Protein 5AEB (pdb70)

InterPro domains:
  IPR001279 Metallo-beta-lactamase [PF00753] (61-190)
  IPR001279 Metallo-beta-lactamase [SM00849] (58-248)
  IPR036866 Ribonuclease Z/Hydroxyacylglutathione hydrolase-like [G3DSA:3.60.15.10] (36-293)
  IPR036866 Ribonuclease Z/Hydroxyacylglutathione hydrolase-like [SSF56281] (39-288)
  IPR051453 Metallo-Beta-Lactamase Glyoxalase II [PTHR46233] (54-193)

Nearest PDB structures (foldseek):
  5aeb-assembly1_A  TM=1.004E+00  e=1.507E-56  uncultured bacterium BLR12
  5k0w-assembly1_A  TM=9.887E-01  e=3.058E-41  Elizabethkingia meningoseptica
  6n36-assembly1_A  TM=9.841E-01  e=8.374E-40  Chitinophaga pinensis DSM 2588
  6dq2-assembly1_A  TM=9.363E-01  e=9.879E-26  Cronobacter sakazakii
  5axr-assembly1_A  TM=8.927E-01  e=5.871E-23  Serratia marcescens

Radius of gyration: 26.19 Å; Cα contacts (8 Å, |Δi|>4): 1239; chains: 2; bounding box: 60×75×48 Å

Secondary structure (DSSP, 8-state):
--PPP---GGGT-B---EEEETTEEE-SBSSB--EEEEETTEEEEE---SGGGHHHHHHHHHHTT--GGGEEEEE-S--SHHHHTTHHHHHHHH-PEEEEEGGGHHHHHTTTTT-TTTTTS--SS-----SEEE-TT-EEEETTEEEEEEE--SSSTT-EEEEEEEE-SS-EEEEEEE-------SS-GGG-TT-TTHHHHHHHHHHHHHT---SEEEESBGGGGTHHHH--TT----GGGG--HHHHHHHHHHHHHHHHHT--/--B-PPP---GGGT-----EEEETTEEE---SSB--EEEEETTEEEEE---SGGGHHHHHHHHHHTT--GGGEEEEE-S--SHHHHTTHHHHHHHH-PEEEEEGGGHHHHHTTTTT-TTT-SSSBSS-----SEEE-TT-EEEETTEEEEEEE--SSSTT-EEEEEEEE-SS-EEEEEEE-------SS-GGG-TT-TTHHHHHHHHHHHHHT---SEEEESBGGGGTHHHH--TTS-S-GGGG--HHHHHHHHHHHHHHHHHT--

Organism: NCBI:txid506514

CATH classification: 3.60.15.10

B-factor: mean 26.51, std 9.96, range [2.0, 101.06]

Sequence (530 aa):
VKEPTVSNADWSKPYRPFRIAGNLYYIGTYDLACYLITTKQGNIIVNTGLAASALQIKNNIKALGFKLTDTKILLTTQAHYDHLGAMAEIKKITGAKLMADEGDATVMADGGSSDYAFGGHGSMFEPIIADRLLHDKDTIQLGDTKLVMLHHPGHTKGSCSFLFDTKDEQRSYRILIANMPTIVIEKKFSEVSSYPGIAKDYAYTLQAMKNLSFDIWVASHASQFSMHSKHKPGDGYNPKSFMDRKGYDESLDKLQKEYEKHLNQKVKEPTVSNADWSKPYRPFRIAGNLYYIGTYDLACYLITTKQGNIIVNTGLAASALQIKNNIKALGFKLTDTKILLTTQAHYDHLGAMAEIKKITGAKLMADEGDATVMADGGSSDYAFGGHGSMFEPIIADRLLHDKDTIQLGDTKLVMLHHPGHTKGSCSFLFDTKDEQRSYRILIANMPTIVIEKKFSEVSSYPGIAKDYAYTLQAMKNLSFDIWVASHASQFSMHSKHKPGDGYNPKSFMDRKGYDESLDKLQKEYEKHLN

Foldseek 3Di:
DAADDDPDPQLQAADAKADQAFQWIWQATSWQTWIWGQAPQAIEIEFYAAQPRPVSNCVNCVVVVHHLLSYAEYEYQDLDRRGCQNVVVSCVVNVHAYEFAQQCQVCQQQQNQVFLAPHVPGHNHDHDHGPHHDYAQDWDDDHPKIWGWHQQDQCGRGGTKIWTWHHDPPDIWIEIADEQNAADDADAPVPSPSCVCNLVSNVVNLVVQLPDDTQFYHYRTCVLQVVVVLDDPPPHHDNNSRRCVVSSVVSSVVRVVQSVVRRD/DDAAADDDPDPQLQAADAKADQAFQWIWQHGSWFTWIWGADPQFIEIEFAAALPGPVSSQVNCVNVVHGLLSHAEYEYQDLDRRGCQNVVVSCVSRVHAYEFAQQCQVCLQQQNLLFLAPHDPGHNHDHDHGPHHDYAQDWDDGHNWIWGWHQQDQCGRGRIKIWTWHHHPPGIWIEIADAQNAFDAADALCVRPSCVCRLVRNVVRLVVQLPDDTQFYHYRTCVLQVVVVLDDPVPPHDNNSRRCVPSVVVSSVVRVVQSVVRRD

Structure (mmCIF, N/CA/C/O backbone):
data_5AEB
#
_entry.id   5AEB
#
_cell.length_a   47.148
_cell.length_b   80.616
_cell.length_c   78.288
_cell.angle_alpha   90.00
_cell.angle_beta   98.83
_cell.angle_gamma   90.00
#
_symmetry.space_group_name_H-M   'P 1 21 1'
#
loop_
_entity.id
_entity.type
_entity.pdbx_description
1 polymer LRA-12
2 non-polymer 'ZINC ION'
3 non-polymer 'SULFATE ION'
4 non-polymer 'COBALT (II) ION'
5 water water
#
loop_
_atom_site.group_PDB
_atom_site.id
_atom_site.type_symbol
_atom_site.label_atom_id
_atom_site.label_alt_id
_atom_site.label_comp_id
_atom_site.label_asym_id
_atom_site.label_entity_id
_atom_site.label_seq_id
_atom_site.pdbx_PDB_ins_code
_atom_site.Cartn_x
_atom_site.Cartn_y
_atom_site.Cartn_z
_atom_site.occupancy
_atom_site.B_iso_or_equiv
_atom_site.auth_seq_id
_atom_site.auth_comp_id
_atom_site.auth_asym_id
_atom_site.auth_atom_id
_atom_site.pdbx_PDB_model_num
ATOM 1 N N . VAL A 1 7 ? 26.395 -2.162 8.199 1.00 41.89 28 VAL A N 1
ATOM 2 C CA . VAL A 1 7 ? 25.871 -2.674 9.511 1.00 40.88 28 VAL A CA 1
ATOM 3 C C . VAL A 1 7 ? 26.709 -3.841 10.035 1.00 40.53 28 VAL A C 1
ATOM 4 O O . VAL A 1 7 ? 26.843 -4.864 9.377 1.00 40.79 28 VAL A O 1
ATOM 8 N N . LYS A 1 8 ? 27.256 -3.682 11.231 1.00 40.29 29 LYS A N 1
ATOM 9 C CA . LYS A 1 8 ? 28.012 -4.751 11.854 1.00 40.79 29 LYS A CA 1
ATOM 10 C C . LYS A 1 8 ? 27.481 -5.081 13.234 1.00 38.89 29 LYS A C 1
ATOM 11 O O . LYS A 1 8 ? 27.661 -4.331 14.183 1.00 38.43 29 LYS A O 1
ATOM 17 N N . GLU A 1 9 ? 26.803 -6.214 13.325 1.00 37.65 30 GLU A N 1
ATOM 18 C CA . GLU A 1 9 ? 26.298 -6.700 14.594 1.00 36.33 30 GLU A CA 1
ATOM 19 C C . GLU A 1 9 ? 27.473 -7.057 15.498 1.00 36.80 30 GLU A C 1
ATOM 20 O O . GLU A 1 9 ? 28.365 -7.809 15.080 1.00 37.05 30 GLU A O 1
ATOM 26 N N . PRO A 1 10 ? 27.475 -6.529 16.741 1.00 36.09 31 PRO A N 1
ATOM 27 C CA . PRO A 1 10 ? 28.556 -6.837 17.683 1.00 36.72 31 PRO A CA 1
ATOM 28 C C . PRO A 1 10 ? 28.669 -8.342 17.949 1.00 36.74 31 PRO A C 1
ATOM 29 O O . PRO A 1 10 ? 27.689 -9.073 17.768 1.00 36.45 31 PRO A O 1
ATOM 33 N N . THR A 1 11 ? 29.862 -8.782 18.357 1.00 37.57 32 THR A N 1
ATOM 34 C CA . THR A 1 11 ? 30.130 -10.170 18.727 1.00 37.95 32 THR A CA 1
ATOM 35 C C . THR A 1 11 ? 29.138 -10.643 19.776 1.00 36.63 32 THR A C 1
ATOM 36 O O . THR A 1 11 ? 28.928 -9.968 20.790 1.00 36.25 32 THR A O 1
ATOM 40 N N . VAL A 1 12 ? 28.519 -11.790 19.523 1.00 35.93 33 VAL A N 1
ATOM 41 C CA . VAL A 1 12 ? 27.611 -12.387 20.499 1.00 35.08 33 VAL A CA 1
ATOM 42 C C . VAL A 1 12 ? 28.304 -13.596 21.103 1.00 36.07 33 VAL A C 1
ATOM 43 O O . VAL A 1 12 ? 28.592 -14.552 20.394 1.00 36.89 33 VAL A O 1
ATOM 47 N N . SER A 1 13 ? 28.553 -13.536 22.410 1.00 36.62 34 SER A N 1
ATOM 48 C CA . SER A 1 13 ? 29.228 -14.602 23.147 1.00 38.19 34 SER A CA 1
ATOM 49 C C . SER A 1 13 ? 28.254 -15.643 23.728 1.00 37.26 34 SER A C 1
ATOM 50 O O . SER A 1 13 ? 28.656 -16.750 24.045 1.00 38.21 34 SER A O 1
ATOM 53 N N . ASN A 1 14 ? 26.980 -15.279 23.851 1.00 35.24 35 ASN A N 1
ATOM 54 C CA . ASN A 1 14 ? 25.956 -16.114 24.483 1.00 33.71 35 ASN A CA 1
ATOM 55 C C . ASN A 1 14 ? 25.150 -16.906 23.449 1.00 32.81 35 ASN A C 1
ATOM 56 O O . ASN A 1 14 ? 24.248 -16.358 22.804 1.00 32.07 35 ASN A O 1
ATOM 61 N N . ALA A 1 15 ? 25.464 -18.187 23.303 1.00 32.73 36 ALA A N 1
ATOM 62 C CA . ALA A 1 15 ? 24.802 -19.060 22.326 1.00 32.60 36 ALA A CA 1
ATOM 63 C C . ALA A 1 15 ? 23.272 -19.101 22.430 1.00 31.57 36 ALA A C 1
ATOM 64 O O . ALA A 1 15 ? 22.597 -19.307 21.431 1.00 31.33 36 ALA A O 1
ATOM 66 N N . ASP A 1 16 ? 22.736 -18.931 23.637 1.00 31.43 37 ASP A N 1
ATOM 67 C CA . ASP A 1 16 ? 21.282 -18.920 23.866 1.00 30.80 37 ASP A CA 1
ATOM 68 C C . ASP A 1 16 ? 20.535 -17.787 23.134 1.00 29.27 37 ASP A C 1
ATOM 69 O O . ASP A 1 16 ? 19.316 -17.877 22.946 1.00 28.61 37 ASP A O 1
ATOM 74 N N . TRP A 1 17 ? 21.251 -16.729 22.731 1.00 28.38 38 TRP A N 1
ATOM 75 C CA . TRP A 1 17 ? 20.627 -15.649 21.970 1.00 27.41 38 TRP A CA 1
ATOM 76 C C . TRP A 1 17 ? 20.136 -16.120 20.628 1.00 27.88 38 TRP A C 1
ATOM 77 O O . TRP A 1 17 ? 19.101 -15.699 20.175 1.00 28.04 38 TRP A O 1
ATOM 88 N N . SER A 1 18 ? 20.856 -17.022 19.984 1.00 29.14 39 SER A N 1
ATOM 89 C CA . SER A 1 18 ? 20.428 -17.546 18.692 1.00 30.05 39 SER A CA 1
ATOM 90 C C . SER A 1 18 ? 19.829 -18.947 18.761 1.00 30.77 39 SER A C 1
ATOM 91 O O . SER A 1 18 ? 19.256 -19.413 17.787 1.00 30.49 39 SER A O 1
ATOM 94 N N . LYS A 1 19 ? 19.942 -19.609 19.911 1.00 31.92 40 LYS A N 1
ATOM 95 C CA . LYS A 1 19 ? 19.385 -20.947 20.095 1.00 33.51 40 LYS A CA 1
ATOM 96 C C . LYS A 1 19 ? 17.847 -21.003 19.889 1.00 33.12 40 LYS A C 1
ATOM 97 O O . LYS A 1 19 ? 17.116 -20.309 20.571 1.00 33.07 40 LYS A O 1
ATOM 103 N N . PRO A 1 20 ? 17.354 -21.814 18.934 1.00 34.00 41 PRO A N 1
ATOM 104 C CA . PRO A 1 20 ? 15.884 -21.888 18.748 1.00 33.11 41 PRO A CA 1
ATOM 105 C C . PRO A 1 20 ? 15.143 -22.463 19.950 1.00 32.69 41 PRO A C 1
ATOM 106 O O . PRO A 1 20 ? 15.681 -23.296 20.682 1.00 33.36 41 PRO A O 1
ATOM 110 N N . TYR A 1 21 ? 13.908 -22.023 20.137 1.00 31.12 42 TYR A N 1
ATOM 111 C CA . TYR A 1 21 ? 13.094 -22.473 21.242 1.00 30.74 42 TYR A CA 1
ATOM 112 C C . TYR A 1 21 ? 11.676 -22.665 20.732 1.00 30.60 42 TYR A C 1
ATOM 113 O O . TYR A 1 21 ? 11.186 -21.876 19.930 1.00 30.15 42 TYR A O 1
ATOM 122 N N . ARG A 1 22 ? 11.010 -23.702 21.214 1.00 31.25 43 ARG A N 1
ATOM 123 C CA . ARG A 1 22 ? 9.689 -24.026 20.748 1.00 31.63 43 ARG A CA 1
ATOM 124 C C . ARG A 1 22 ? 8.683 -22.957 21.204 1.00 29.45 43 ARG A C 1
ATOM 125 O O . ARG A 1 22 ? 8.564 -22.702 22.409 1.00 29.03 43 ARG A O 1
ATOM 133 N N . PRO A 1 23 ? 7.967 -22.328 20.241 1.00 28.05 44 PRO A N 1
ATOM 134 C CA . PRO A 1 23 ? 7.018 -21.247 20.563 1.00 26.68 44 PRO A CA 1
ATOM 135 C C . PRO A 1 23 ? 5.824 -21.787 21.360 1.00 26.51 44 PRO A C 1
ATOM 136 O O . PRO A 1 23 ? 5.464 -22.956 21.210 1.00 26.86 44 PRO A O 1
ATOM 140 N N . PHE A 1 24 ? 5.266 -20.962 22.241 1.00 25.63 45 PHE A N 1
ATOM 141 C CA . PHE A 1 24 ? 4.148 -21.361 23.103 1.00 25.16 45 PHE A CA 1
ATOM 142 C C . PHE A 1 24 ? 3.230 -20.215 23.468 1.00 24.54 45 PHE A C 1
ATOM 143 O O . PHE A 1 24 ? 3.617 -19.032 23.421 1.00 23.47 45 PHE A O 1
ATOM 151 N N . ARG A 1 25 ? 2.020 -20.589 23.853 1.00 24.51 47 ARG A N 1
ATOM 152 C CA . ARG A 1 25 ? 1.037 -19.681 24.394 1.00 24.41 47 ARG A CA 1
ATOM 153 C C . ARG A 1 25 ? 1.322 -19.465 25.900 1.00 24.37 47 ARG A C 1
ATOM 154 O O . ARG A 1 25 ? 1.390 -20.406 26.681 1.00 24.36 47 ARG A O 1
ATOM 162 N N . ILE A 1 26 ? 1.507 -18.202 26.274 1.00 23.82 48 ILE A N 1
ATOM 163 C CA . ILE A 1 26 ? 1.679 -17.815 27.642 1.00 24.01 48 ILE A CA 1
ATOM 164 C C . ILE A 1 26 ? 0.293 -17.652 28.295 1.00 24.27 48 ILE A C 1
ATOM 165 O O . ILE A 1 26 ? 0.013 -18.277 29.318 1.00 24.89 48 ILE A O 1
ATOM 170 N N . ALA A 1 27 ? -0.559 -16.815 27.699 1.00 23.75 49 ALA A N 1
ATOM 171 C CA . ALA A 1 27 ? -1.838 -16.439 28.322 1.00 24.23 49 ALA A CA 1
ATOM 172 C C . ALA A 1 27 ? -2.748 -15.744 27.307 1.00 23.88 49 ALA A C 1
ATOM 173 O O . ALA A 1 27 ? -2.313 -14.842 26.622 1.00 23.30 49 ALA A O 1
ATOM 175 N N . GLY A 1 28 ? -4.001 -16.178 27.195 1.00 24.34 50 GLY A N 1
ATOM 176 C CA . GLY A 1 28 ? -4.936 -15.538 26.275 1.00 24.50 50 GLY A CA 1
ATOM 177 C C . GLY A 1 28 ? -4.383 -15.527 24.852 1.00 23.89 50 GLY A C 1
ATOM 178 O O . GLY A 1 28 ? -3.945 -16.555 24.346 1.00 23.81 50 GLY A O 1
ATOM 179 N N . ASN A 1 29 ? -4.359 -14.353 24.237 1.00 23.75 51 ASN A N 1
ATOM 180 C CA . ASN A 1 29 ? -3.814 -14.203 22.910 1.00 23.28 51 ASN A CA 1
ATOM 181 C C . ASN A 1 29 ? -2.303 -13.824 22.869 1.00 22.44 51 ASN A C 1
ATOM 182 O O . ASN A 1 29 ? -1.792 -13.457 21.825 1.00 22.12 51 ASN A O 1
ATOM 187 N N . LEU A 1 30 ? -1.596 -13.951 23.990 1.00 21.52 52 LEU A N 1
ATOM 188 C CA . LEU A 1 30 ? -0.147 -13.715 24.034 1.00 20.88 52 LEU A CA 1
ATOM 189 C C . LEU A 1 30 ? 0.675 -15.002 23.854 1.00 20.64 52 LEU A C 1
ATOM 190 O O . LEU A 1 30 ? 0.485 -15.972 24.591 1.00 21.05 52 LEU A O 1
ATOM 195 N N . TYR A 1 31 ? 1.596 -14.986 22.897 1.00 19.94 53 TYR A N 1
ATOM 196 C CA . TYR A 1 31 ? 2.440 -16.138 22.603 1.00 20.09 53 TYR A CA 1
ATOM 197 C C . TYR A 1 31 ? 3.892 -15.701 22.632 1.00 19.63 53 TYR A C 1
ATOM 198 O O . TYR A 1 31 ? 4.231 -14.531 22.325 1.00 18.97 53 TYR A O 1
ATOM 207 N N . TYR A 1 32 ? 4.742 -16.634 23.015 1.00 19.74 54 TYR A N 1
ATOM 208 C CA . TYR A 1 32 ? 6.196 -16.484 22.959 1.00 19.56 54 TYR A CA 1
ATOM 209 C C . TYR A 1 32 ? 6.710 -17.062 21.652 1.00 19.87 54 TYR A C 1
ATOM 210 O O . TYR A 1 32 ? 6.512 -18.272 21.378 1.00 20.17 54 TYR A O 1
ATOM 219 N N . ILE A 1 33 ? 7.458 -16.249 20.904 1.00 19.28 55 ILE A N 1
ATOM 220 C CA . ILE A 1 33 ? 7.962 -16.678 19.587 1.00 19.96 55 ILE A CA 1
ATOM 221 C C . ILE A 1 33 ? 9.444 -16.361 19.404 1.00 19.90 55 ILE A C 1
ATOM 222 O O . ILE A 1 33 ? 9.947 -16.215 18.279 1.00 19.93 55 ILE A O 1
ATOM 227 N N . GLY A 1 34 ? 10.147 -16.283 20.520 1.00 20.03 56 GLY A N 1
ATOM 228 C CA . GLY A 1 34 ? 11.522 -15.790 20.479 1.00 20.38 56 GLY A CA 1
ATOM 229 C C . GLY A 1 34 ? 12.522 -16.918 20.509 1.00 21.20 56 GLY A C 1
ATOM 230 O O . GLY A 1 34 ? 12.175 -18.095 20.274 1.00 21.96 56 GLY A O 1
ATOM 231 N N . THR A 1 35 ? 13.765 -16.572 20.818 1.00 21.51 57 THR A N 1
ATOM 232 C CA . THR A 1 35 ? 14.798 -17.573 20.938 1.00 22.39 57 THR A CA 1
ATOM 233 C C . THR A 1 35 ? 14.841 -18.070 22.369 1.00 22.75 57 THR A C 1
ATOM 234 O O . THR A 1 35 ? 13.979 -17.749 23.178 1.00 22.41 57 THR A O 1
ATOM 238 N N . TYR A 1 36 ? 15.839 -18.877 22.674 1.00 23.70 66 TYR A N 1
ATOM 239 C CA . TYR A 1 36 ? 15.941 -19.443 23.989 1.00 24.43 66 TYR A CA 1
ATOM 240 C C . TYR A 1 36 ? 16.076 -18.322 25.044 1.00 23.80 66 TYR A C 1
ATOM 241 O O . TYR A 1 36 ? 15.495 -18.455 26.121 1.00 23.93 66 TYR A O 1
ATOM 250 N N . ASP A 1 37 ? 16.795 -17.240 24.724 1.00 23.19 67 ASP A N 1
ATOM 251 C CA . ASP A 1 37 ? 16.906 -16.043 25.603 1.00 22.96 67 ASP A CA 1
ATOM 252 C C . ASP A 1 37 ? 16.373 -14.692 25.060 1.00 22.05 67 ASP A C 1
ATOM 253 O O . ASP A 1 37 ? 16.026 -13.824 25.845 1.00 21.70 67 ASP A O 1
ATOM 258 N N . LEU A 1 38 ? 16.313 -14.493 23.742 1.00 21.77 68 LEU A N 1
ATOM 259 C CA . LEU A 1 38 ? 15.765 -13.224 23.219 1.00 21.03 68 LEU A CA 1
ATOM 260 C C . LEU A 1 38 ? 14.258 -13.323 23.046 1.00 20.40 68 LEU A C 1
ATOM 261 O O . LEU A 1 38 ? 13.756 -14.036 22.190 1.00 20.02 68 LEU A O 1
ATOM 266 N N . ALA A 1 39 ? 13.538 -12.609 23.897 1.00 20.29 69 ALA A N 1
ATOM 267 C CA . ALA A 1 39 ? 12.091 -12.789 24.024 1.00 20.19 69 ALA A CA 1
ATOM 268 C C . ALA A 1 39 ? 11.378 -11.965 22.985 1.00 20.33 69 ALA A C 1
ATOM 269 O O . ALA A 1 39 ? 11.590 -10.746 22.869 1.00 20.77 69 ALA A O 1
ATOM 271 N N . CYS A 1 40 ? 10.560 -12.650 22.197 1.00 20.30 70 CYS A N 1
ATOM 272 C CA . CYS A 1 40 ? 9.706 -12.023 21.197 1.00 19.90 70 CYS A CA 1
ATOM 273 C C . CYS A 1 40 ? 8.308 -12.546 21.436 1.00 19.30 70 CYS A C 1
ATOM 274 O O . CYS A 1 40 ? 8.119 -13.726 21.807 1.00 19.02 70 CYS A O 1
ATOM 277 N N . TYR A 1 41 ? 7.333 -11.682 21.206 1.00 18.64 71 TYR A N 1
ATOM 278 C CA . TYR A 1 41 ? 5.965 -12.015 21.531 1.00 18.67 71 TYR A CA 1
ATOM 279 C C . TYR A 1 41 ? 5.066 -11.748 20.354 1.00 18.78 71 TYR A C 1
ATOM 280 O O . TYR A 1 41 ? 5.315 -10.821 19.558 1.00 18.85 71 TYR A O 1
ATOM 289 N N . LEU A 1 42 ? 4.053 -12.585 20.238 1.00 18.89 72 LEU A N 1
ATOM 290 C CA . LEU A 1 42 ? 2.990 -12.443 19.272 1.00 19.11 72 LEU A CA 1
ATOM 291 C C . LEU A 1 42 ? 1.678 -12.272 20.036 1.00 19.23 72 LEU A C 1
ATOM 292 O O . LEU A 1 42 ? 1.359 -13.041 20.950 1.00 19.24 72 LEU A O 1
ATOM 297 N N . ILE A 1 43 ? 0.940 -11.237 19.665 1.00 19.44 73 ILE A N 1
ATOM 298 C CA . ILE A 1 43 ? -0.375 -10.949 20.214 1.00 19.91 73 ILE A CA 1
ATOM 299 C C . ILE A 1 43 ? -1.308 -11.023 19.013 1.00 20.79 73 ILE A C 1
ATOM 300 O O . ILE A 1 43 ? -1.153 -10.266 18.041 1.00 20.82 73 ILE A O 1
ATOM 305 N N . THR A 1 44 ? -2.250 -11.961 19.080 1.00 21.57 74 THR A N 1
ATOM 306 C CA . THR A 1 44 ? -3.123 -12.291 17.965 1.00 22.84 74 THR A CA 1
ATOM 307 C C . THR A 1 44 ? -4.512 -11.717 18.232 1.00 23.86 74 THR A C 1
ATOM 308 O O . THR A 1 44 ? -5.061 -11.921 19.319 1.00 24.34 74 THR A O 1
ATOM 312 N N . THR A 1 45 ? -5.071 -10.988 17.264 1.00 24.53 75 THR A N 1
ATOM 313 C CA . THR A 1 45 ? -6.403 -10.385 17.412 1.00 25.57 75 THR A CA 1
ATOM 314 C C . THR A 1 45 ? -7.221 -10.722 16.194 1.00 26.79 75 THR A C 1
ATOM 315 O O . THR A 1 45 ? -6.684 -11.241 15.204 1.00 26.59 75 THR A O 1
ATOM 319 N N . LYS A 1 46 ? -8.508 -10.367 16.247 1.00 28.48 76 LYS A N 1
ATOM 320 C CA . LYS A 1 46 ? -9.406 -10.470 15.090 1.00 30.16 76 LYS A CA 1
ATOM 321 C C . LYS A 1 46 ? -8.989 -9.613 13.879 1.00 30.57 76 LYS A C 1
ATOM 322 O O . LYS A 1 46 ? -9.396 -9.900 12.769 1.00 31.18 76 LYS A O 1
ATOM 328 N N . GLN A 1 47 ? -8.179 -8.577 14.087 1.00 30.52 78 GLN A N 1
ATOM 329 C CA . GLN A 1 47 ? -7.726 -7.716 12.975 1.00 31.06 78 GLN A CA 1
ATOM 330 C C . GLN A 1 47 ? -6.267 -7.898 12.570 1.00 29.37 78 GLN A C 1
ATOM 331 O O . GLN A 1 47 ? -5.706 -7.038 11.879 1.00 29.27 78 GLN A O 1
ATOM 337 N N . GLY A 1 48 ? -5.681 -9.027 12.979 1.00 27.30 79 GLY A N 1
ATOM 338 C CA . GLY A 1 48 ? -4.307 -9.354 12.661 1.00 25.60 79 GLY A CA 1
ATOM 339 C C . GLY A 1 48 ? -3.460 -9.324 13.918 1.00 24.38 79 GLY A C 1
ATOM 340 O O . GLY A 1 48 ? -3.992 -9.251 15.030 1.00 24.40 79 GLY A O 1
ATOM 341 N N . ASN A 1 49 ? -2.140 -9.376 13.750 1.00 23.02 80 ASN A N 1
ATOM 342 C CA . ASN A 1 49 ? -1.242 -9.619 14.881 1.00 22.08 80 ASN A CA 1
ATOM 343 C C . ASN A 1 49 ? -0.210 -8.525 15.150 1.00 20.88 80 ASN A C 1
ATOM 344 O O . ASN A 1 49 ? 0.121 -7.752 14.282 1.00 20.68 80 ASN A O 1
ATOM 349 N N . ILE A 1 50 ? 0.283 -8.517 16.381 1.00 20.43 81 ILE A N 1
ATOM 350 C CA . ILE A 1 50 ? 1.329 -7.655 16.831 1.00 19.94 81 ILE A CA 1
ATOM 351 C C . ILE A 1 50 ? 2.521 -8.527 17.178 1.00 19.79 81 ILE A C 1
ATOM 352 O O . ILE A 1 50 ? 2.359 -9.566 17.860 1.00 19.94 81 ILE A O 1
ATOM 357 N N . ILE A 1 51 ? 3.706 -8.117 16.716 1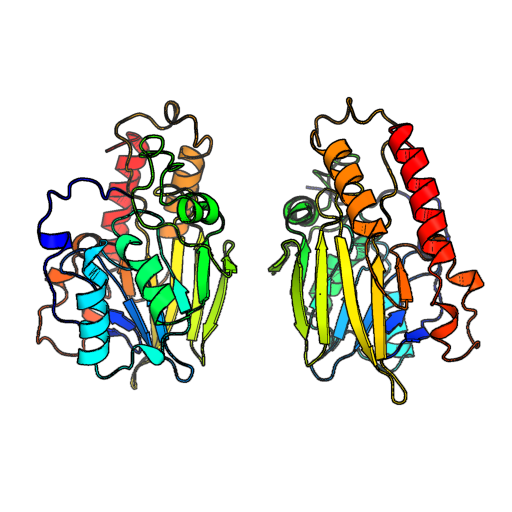.00 19.56 82 ILE A N 1
ATOM 358 C CA . ILE A 1 51 ? 4.970 -8.742 17.108 1.00 19.44 82 ILE A CA 1
ATOM 359 C C . ILE A 1 51 ? 5.708 -7.742 17.970 1.00 19.08 82 ILE A C 1
ATOM 360 O O . ILE A 1 51 ? 5.808 -6.568 17.582 1.00 18.93 82 ILE A O 1
ATOM 365 N N . VAL A 1 52 ? 6.188 -8.185 19.144 1.00 18.99 83 VAL A N 1
ATOM 366 C CA . VAL A 1 52 ? 6.987 -7.331 20.047 1.00 18.72 83 VAL A CA 1
ATOM 367 C C . VAL A 1 52 ? 8.395 -7.905 20.069 1.00 18.76 83 VAL A C 1
ATOM 368 O O . VAL A 1 52 ? 8.574 -9.085 20.432 1.00 18.92 83 VAL A O 1
ATOM 372 N N . ASN A 1 53 ? 9.373 -7.111 19.619 1.00 18.68 84 ASN A N 1
ATOM 373 C CA . ASN A 1 53 ? 10.779 -7.519 19.498 1.00 18.81 84 ASN A CA 1
ATOM 374 C C . ASN A 1 53 ? 11.113 -8.509 18.413 1.00 19.22 84 ASN A C 1
ATOM 375 O O . ASN A 1 53 ? 10.274 -9.284 17.996 1.00 19.69 84 ASN A O 1
ATOM 380 N N . THR A 1 54 ? 12.364 -8.486 17.973 1.00 19.81 85 THR A N 1
ATOM 381 C CA . THR A 1 54 ? 12.971 -9.627 17.260 1.00 20.59 85 THR A CA 1
ATOM 382 C C . THR A 1 54 ? 14.196 -10.100 18.078 1.00 20.97 85 THR A C 1
ATOM 383 O O . THR A 1 54 ? 14.399 -9.668 19.211 1.00 20.86 85 THR A O 1
ATOM 387 N N . GLY A 1 55 ? 14.967 -11.035 17.536 1.00 21.66 86 GLY A N 1
ATOM 388 C CA . GLY A 1 55 ? 16.246 -11.395 18.151 1.00 22.21 86 GLY A CA 1
ATOM 389 C C . GLY A 1 55 ? 17.339 -10.687 17.371 1.00 22.76 86 GLY A C 1
ATOM 390 O O . GLY A 1 55 ? 17.144 -9.535 16.952 1.00 22.23 86 GLY A O 1
ATOM 391 N N . LEU A 1 56 ? 18.471 -11.376 17.168 1.00 23.32 87 LEU A N 1
ATOM 392 C CA . LEU A 1 56 ? 19.576 -10.839 16.359 1.00 23.99 87 LEU A CA 1
ATOM 393 C C . LEU A 1 56 ? 19.224 -10.808 14.867 1.00 24.27 87 LEU A C 1
ATOM 394 O O . LEU A 1 56 ? 18.169 -11.284 14.474 1.00 23.49 87 LEU A O 1
ATOM 399 N N . ALA A 1 57 ? 20.138 -10.294 14.037 1.00 25.15 89 ALA A N 1
ATOM 400 C CA . ALA A 1 57 ? 19.911 -10.250 12.585 1.00 26.10 89 ALA A CA 1
ATOM 401 C C . ALA A 1 57 ? 19.375 -11.568 11.972 1.00 26.76 89 ALA A C 1
ATOM 402 O O . ALA A 1 57 ? 18.389 -11.525 11.221 1.00 27.59 89 ALA A O 1
ATOM 404 N N . ALA A 1 58 ? 19.954 -12.716 12.344 1.00 27.09 90 ALA A N 1
ATOM 405 C CA . ALA A 1 58 ? 19.575 -14.044 11.769 1.00 27.59 90 ALA A CA 1
ATOM 406 C C . ALA A 1 58 ? 18.262 -14.641 12.307 1.00 27.53 90 ALA A C 1
ATOM 407 O O . ALA A 1 58 ? 17.776 -15.662 11.794 1.00 28.63 90 ALA A O 1
ATOM 409 N N . SER A 1 59 ? 17.677 -14.003 13.326 1.00 26.36 91 SER A N 1
ATOM 410 C CA . SER A 1 59 ? 16.457 -14.500 13.981 1.00 25.69 91 SER A CA 1
ATOM 411 C C . SER A 1 59 ? 15.167 -14.428 13.122 1.00 25.36 91 SER A C 1
ATOM 412 O O . SER A 1 59 ? 14.146 -15.042 13.471 1.00 25.20 91 SER A O 1
ATOM 415 N N . ALA A 1 60 ? 15.190 -13.678 12.023 1.00 25.08 92 ALA A N 1
ATOM 416 C CA . ALA A 1 60 ? 13.990 -13.560 11.209 1.00 25.29 92 ALA A CA 1
ATOM 417 C C . ALA A 1 60 ? 13.397 -14.908 10.757 1.00 25.84 92 ALA A C 1
ATOM 418 O O . ALA A 1 60 ? 12.167 -15.089 10.799 1.00 25.48 92 ALA A O 1
ATOM 420 N N . LEU A 1 61 ? 14.253 -15.856 10.366 1.00 26.50 93 LEU A N 1
ATOM 421 C CA . LEU A 1 61 ? 13.788 -17.221 10.016 1.00 27.17 93 LEU A CA 1
ATOM 422 C C . LEU A 1 61 ? 12.994 -17.911 11.145 1.00 27.23 93 LEU A C 1
ATOM 423 O O . LEU A 1 61 ? 11.882 -18.395 10.919 1.00 26.97 93 LEU A O 1
ATOM 428 N N . GLN A 1 62 ? 13.567 -17.943 12.354 1.00 27.37 94 GLN A N 1
ATOM 429 C CA . GLN A 1 62 ? 12.928 -18.588 13.497 1.00 27.38 94 GLN A CA 1
ATOM 430 C C . GLN A 1 62 ? 11.589 -17.952 13.814 1.00 26.40 94 GLN A C 1
ATOM 431 O O . GLN A 1 62 ? 10.648 -18.649 14.123 1.00 26.38 94 GLN A O 1
ATOM 437 N N . ILE A 1 63 ? 11.548 -16.624 13.814 1.00 25.59 95 ILE A N 1
ATOM 438 C CA . ILE A 1 63 ? 10.321 -15.870 14.092 1.00 25.24 95 ILE A CA 1
ATOM 439 C C . ILE A 1 63 ? 9.179 -16.228 13.119 1.00 25.55 95 ILE A C 1
ATOM 440 O O . ILE A 1 63 ? 8.077 -16.592 13.558 1.00 24.86 95 ILE A O 1
ATOM 445 N N . LYS A 1 64 ? 9.473 -16.173 11.813 1.00 26.16 96 LYS A N 1
ATOM 446 C CA . LYS A 1 64 ? 8.504 -16.561 10.786 1.00 27.12 96 LYS A CA 1
ATOM 447 C C . LYS A 1 64 ? 8.044 -18.001 11.021 1.00 27.34 96 LYS A C 1
ATOM 448 O O . LYS A 1 64 ? 6.846 -18.278 10.937 1.00 27.87 96 LYS A O 1
ATOM 454 N N . ASN A 1 65 ? 8.989 -18.892 11.334 1.00 27.05 97 ASN A N 1
ATOM 455 C CA . ASN A 1 65 ? 8.686 -20.314 11.555 1.00 27.46 97 ASN A CA 1
ATOM 456 C C . ASN A 1 65 ? 7.819 -20.508 12.788 1.00 27.34 97 ASN A C 1
ATOM 457 O O . ASN A 1 65 ? 6.858 -21.288 12.754 1.00 27.71 97 ASN A O 1
ATOM 462 N N . ASN A 1 66 ? 8.189 -19.821 13.879 1.00 26.43 98 ASN A N 1
ATOM 463 C CA . ASN A 1 66 ? 7.445 -19.888 15.136 1.00 26.24 98 ASN A CA 1
ATOM 464 C C . ASN A 1 66 ? 6.000 -19.456 14.973 1.00 26.40 98 ASN A C 1
ATOM 465 O O . ASN A 1 66 ? 5.096 -20.107 15.475 1.00 26.95 98 ASN A O 1
ATOM 470 N N . ILE A 1 67 ? 5.780 -18.367 14.248 1.00 26.73 99 ILE A N 1
ATOM 471 C CA . ILE A 1 67 ? 4.431 -17.866 14.002 1.00 26.91 99 ILE A CA 1
ATOM 472 C C . ILE A 1 67 ? 3.606 -18.898 13.219 1.00 28.47 99 ILE A C 1
ATOM 473 O O . ILE A 1 67 ? 2.429 -19.149 13.551 1.00 28.27 99 ILE A O 1
ATOM 478 N N . LYS A 1 68 ? 4.244 -19.474 12.190 1.00 29.46 100 LYS A N 1
ATOM 479 C CA . LYS A 1 68 ? 3.671 -20.523 11.348 1.00 31.79 100 LYS A CA 1
ATOM 480 C C . LYS A 1 68 ? 3.298 -21.743 12.186 1.00 31.65 100 LYS A C 1
ATOM 481 O O . LYS A 1 68 ? 2.169 -22.236 12.096 1.00 31.36 100 LYS A O 1
ATOM 487 N N . ALA A 1 69 ? 4.263 -22.191 13.002 1.00 31.29 101 ALA A N 1
ATOM 488 C CA . ALA A 1 69 ? 4.135 -23.349 13.894 1.00 31.00 101 ALA A CA 1
ATOM 489 C C . ALA A 1 69 ? 2.982 -23.254 14.878 1.00 30.88 101 ALA A C 1
ATOM 490 O O . ALA A 1 69 ? 2.419 -24.263 15.272 1.00 32.10 101 ALA A O 1
ATOM 492 N N . LEU A 1 70 ? 2.622 -22.045 15.281 1.00 30.41 102 LEU A N 1
ATOM 493 C CA . LEU A 1 70 ? 1.440 -21.854 16.100 1.00 29.81 102 LEU A CA 1
ATOM 494 C C . LEU A 1 70 ? 0.169 -21.765 15.252 1.00 30.46 102 LEU A C 1
ATOM 495 O O . LEU A 1 70 ? -0.918 -21.546 15.780 1.00 30.71 102 LEU A O 1
ATOM 500 N N . GLY A 1 71 ? 0.294 -21.926 13.940 1.00 30.86 103 GLY A N 1
ATOM 501 C CA . GLY A 1 71 ? -0.871 -21.859 13.062 1.00 31.64 103 GLY A CA 1
ATOM 502 C C . GLY A 1 71 ? -1.404 -20.458 12.815 1.00 31.85 103 GLY A C 1
ATOM 503 O O . GLY A 1 71 ? -2.574 -20.303 12.468 1.00 32.89 103 GLY A O 1
ATOM 504 N N . PHE A 1 72 ? -0.558 -19.442 13.008 1.00 30.58 104 PHE A N 1
ATOM 505 C CA . PHE A 1 72 ? -0.862 -18.076 12.567 1.00 30.55 104 PHE A CA 1
ATOM 506 C C . PHE A 1 72 ? -0.124 -17.730 11.279 1.00 30.53 104 PHE A C 1
ATOM 507 O O . PHE A 1 72 ? 0.780 -18.448 10.861 1.00 30.77 104 PHE A O 1
ATOM 515 N N . LYS A 1 73 ? -0.536 -16.638 10.650 1.00 30.62 105 LYS A N 1
ATOM 516 C CA . LYS A 1 73 ? -0.030 -16.267 9.340 1.00 30.96 105 LYS A CA 1
ATOM 517 C C . LYS A 1 73 ? 0.796 -15.000 9.444 1.00 29.87 105 LYS A C 1
ATOM 518 O O . LYS A 1 73 ? 0.321 -13.976 9.963 1.00 28.97 105 LYS A O 1
ATOM 524 N N . LEU A 1 74 ? 2.022 -15.072 8.936 1.00 29.04 106 LEU A N 1
ATOM 525 C CA . LEU A 1 74 ? 2.920 -13.920 8.937 1.00 28.20 106 LEU A CA 1
ATOM 526 C C . LEU A 1 74 ? 2.318 -12.673 8.243 1.00 28.08 106 LEU A C 1
ATOM 527 O O . LEU A 1 74 ? 2.565 -11.540 8.717 1.00 26.95 106 LEU A O 1
ATOM 532 N N . THR A 1 75 ? 1.486 -12.891 7.197 1.00 28.43 107 THR A N 1
ATOM 533 C CA . THR A 1 75 ? 0.785 -11.808 6.479 1.00 28.27 107 THR A CA 1
ATOM 534 C C . THR A 1 75 ? -0.328 -11.187 7.277 1.00 27.98 107 THR A C 1
ATOM 535 O O . THR A 1 75 ? -0.909 -10.199 6.832 1.00 28.15 107 THR A O 1
ATOM 539 N N . ASP A 1 76 ? -0.678 -11.771 8.420 1.00 27.36 108 ASP A N 1
ATOM 540 C CA . ASP A 1 76 ? -1.626 -11.103 9.321 1.00 26.68 108 ASP A CA 1
ATOM 541 C C . ASP A 1 76 ? -0.955 -10.064 10.248 1.00 25.06 108 ASP A C 1
ATOM 542 O O . ASP A 1 76 ? -1.651 -9.445 11.033 1.00 24.90 108 ASP A O 1
ATOM 547 N N . THR A 1 77 ? 0.371 -9.905 10.171 1.00 23.72 109 THR A N 1
ATOM 548 C CA . THR A 1 77 ? 1.115 -8.978 11.026 1.00 22.59 109 THR A CA 1
ATOM 549 C C . THR A 1 77 ? 0.764 -7.547 10.687 1.00 22.24 109 THR A C 1
ATOM 550 O O . THR A 1 77 ? 0.924 -7.133 9.547 1.00 22.55 109 THR A O 1
ATOM 554 N N . LYS A 1 78 ? 0.237 -6.802 11.655 1.00 21.69 110 LYS A N 1
ATOM 555 C CA . LYS A 1 78 ? -0.195 -5.425 11.386 1.00 21.53 110 LYS A CA 1
ATOM 556 C C . LYS A 1 78 ? 0.669 -4.391 12.079 1.00 20.42 110 LYS A C 1
ATOM 557 O O . LYS A 1 78 ? 0.841 -3.285 11.575 1.00 20.34 110 LYS A O 1
ATOM 563 N N . ILE A 1 79 ? 1.202 -4.770 13.239 1.00 20.11 111 ILE A N 1
ATOM 564 C CA . ILE A 1 79 ? 1.925 -3.865 14.130 1.00 19.65 111 ILE A CA 1
ATOM 565 C C . ILE A 1 79 ? 3.199 -4.544 14.658 1.00 19.41 111 ILE A C 1
ATOM 566 O O . ILE A 1 79 ? 3.198 -5.738 14.979 1.00 19.52 111 ILE A O 1
ATOM 571 N N . LEU A 1 80 ? 4.282 -3.772 14.645 1.00 19.15 112 LEU A N 1
ATOM 572 C CA . LEU A 1 80 ? 5.575 -4.131 15.211 1.00 18.95 112 LEU A CA 1
ATOM 573 C C . LEU A 1 80 ? 5.895 -3.167 16.350 1.00 18.64 112 LEU A C 1
ATOM 574 O O . LEU A 1 80 ? 5.826 -1.934 16.181 1.00 18.55 112 LEU A O 1
ATOM 579 N N . LEU A 1 81 ? 6.254 -3.733 17.495 1.00 18.53 113 LEU A N 1
ATOM 580 C CA . LEU A 1 81 ? 6.693 -2.973 18.656 1.00 18.31 113 LEU A CA 1
ATOM 581 C C . LEU A 1 81 ? 8.065 -3.450 19.156 1.00 18.27 113 LEU A C 1
ATOM 582 O O . LEU A 1 81 ? 8.489 -4.566 18.840 1.00 18.41 113 LEU A O 1
ATOM 587 N N . THR A 1 82 ? 8.735 -2.611 19.946 1.00 18.13 114 THR A N 1
ATOM 588 C CA . THR A 1 82 ? 9.915 -3.047 20.671 1.00 18.17 114 THR A CA 1
ATOM 589 C C . THR A 1 82 ? 9.947 -2.435 22.058 1.00 18.07 114 THR A C 1
ATOM 590 O O . THR A 1 82 ? 9.450 -1.335 22.257 1.00 17.97 114 THR A O 1
ATOM 594 N N . THR A 1 83 ? 10.552 -3.139 23.009 1.00 18.15 115 THR A N 1
ATOM 595 C CA . THR A 1 83 ? 10.744 -2.587 24.349 1.00 18.13 115 THR A CA 1
ATOM 596 C C . THR A 1 83 ? 12.028 -1.744 24.505 1.00 18.21 115 THR A C 1
ATOM 597 O O . THR A 1 83 ? 12.257 -1.138 25.576 1.00 18.25 115 THR A O 1
ATOM 601 N N . GLN A 1 84 ? 12.848 -1.672 23.452 1.00 18.29 116 GLN A N 1
ATOM 602 C CA . GLN A 1 84 ? 14.249 -1.392 23.668 1.00 18.52 116 GLN A CA 1
ATOM 603 C C . GLN A 1 84 ? 14.986 -1.310 22.338 1.00 18.67 116 GLN A C 1
ATOM 604 O O . GLN A 1 84 ? 15.068 -2.328 21.644 1.00 18.75 116 GLN A O 1
ATOM 610 N N . ALA A 1 85 ? 15.653 -0.194 22.040 1.00 18.78 117 ALA A N 1
ATOM 611 C CA . ALA A 1 85 ? 16.386 -0.138 20.767 1.00 19.01 117 ALA A CA 1
ATOM 612 C C . ALA A 1 85 ? 17.842 -0.624 20.858 1.00 19.61 117 ALA A C 1
ATOM 613 O O . ALA A 1 85 ? 18.790 0.165 20.765 1.00 20.25 117 ALA A O 1
ATOM 615 N N . HIS A 1 86 ? 18.012 -1.924 21.082 1.00 20.00 118 HIS A N 1
ATOM 616 C CA . HIS A 1 86 ? 19.317 -2.554 21.064 1.00 20.34 118 HIS A CA 1
ATOM 617 C C . HIS A 1 86 ? 19.265 -3.658 20.070 1.00 20.16 118 HIS A C 1
ATOM 618 O O . HIS A 1 86 ? 18.213 -4.236 19.857 1.00 19.82 118 HIS A O 1
ATOM 625 N N . TYR A 1 87 ? 20.431 -3.996 19.521 1.00 20.77 119 TYR A N 1
ATOM 626 C CA . TYR A 1 87 ? 20.536 -4.972 18.432 1.00 21.22 119 TYR A CA 1
ATOM 627 C C . TYR A 1 87 ? 20.020 -6.357 18.787 1.00 20.90 119 TYR A C 1
ATOM 628 O O . TYR A 1 87 ? 19.605 -7.087 17.891 1.00 20.82 119 TYR A O 1
ATOM 637 N N . ASP A 1 88 ? 20.064 -6.716 20.070 1.00 20.67 120 ASP A N 1
ATOM 638 C CA . ASP A 1 88 ? 19.534 -8.010 20.530 1.00 20.66 120 ASP A CA 1
ATOM 639 C C . ASP A 1 88 ? 17.977 -8.073 20.532 1.00 20.10 120 ASP A C 1
ATOM 640 O O . ASP A 1 88 ? 17.408 -9.149 20.659 1.00 20.08 120 ASP A O 1
ATOM 645 N N . HIS A 1 89 ? 17.316 -6.928 20.338 1.00 19.78 121 HIS A N 1
ATOM 646 C CA . HIS A 1 89 ? 15.851 -6.880 20.237 1.00 19.41 121 HIS A CA 1
ATOM 647 C C . HIS A 1 89 ? 15.318 -6.249 18.988 1.00 19.54 121 HIS A C 1
ATOM 648 O O . HIS A 1 89 ? 14.091 -6.229 18.790 1.00 19.30 121 HIS A O 1
ATOM 655 N N . LEU A 1 90 ? 16.227 -5.743 18.134 1.00 20.12 122 LEU A N 1
ATOM 656 C CA . LEU A 1 90 ? 15.846 -5.106 16.852 1.00 20.26 122 LEU A CA 1
ATOM 657 C C . LEU A 1 90 ? 16.632 -5.635 15.660 1.00 20.64 122 LEU A C 1
ATOM 658 O O . LEU A 1 90 ? 16.460 -5.156 14.534 1.00 20.41 122 LEU A O 1
ATOM 663 N N . GLY A 1 91 ? 17.499 -6.615 15.915 1.00 21.09 123 GLY A N 1
ATOM 664 C CA . GLY A 1 91 ? 18.328 -7.210 14.873 1.00 21.72 123 GLY A CA 1
ATOM 665 C C . GLY A 1 91 ? 17.590 -7.548 13.581 1.00 22.22 123 GLY A C 1
ATOM 666 O O . GLY A 1 91 ? 18.084 -7.227 12.479 1.00 23.04 123 GLY A O 1
ATOM 667 N N . ALA A 1 92 ? 16.404 -8.154 13.691 1.00 21.83 124 ALA A N 1
ATOM 668 C CA . ALA A 1 92 ? 15.650 -8.585 12.492 1.00 22.03 124 ALA A CA 1
ATOM 669 C C . ALA A 1 92 ? 14.411 -7.741 12.201 1.00 21.63 124 ALA A C 1
ATOM 670 O O . ALA A 1 92 ? 13.562 -8.128 11.380 1.00 21.73 124 ALA A O 1
ATOM 672 N N . MET A 1 93 ? 14.294 -6.604 12.880 1.00 21.25 125 MET A N 1
ATOM 673 C CA . MET A 1 93 ? 13.108 -5.753 12.744 1.00 20.87 125 MET A CA 1
ATOM 67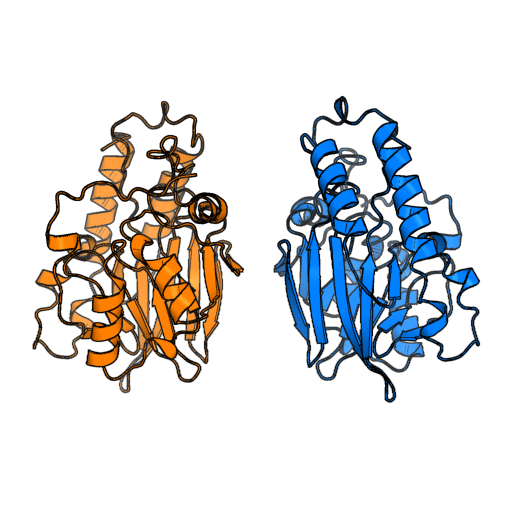4 C C . MET A 1 93 ? 12.938 -5.112 11.355 1.00 20.80 125 MET A C 1
ATOM 675 O O . MET A 1 93 ? 11.835 -5.114 10.802 1.00 20.37 125 MET A O 1
ATOM 680 N N . ALA A 1 94 ? 14.016 -4.557 10.803 1.00 21.10 126 ALA A N 1
ATOM 681 C CA . ALA A 1 94 ? 13.961 -4.028 9.433 1.00 21.46 126 ALA A CA 1
ATOM 682 C C . ALA A 1 94 ? 13.465 -5.086 8.441 1.00 21.75 126 ALA A C 1
ATOM 683 O O . ALA A 1 94 ? 12.599 -4.808 7.617 1.00 21.61 126 ALA A O 1
ATOM 685 N N . GLU A 1 95 ? 13.986 -6.303 8.565 1.00 22.22 127 GLU A N 1
ATOM 686 C CA . GLU A 1 95 ? 13.612 -7.391 7.682 1.00 22.80 127 GLU A CA 1
ATOM 687 C C . GLU A 1 95 ? 12.148 -7.817 7.860 1.00 22.40 127 GLU A C 1
ATOM 688 O O . GLU A 1 95 ? 11.428 -8.054 6.873 1.00 22.36 127 GLU A O 1
ATOM 694 N N . ILE A 1 96 ? 11.703 -7.909 9.113 1.00 18.70 128 ILE A N 1
ATOM 695 C CA . ILE A 1 96 ? 10.334 -8.313 9.368 1.00 18.50 128 ILE A CA 1
ATOM 696 C C . ILE A 1 96 ? 9.381 -7.219 8.910 1.00 18.31 128 ILE A C 1
ATOM 697 O O . ILE A 1 96 ? 8.301 -7.504 8.390 1.00 18.63 128 ILE A O 1
ATOM 702 N N . LYS A 1 97 ? 9.798 -5.974 9.041 1.00 18.22 129 LYS A N 1
ATOM 703 C CA . LYS A 1 97 ? 8.948 -4.900 8.615 1.00 18.37 129 LYS A CA 1
ATOM 704 C C . LYS A 1 97 ? 8.858 -4.900 7.102 1.00 18.82 129 LYS A C 1
ATOM 705 O O . LYS A 1 97 ? 7.780 -4.607 6.532 1.00 19.16 129 LYS A O 1
ATOM 711 N N . LYS A 1 98 ? 9.985 -5.197 6.442 1.00 18.97 130 LYS A N 1
ATOM 712 C CA . LYS A 1 98 ? 9.993 -5.215 4.983 1.00 19.71 130 LYS A CA 1
ATOM 713 C C . LYS A 1 98 ? 9.019 -6.227 4.447 1.00 19.88 130 LYS A C 1
ATOM 714 O O . LYS A 1 98 ? 8.214 -5.920 3.568 1.00 20.36 130 LYS A O 1
ATOM 720 N N . ILE A 1 99 ? 9.091 -7.427 5.009 1.00 19.54 131 ILE A N 1
ATOM 721 C CA . ILE A 1 99 ? 8.329 -8.578 4.541 1.00 19.87 131 ILE A CA 1
ATOM 722 C C . ILE A 1 99 ? 6.836 -8.469 4.877 1.00 19.96 131 ILE A C 1
ATOM 723 O O . ILE A 1 99 ? 5.994 -8.776 4.053 1.00 20.56 131 ILE A O 1
ATOM 728 N N . THR A 1 100 ? 6.518 -7.996 6.066 1.00 19.55 132 THR A N 1
ATOM 729 C CA . THR A 1 100 ? 5.125 -7.918 6.512 1.00 19.72 132 THR A CA 1
ATOM 730 C C . THR A 1 100 ? 4.431 -6.659 6.048 1.00 20.23 132 THR A C 1
ATOM 731 O O . THR A 1 100 ? 3.224 -6.652 5.906 1.00 21.22 132 THR A O 1
ATOM 735 N N . GLY A 1 101 ? 5.177 -5.576 5.845 1.00 20.27 133 GLY A N 1
ATOM 736 C CA . GLY A 1 101 ? 4.557 -4.248 5.622 1.00 20.63 133 GLY A CA 1
ATOM 737 C C . GLY A 1 101 ? 3.768 -3.707 6.819 1.00 20.80 133 GLY A C 1
ATOM 738 O O . GLY A 1 101 ? 2.905 -2.849 6.671 1.00 21.01 133 GLY A O 1
ATOM 739 N N . ALA A 1 102 ? 4.072 -4.210 8.011 1.00 20.35 134 ALA A N 1
ATOM 740 C CA . ALA A 1 102 ? 3.393 -3.777 9.252 1.00 20.41 134 ALA A CA 1
ATOM 741 C C . ALA A 1 102 ? 3.915 -2.393 9.640 1.00 20.38 134 ALA A C 1
ATOM 742 O O . ALA A 1 102 ? 5.002 -2.000 9.199 1.00 20.12 134 ALA A O 1
ATOM 744 N N . LYS A 1 103 ? 3.112 -1.654 10.406 1.00 20.83 135 LYS A N 1
ATOM 745 C CA . LYS A 1 103 ? 3.494 -0.342 10.964 1.00 20.92 135 LYS A CA 1
ATOM 746 C C . LYS A 1 103 ? 4.369 -0.562 12.206 1.00 20.14 135 LYS A C 1
ATOM 747 O O . LYS A 1 103 ? 4.010 -1.349 13.127 1.00 19.85 135 LYS A O 1
ATOM 753 N N . LEU A 1 104 ? 5.517 0.099 12.241 1.00 19.26 136 LEU A N 1
ATOM 754 C CA . LEU A 1 104 ? 6.378 0.011 13.401 1.00 18.58 136 LEU A CA 1
ATOM 755 C C . LEU A 1 104 ? 6.070 1.187 14.315 1.00 18.78 136 LEU A C 1
ATOM 756 O O . LEU A 1 104 ? 6.044 2.352 13.879 1.00 18.93 136 LEU A O 1
ATOM 761 N N . MET A 1 105 ? 5.774 0.892 15.577 1.00 18.78 137 MET A N 1
ATOM 762 C CA . MET A 1 105 ? 5.499 1.958 16.520 1.00 19.38 137 MET A CA 1
ATOM 763 C C . MET A 1 105 ? 6.562 1.942 17.595 1.00 18.96 137 MET A C 1
ATOM 764 O O . MET A 1 105 ? 6.879 0.897 18.161 1.00 18.50 137 MET A O 1
ATOM 769 N N . ALA A 1 106 ? 7.130 3.105 17.875 1.00 18.95 138 ALA A N 1
ATOM 770 C CA . ALA A 1 106 ? 8.261 3.152 18.792 1.00 18.74 138 ALA A CA 1
ATOM 771 C C . ALA A 1 106 ? 8.207 4.318 19.769 1.00 18.89 138 ALA A C 1
ATOM 772 O O . ALA A 1 106 ? 7.744 5.419 19.431 1.00 19.08 138 ALA A O 1
ATOM 774 N N . ASP A 1 107 ? 8.671 4.056 20.994 1.00 18.63 139 ASP A N 1
ATOM 775 C CA . ASP A 1 107 ? 8.863 5.105 21.983 1.00 18.98 139 ASP A CA 1
ATOM 776 C C . ASP A 1 107 ? 9.725 6.183 21.310 1.00 19.49 139 ASP A C 1
ATOM 777 O O . ASP A 1 107 ? 10.825 5.905 20.811 1.00 19.02 139 ASP A O 1
ATOM 782 N N . GLU A 1 108 ? 9.197 7.401 21.265 1.00 20.32 140 GLU A N 1
ATOM 783 C CA . GLU A 1 108 ? 9.929 8.536 20.719 1.00 21.24 140 GLU A CA 1
ATOM 784 C C . GLU A 1 108 ? 11.397 8.608 21.177 1.00 21.36 140 GLU A C 1
ATOM 785 O O . GLU A 1 108 ? 12.256 8.950 20.387 1.00 21.58 140 GLU A O 1
ATOM 791 N N . GLY A 1 109 ? 11.682 8.306 22.450 1.00 21.42 141 GLY A N 1
ATOM 792 C CA . GLY A 1 109 ? 13.069 8.367 22.955 1.00 21.63 141 GLY A CA 1
ATOM 793 C C . GLY A 1 109 ? 14.076 7.531 22.159 1.00 21.59 141 GLY A C 1
ATOM 794 O O . GLY A 1 109 ? 15.255 7.776 22.220 1.00 22.27 141 GLY A O 1
ATOM 795 N N . ASP A 1 110 ? 13.619 6.515 21.425 1.00 21.05 142 ASP A N 1
ATOM 796 C CA . ASP A 1 110 ? 14.530 5.636 20.714 1.00 20.79 142 ASP A CA 1
ATOM 797 C C . ASP A 1 110 ? 14.455 5.825 19.196 1.00 20.86 142 ASP A C 1
ATOM 798 O O . ASP A 1 110 ? 15.158 5.130 18.451 1.00 20.71 142 ASP A O 1
ATOM 803 N N . ALA A 1 111 ? 13.624 6.771 18.736 1.00 21.09 143 ALA A N 1
ATOM 804 C CA . ALA A 1 111 ? 13.326 6.881 17.294 1.00 21.22 143 ALA A CA 1
ATOM 805 C C . ALA A 1 111 ? 14.598 7.133 16.517 1.00 21.73 143 ALA A C 1
ATOM 806 O O . ALA A 1 111 ? 14.827 6.490 15.491 1.00 21.33 143 ALA A O 1
ATOM 808 N N . THR A 1 112 ? 15.421 8.039 17.049 1.00 22.50 144 THR A N 1
ATOM 809 C CA . THR A 1 112 ? 16.705 8.422 16.462 1.00 23.86 144 THR A CA 1
ATOM 810 C C . THR A 1 112 ? 17.707 7.267 16.415 1.00 23.83 144 THR A C 1
ATOM 811 O O . THR A 1 112 ? 18.267 6.974 15.343 1.00 24.28 144 THR A O 1
ATOM 815 N N . VAL A 1 113 ? 17.947 6.625 17.555 1.00 23.46 145 VAL A N 1
ATOM 816 C CA . VAL A 1 113 ? 18.829 5.472 17.582 1.00 23.82 145 VAL A CA 1
ATOM 817 C C . VAL A 1 113 ? 18.340 4.430 16.564 1.00 23.26 145 VAL A C 1
ATOM 818 O O . VAL A 1 113 ? 19.140 3.832 15.865 1.00 23.31 145 VAL A O 1
ATOM 822 N N . MET A 1 114 ? 17.019 4.258 16.457 1.00 22.71 146 MET A N 1
ATOM 823 C CA . MET A 1 114 ? 16.460 3.259 15.546 1.00 22.81 146 MET A CA 1
ATOM 824 C C . MET A 1 114 ? 16.717 3.613 14.088 1.00 22.68 146 MET A C 1
ATOM 825 O O . MET A 1 114 ? 17.094 2.750 13.301 1.00 22.25 146 MET A O 1
ATOM 830 N N . ALA A 1 115 ? 16.509 4.884 13.761 1.00 23.15 147 ALA A N 1
ATOM 831 C CA . ALA A 1 115 ? 16.732 5.408 12.426 1.00 23.84 147 ALA A CA 1
ATOM 832 C C . ALA A 1 115 ? 18.214 5.329 12.008 1.00 24.83 147 ALA A C 1
ATOM 833 O O . ALA A 1 115 ? 18.511 5.239 10.808 1.00 25.64 147 ALA A O 1
ATOM 835 N N . ASP A 1 116 ? 19.145 5.341 12.965 1.00 25.41 148 ASP A N 1
ATOM 836 C CA . ASP A 1 116 ? 20.578 5.171 12.591 1.00 26.93 148 ASP A CA 1
ATOM 837 C C . ASP A 1 116 ? 21.187 3.815 12.941 1.00 26.66 148 ASP A C 1
ATOM 838 O O . ASP A 1 116 ? 22.405 3.658 12.901 1.00 27.49 148 ASP A O 1
ATOM 843 N N . GLY A 1 117 ? 20.348 2.846 13.286 1.00 25.86 149 GLY A N 1
ATOM 844 C CA . GLY A 1 117 ? 20.849 1.507 13.584 1.00 26.11 149 GLY A CA 1
ATOM 845 C C . GLY A 1 117 ? 21.773 1.395 14.794 1.00 26.85 149 GLY A C 1
ATOM 846 O O . GLY A 1 117 ? 22.577 0.450 14.881 1.00 27.33 149 GLY A O 1
ATOM 847 N N . GLY A 1 118 ? 21.664 2.337 15.732 1.00 27.22 150 GLY A N 1
ATOM 848 C CA . GLY A 1 118 ? 22.403 2.249 17.004 1.00 28.40 150 GLY A CA 1
ATOM 849 C C . GLY A 1 118 ? 23.727 3.002 17.024 1.00 30.54 150 GLY A C 1
ATOM 850 O O . GLY A 1 118 ? 24.434 2.994 18.028 1.00 31.34 150 GLY A O 1
ATOM 851 N N . SER A 1 119 ? 24.068 3.657 15.917 1.00 31.76 151 SER A N 1
ATOM 852 C CA . SER A 1 119 ? 25.313 4.423 15.843 1.00 33.73 151 SER A CA 1
ATOM 853 C C . SER A 1 119 ? 25.323 5.697 16.713 1.00 34.51 151 SER A C 1
ATOM 854 O O . SER A 1 119 ? 26.387 6.207 17.035 1.00 36.62 151 SER A O 1
ATOM 857 N N . SER A 1 120 ? 24.158 6.227 17.062 1.00 33.74 152 SER A N 1
ATOM 858 C CA . SER A 1 120 ? 24.103 7.286 18.070 1.00 33.83 152 SER A CA 1
ATOM 859 C C . SER A 1 120 ? 23.752 6.740 19.485 1.00 33.36 152 SER A C 1
ATOM 860 O O . SER A 1 120 ? 23.447 7.523 20.400 1.00 32.74 152 SER A O 1
ATOM 863 N N . ASP A 1 121 ? 23.792 5.416 19.657 1.00 32.19 153 ASP A N 1
ATOM 864 C CA . ASP A 1 121 ? 23.543 4.818 20.973 1.00 32.99 153 ASP A CA 1
ATOM 865 C C . ASP A 1 121 ? 24.448 5.457 22.054 1.00 33.76 153 ASP A C 1
ATOM 866 O O . ASP A 1 121 ? 25.662 5.495 21.889 1.00 34.50 153 ASP A O 1
ATOM 871 N N . TYR A 1 122 ? 23.864 5.933 23.152 1.00 33.57 154 TYR A N 1
ATOM 872 C CA . TYR A 1 122 ? 24.668 6.584 24.211 1.00 35.31 154 TYR A CA 1
ATOM 873 C C . TYR A 1 122 ? 25.810 5.694 24.738 1.00 36.31 154 TYR A C 1
ATOM 874 O O . TYR A 1 122 ? 26.843 6.199 25.139 1.00 37.81 154 TYR A O 1
ATOM 883 N N . ALA A 1 123 ? 25.619 4.381 24.707 1.00 36.22 155 ALA A N 1
ATOM 884 C CA . ALA A 1 123 ? 26.564 3.441 25.309 1.00 38.52 155 ALA A CA 1
ATOM 885 C C . ALA A 1 123 ? 27.440 2.747 24.284 1.00 40.19 155 ALA A C 1
ATOM 886 O O . ALA A 1 123 ? 28.612 2.461 24.553 1.00 41.81 155 ALA A O 1
ATOM 888 N N . PHE A 1 124 ? 26.885 2.486 23.108 1.00 40.44 156 PHE A N 1
ATOM 889 C CA . PHE A 1 124 ? 27.612 1.734 22.098 1.00 42.47 156 PHE A CA 1
ATOM 890 C C . PHE A 1 124 ? 27.702 2.453 20.772 1.00 42.30 156 PHE A C 1
ATOM 891 O O . PHE A 1 124 ? 28.054 1.846 19.775 1.00 42.42 156 PHE A O 1
ATOM 899 N N . GLY A 1 125 ? 27.392 3.742 20.771 1.00 41.90 157 GLY A N 1
ATOM 900 C CA . GLY A 1 125 ? 27.431 4.528 19.558 1.00 43.32 157 GLY A CA 1
ATOM 901 C C . GLY A 1 125 ? 28.835 4.750 19.048 1.00 46.08 157 GLY A C 1
ATOM 902 O O . GLY A 1 125 ? 29.803 4.125 19.523 1.00 46.12 157 GLY A O 1
ATOM 903 N N . GLY A 1 126 ? 28.935 5.631 18.058 1.00 47.30 158 GLY A N 1
ATOM 904 C CA . GLY A 1 126 ? 30.227 6.062 17.520 1.00 50.70 158 GLY A CA 1
ATOM 905 C C . GLY A 1 126 ? 31.018 5.070 16.682 1.00 51.49 158 GLY A C 1
ATOM 906 O O . GLY A 1 126 ? 31.974 5.469 16.038 1.00 54.14 158 GLY A O 1
ATOM 907 N N . HIS A 1 127 ? 30.637 3.791 16.690 1.00 50.71 159 HIS A N 1
ATOM 908 C CA . HIS A 1 127 ? 31.329 2.763 15.899 1.00 50.47 159 HIS A CA 1
ATOM 909 C C . HIS A 1 127 ? 30.491 2.231 14.754 1.00 47.52 159 HIS A C 1
ATOM 910 O O . HIS A 1 127 ? 30.667 1.080 14.334 1.00 46.33 159 HIS A O 1
ATOM 917 N N . GLY A 1 128 ? 29.578 3.059 14.235 1.00 44.70 160 GLY A N 1
ATOM 918 C CA . GLY A 1 128 ? 28.696 2.667 13.131 1.00 41.16 160 GLY A CA 1
ATOM 919 C C . GLY A 1 128 ? 27.448 1.897 13.556 1.00 38.79 160 GLY A C 1
ATOM 920 O O . GLY A 1 128 ? 27.263 1.612 14.754 1.00 37.39 160 GLY A O 1
ATOM 921 N N . SER A 1 129 ? 26.595 1.568 12.579 1.00 35.72 161 SER A N 1
ATOM 922 C CA . SER A 1 129 ? 25.339 0.835 12.832 1.00 33.50 161 SER A CA 1
ATOM 923 C C . SER A 1 129 ? 25.548 -0.574 13.362 1.00 32.58 161 SER A C 1
ATOM 924 O O . SER A 1 129 ? 26.314 -1.345 12.794 1.00 32.58 161 SER A O 1
ATOM 927 N N . MET A 1 130 ? 24.849 -0.902 14.451 1.00 31.63 164 MET A N 1
ATOM 928 C CA . MET A 1 130 ? 24.894 -2.251 15.034 1.00 30.89 164 MET A CA 1
ATOM 929 C C . MET A 1 130 ? 23.743 -3.169 14.606 1.00 28.14 164 MET A C 1
ATOM 930 O O . MET A 1 130 ? 23.811 -4.379 14.768 1.00 28.06 164 MET A O 1
ATOM 935 N N . PHE A 1 131 ? 22.690 -2.582 14.058 1.00 26.12 165 PHE A N 1
ATOM 936 C CA . PHE A 1 131 ? 21.573 -3.339 13.460 1.00 24.71 165 PHE A CA 1
ATOM 937 C C . PHE A 1 131 ? 21.027 -2.520 12.285 1.00 24.03 165 PHE A C 1
ATOM 938 O O . PHE A 1 131 ? 21.303 -1.307 12.200 1.00 23.68 165 PHE A O 1
ATOM 946 N N . GLU A 1 132 ? 20.261 -3.167 11.398 1.00 23.48 166 GLU A N 1
ATOM 947 C CA . GLU A 1 132 ? 19.677 -2.447 10.234 1.00 23.79 166 GLU A CA 1
ATOM 948 C C . GLU A 1 132 ? 18.726 -1.343 10.709 1.00 22.77 166 GLU A C 1
ATOM 949 O O . GLU A 1 132 ? 17.780 -1.625 11.452 1.00 22.06 166 GLU A O 1
ATOM 955 N N . PRO A 1 133 ? 19.001 -0.080 10.324 1.00 22.82 167 PRO A N 1
ATOM 956 C CA . PRO A 1 133 ? 18.104 1.033 10.657 1.00 22.43 167 PRO A CA 1
ATOM 957 C C . PRO A 1 133 ? 16.634 0.730 10.324 1.00 21.48 167 PRO A C 1
ATOM 958 O O . PRO A 1 133 ? 16.345 0.066 9.349 1.00 21.24 167 PRO A O 1
ATOM 962 N N . ILE A 1 134 ? 15.728 1.216 11.157 1.00 21.01 168 ILE A N 1
ATOM 963 C CA . ILE A 1 134 ? 14.305 1.170 10.873 1.00 20.82 168 ILE A CA 1
ATOM 964 C C . ILE A 1 134 ? 13.713 2.538 11.214 1.00 20.99 168 ILE A C 1
ATOM 965 O O . ILE A 1 134 ? 14.126 3.193 12.184 1.00 20.86 168 ILE A O 1
ATOM 970 N N . ILE A 1 135 ? 12.726 2.945 10.443 1.00 21.45 169 ILE A N 1
ATOM 971 C CA . ILE A 1 135 ? 12.019 4.207 10.730 1.00 22.39 169 ILE A CA 1
ATOM 972 C C . ILE A 1 135 ? 10.619 3.886 11.254 1.00 22.14 169 ILE A C 1
ATOM 973 O O . ILE A 1 135 ? 9.851 3.174 10.596 1.00 22.14 169 ILE A O 1
ATOM 978 N N . ALA A 1 136 ? 10.282 4.401 12.431 1.00 21.96 170 ALA A N 1
ATOM 979 C CA . ALA A 1 136 ? 8.956 4.159 12.972 1.00 21.96 170 ALA A CA 1
ATOM 980 C C . ALA A 1 136 ? 7.854 4.941 12.202 1.00 22.71 170 ALA A C 1
ATOM 981 O O . ALA A 1 136 ? 8.032 6.090 11.823 1.00 22.60 170 ALA A O 1
ATOM 983 N N . ASP A 1 137 ? 6.738 4.269 11.960 1.00 22.79 171 ASP A N 1
ATOM 984 C CA . ASP A 1 137 ? 5.578 4.886 11.409 1.00 23.89 171 ASP A CA 1
ATOM 985 C C . ASP A 1 137 ? 4.823 5.652 12.497 1.00 24.06 171 ASP A C 1
ATOM 986 O O . ASP A 1 137 ? 4.150 6.610 12.192 1.00 24.33 171 ASP A O 1
ATOM 991 N N . ARG A 1 138 ? 4.906 5.233 13.758 1.00 23.56 172 ARG A N 1
ATOM 992 C CA . ARG A 1 138 ? 4.299 6.053 14.828 1.00 24.10 172 ARG A CA 1
ATOM 993 C C . ARG A 1 138 ? 5.285 6.279 15.968 1.00 22.99 172 ARG A C 1
ATOM 994 O O . ARG A 1 138 ? 5.938 5.346 16.432 1.00 21.64 172 ARG A O 1
ATOM 1002 N N . LEU A 1 139 ? 5.403 7.531 16.399 1.00 23.01 173 LEU A N 1
ATOM 1003 C CA . LEU A 1 139 ? 6.182 7.855 17.584 1.00 22.26 173 LEU A CA 1
ATOM 1004 C C . LEU A 1 139 ? 5.211 7.874 18.738 1.00 22.17 173 LEU A C 1
ATOM 1005 O O . LEU A 1 139 ? 4.265 8.650 18.745 1.00 22.51 173 LEU A O 1
ATOM 1010 N N . LEU A 1 140 ? 5.445 6.981 19.691 1.00 21.24 174 LEU A N 1
ATOM 1011 C CA . LEU A 1 140 ? 4.650 6.834 20.890 1.00 21.11 174 LEU A CA 1
ATOM 1012 C C . LEU A 1 140 ? 5.240 7.604 22.058 1.00 21.47 174 LEU A C 1
ATOM 1013 O O . LEU A 1 140 ? 6.478 7.635 22.220 1.00 20.81 174 LEU A O 1
ATOM 1018 N N . HIS A 1 141 ? 4.346 8.166 22.884 1.00 21.73 175 HIS A N 1
ATOM 1019 C CA . HIS A 1 141 ? 4.707 8.843 24.128 1.00 22.30 175 HIS A CA 1
ATOM 1020 C C . HIS A 1 141 ? 4.146 8.053 25.263 1.00 22.30 175 HIS A C 1
ATOM 1021 O O . HIS A 1 141 ? 3.230 7.234 25.067 1.00 21.80 175 HIS A O 1
ATOM 1028 N N . ASP A 1 142 ? 4.684 8.311 26.453 1.00 22.58 176 ASP A N 1
ATOM 1029 C CA . ASP A 1 142 ? 4.186 7.749 27.705 1.00 22.94 176 ASP A CA 1
ATOM 1030 C C . ASP A 1 142 ? 2.669 7.672 27.766 1.00 23.75 176 ASP A C 1
ATOM 1031 O O . ASP A 1 142 ? 1.994 8.685 27.637 1.00 24.53 176 ASP A O 1
ATOM 1036 N N . LYS A 1 143 ? 2.159 6.454 27.965 1.00 24.00 177 LYS A N 1
ATOM 1037 C CA . LYS A 1 143 ? 0.731 6.196 28.133 1.00 25.25 177 LYS A CA 1
ATOM 1038 C C . LYS A 1 143 ? -0.136 6.228 26.849 1.00 25.42 177 LYS A C 1
ATOM 1039 O O . LYS A 1 143 ? -1.351 6.058 26.945 1.00 26.06 177 LYS A O 1
ATOM 1045 N N . ASP A 1 144 ? 0.481 6.389 25.672 1.00 24.73 178 ASP A N 1
ATOM 1046 C CA . ASP A 1 144 ? -0.229 6.209 24.403 1.00 24.99 178 ASP A CA 1
ATOM 1047 C C . ASP A 1 144 ? -0.744 4.762 24.320 1.00 25.23 178 ASP A C 1
ATOM 1048 O O . ASP A 1 144 ? -0.151 3.813 24.901 1.00 24.33 178 ASP A O 1
ATOM 1053 N N . THR A 1 145 ? -1.858 4.592 23.622 1.00 25.92 179 THR A N 1
ATOM 1054 C CA . THR A 1 145 ? -2.465 3.274 23.512 1.00 26.09 179 THR A CA 1
ATOM 1055 C C . THR A 1 145 ? -2.360 2.784 22.071 1.00 25.93 179 THR A C 1
ATOM 1056 O O . THR A 1 145 ? -2.330 3.575 21.117 1.00 26.25 179 THR A O 1
ATOM 1060 N N . ILE A 1 146 ? -2.251 1.476 21.919 1.00 25.61 180 ILE A N 1
ATOM 1061 C CA . ILE A 1 146 ? -2.179 0.865 20.617 1.00 25.63 180 ILE A CA 1
ATOM 1062 C C . ILE A 1 146 ? -3.316 -0.140 20.606 1.00 26.55 180 ILE A C 1
ATOM 1063 O O . ILE A 1 146 ? -3.329 -1.087 21.405 1.00 25.58 180 ILE A O 1
ATOM 1068 N N . GLN A 1 147 ? -4.267 0.092 19.702 1.00 28.64 181 GLN A N 1
ATOM 1069 C CA . GLN A 1 147 ? -5.429 -0.775 19.502 1.00 30.69 181 GLN A CA 1
ATOM 1070 C C . GLN A 1 147 ? -5.369 -1.579 18.212 1.00 30.06 181 GLN A C 1
ATOM 1071 O O . GLN A 1 147 ? -5.138 -1.022 17.140 1.00 30.11 181 GLN A O 1
ATOM 1077 N N . LEU A 1 148 ? -5.603 -2.887 18.326 1.00 29.31 182 LEU A N 1
ATOM 1078 C CA . LEU A 1 148 ? -5.786 -3.743 17.179 1.00 28.65 182 LEU A CA 1
ATOM 1079 C C . LEU A 1 148 ? -6.876 -4.755 17.531 1.00 29.07 182 LEU A C 1
ATOM 1080 O O . LEU A 1 148 ? -6.746 -5.515 18.512 1.00 28.24 182 LEU A O 1
ATOM 1085 N N . GLY A 1 149 ? -7.947 -4.751 16.735 1.00 29.90 183 GLY A N 1
ATOM 1086 C CA . GLY A 1 149 ? -9.179 -5.454 17.067 1.00 30.32 183 GLY A CA 1
ATOM 1087 C C . GLY A 1 149 ? -9.674 -5.069 18.449 1.00 30.23 183 GLY A C 1
ATOM 1088 O O . GLY A 1 149 ? -9.894 -3.897 18.744 1.00 29.77 183 GLY A O 1
ATOM 1089 N N . ASP A 1 150 ? -9.837 -6.063 19.306 1.00 30.41 184 ASP A N 1
ATOM 1090 C CA . ASP A 1 150 ? -10.335 -5.797 20.640 1.00 31.22 184 ASP A CA 1
ATOM 1091 C C . ASP A 1 150 ? -9.191 -5.699 21.673 1.00 29.79 184 ASP A C 1
ATOM 1092 O O . ASP A 1 150 ? -9.441 -5.590 22.865 1.00 29.93 184 ASP A O 1
ATOM 1097 N N . THR A 1 151 ? -7.944 -5.764 21.209 1.00 28.48 185 THR A N 1
ATOM 1098 C CA . THR A 1 151 ? -6.781 -5.639 22.086 1.00 27.05 185 THR A CA 1
ATOM 1099 C C . THR A 1 151 ? -6.363 -4.168 22.143 1.00 26.46 185 THR A C 1
ATOM 1100 O O . THR A 1 151 ? -6.390 -3.460 21.131 1.00 26.85 185 THR A O 1
ATOM 1104 N N . LYS A 1 152 ? -6.029 -3.706 23.340 1.00 25.78 186 LYS A N 1
ATOM 1105 C CA . LYS A 1 152 ? -5.513 -2.367 23.557 1.00 25.27 186 LYS A CA 1
ATOM 1106 C C . LYS A 1 152 ? -4.256 -2.448 24.426 1.00 24.17 186 LYS A C 1
ATOM 1107 O O . LYS A 1 152 ? -4.313 -2.951 25.549 1.00 23.93 186 LYS A O 1
ATOM 1113 N N . LEU A 1 153 ? -3.118 -1.995 23.893 1.00 23.18 187 LEU A N 1
ATOM 1114 C CA . LEU A 1 153 ? -1.867 -1.915 24.650 1.00 22.16 187 LEU A CA 1
ATOM 1115 C C . LEU A 1 153 ? -1.629 -0.495 25.151 1.00 22.17 187 LEU A C 1
ATOM 1116 O O . LEU A 1 153 ? -1.909 0.471 24.448 1.00 22.68 187 LEU A O 1
ATOM 1121 N N . VAL A 1 154 ? -1.147 -0.370 26.373 1.00 21.24 188 VAL A N 1
ATOM 1122 C CA . VAL A 1 154 ? -0.688 0.884 26.876 1.00 21.61 188 VAL A CA 1
ATOM 1123 C C . VAL A 1 154 ? 0.855 0.837 26.909 1.00 21.21 188 VAL A C 1
ATOM 1124 O O . VAL A 1 154 ? 1.453 -0.020 27.599 1.00 20.01 188 VAL A O 1
ATOM 1128 N N . MET A 1 155 ? 1.487 1.750 26.167 1.00 21.52 189 MET A N 1
ATOM 1129 C CA . MET A 1 155 ? 2.940 1.916 26.280 1.00 21.66 189 MET A CA 1
ATOM 1130 C C . MET A 1 155 ? 3.341 2.691 27.521 1.00 20.97 189 MET A C 1
ATOM 1131 O O . MET A 1 155 ? 2.821 3.753 27.763 1.00 21.59 189 MET A O 1
ATOM 1136 N N . LEU A 1 156 ? 4.256 2.140 28.309 1.00 19.81 190 LEU A N 1
ATOM 1137 C CA . LEU A 1 156 ? 4.811 2.856 29.469 1.00 19.62 190 LEU A CA 1
ATOM 1138 C C . LEU A 1 156 ? 6.259 3.259 29.218 1.00 19.36 190 LEU A C 1
ATOM 1139 O O . LEU A 1 156 ? 7.111 2.407 28.988 1.00 18.93 190 LEU A O 1
ATOM 1144 N N . HIS A 1 157 ? 6.533 4.557 29.247 1.00 19.91 191 HIS A N 1
ATOM 1145 C CA . HIS A 1 157 ? 7.886 5.051 29.039 1.00 19.96 191 HIS A CA 1
ATOM 1146 C C . HIS A 1 157 ? 8.692 4.667 30.241 1.00 19.72 191 HIS A C 1
ATOM 1147 O O . HIS A 1 157 ? 8.373 5.057 31.371 1.00 20.03 191 HIS A O 1
ATOM 1154 N N . HIS A 1 158 ? 9.694 3.815 30.024 1.00 19.29 192 HIS A N 1
ATOM 1155 C CA . HIS A 1 158 ? 10.568 3.391 31.112 1.00 19.17 192 HIS A CA 1
ATOM 1156 C C . HIS A 1 158 ? 12.005 3.580 30.739 1.00 19.26 192 HIS A C 1
ATOM 1157 O O . HIS A 1 158 ? 12.726 2.585 30.586 1.00 19.01 192 HIS A O 1
ATOM 1164 N N . PRO A 1 159 ? 12.453 4.831 30.615 1.00 19.75 194 PRO A N 1
ATOM 1165 C CA . PRO A 1 159 ? 13.798 5.077 30.108 1.00 19.97 194 PRO A CA 1
ATOM 1166 C C . PRO A 1 159 ? 14.921 4.655 31.030 1.00 19.96 194 PRO A C 1
ATOM 1167 O O . PRO A 1 159 ? 14.718 4.437 32.235 1.00 19.93 194 PRO A O 1
ATOM 1171 N N . GLY A 1 160 ? 16.103 4.537 30.449 1.00 20.14 195 GLY A N 1
ATOM 1172 C CA . GLY A 1 160 ? 17.327 4.362 31.228 1.00 20.37 195 GLY A CA 1
ATOM 1173 C C . GLY A 1 160 ? 18.174 3.337 30.538 1.00 20.34 195 GLY A C 1
ATOM 1174 O O . GLY A 1 160 ? 19.270 3.656 30.097 1.00 20.80 195 GLY A O 1
ATOM 1175 N N . HIS A 1 161 ? 17.661 2.103 30.450 1.00 19.94 196 HIS A N 1
ATOM 1176 C CA . HIS A 1 161 ? 18.308 1.054 29.640 1.00 20.07 196 HIS A CA 1
ATOM 1177 C C . HIS A 1 161 ? 18.598 1.614 28.264 1.00 20.38 196 HIS A C 1
ATOM 1178 O O . HIS A 1 161 ? 19.730 1.473 27.759 1.00 20.91 196 HIS A O 1
ATOM 1185 N N . THR A 1 162 ? 17.579 2.230 27.649 1.00 20.21 197 THR A N 1
ATOM 1186 C CA . THR A 1 162 ? 17.768 3.064 26.480 1.00 20.68 197 THR A CA 1
ATOM 1187 C C . THR A 1 162 ? 17.022 4.365 26.760 1.00 20.74 197 THR A C 1
ATOM 1188 O O . THR A 1 162 ? 16.245 4.459 27.728 1.00 20.38 197 THR A O 1
ATOM 1192 N N . LYS A 1 163 ? 17.273 5.384 25.948 1.00 21.38 198 LYS A N 1
ATOM 1193 C CA . LYS A 1 163 ? 16.566 6.654 26.138 1.00 21.70 198 LYS A CA 1
ATOM 1194 C C . LYS A 1 163 ? 15.040 6.476 25.922 1.00 21.34 198 LYS A C 1
ATOM 1195 O O . LYS A 1 163 ? 14.261 7.259 26.443 1.00 21.68 198 LYS A O 1
ATOM 1201 N N . GLY A 1 164 ? 14.639 5.477 25.128 1.00 21.01 199 GLY A N 1
ATOM 1202 C CA . GLY A 1 164 ? 13.227 5.221 24.874 1.00 20.73 199 GLY A CA 1
ATOM 1203 C C . GLY A 1 164 ? 12.765 3.826 25.275 1.00 19.99 199 GLY A C 1
ATOM 1204 O O . GLY A 1 164 ? 11.767 3.335 24.758 1.00 19.82 199 GLY A O 1
ATOM 1205 N N . SER A 1 165 ? 13.475 3.151 26.165 1.00 19.67 200 SER A N 1
ATOM 1206 C CA . SER A 1 165 ? 13.006 1.818 26.528 1.00 19.16 200 SER A CA 1
ATOM 1207 C C . SER A 1 165 ? 11.635 1.925 27.224 1.00 18.89 200 SER A C 1
ATOM 1208 O O . SER A 1 165 ? 11.298 2.956 27.854 1.00 19.08 200 SER A O 1
ATOM 1211 N N . CYS A 1 166 ? 10.841 0.866 27.087 1.00 18.60 201 CYS A N 1
ATOM 1212 C CA . CYS A 1 166 ? 9.424 0.953 27.436 1.00 18.50 201 CYS A CA 1
ATOM 1213 C C . CYS A 1 166 ? 8.836 -0.418 27.709 1.00 18.21 201 CYS A C 1
ATOM 1214 O O . CYS A 1 166 ? 9.393 -1.443 27.322 1.00 18.16 201 CYS A O 1
ATOM 1217 N N . SER A 1 167 ? 7.698 -0.422 28.383 1.00 18.19 202 SER A N 1
ATOM 1218 C CA . SER A 1 167 ? 6.973 -1.643 28.654 1.00 18.06 202 SER A CA 1
ATOM 1219 C C . SER A 1 167 ? 5.562 -1.475 28.041 1.00 18.19 202 SER A C 1
ATOM 1220 O O . SER A 1 167 ? 5.155 -0.348 27.706 1.00 18.43 202 SER A O 1
ATOM 1223 N N . PHE A 1 168 ? 4.844 -2.580 27.925 1.00 18.17 203 PHE A N 1
ATOM 1224 C CA . PHE A 1 168 ? 3.481 -2.592 27.453 1.00 18.36 203 PHE A CA 1
ATOM 1225 C C . PHE A 1 168 ? 2.603 -3.319 28.458 1.00 18.48 203 PHE A C 1
ATOM 1226 O O . PHE A 1 168 ? 2.918 -4.409 28.921 1.00 18.44 203 PHE A O 1
ATOM 1234 N N . LEU A 1 169 ? 1.507 -2.666 28.791 1.00 18.80 204 LEU A N 1
ATOM 1235 C CA . LEU A 1 169 ? 0.506 -3.168 29.705 1.00 19.11 204 LEU A CA 1
ATOM 1236 C C . LEU A 1 169 ? -0.798 -3.367 28.914 1.00 19.42 204 LEU A C 1
ATOM 1237 O O . LEU A 1 169 ? -1.273 -2.440 28.216 1.00 19.65 204 LEU A O 1
ATOM 1242 N N . PHE A 1 170 ? -1.346 -4.584 28.985 1.00 19.77 205 PHE A N 1
ATOM 1243 C CA . PHE A 1 170 ? -2.593 -4.915 28.280 1.00 20.79 205 PHE A CA 1
ATOM 1244 C C . PHE A 1 170 ? -3.311 -6.107 28.892 1.00 21.92 205 PHE A C 1
ATOM 1245 O O . PHE A 1 170 ? -2.678 -6.982 29.507 1.00 21.62 205 PHE A O 1
ATOM 1253 N N . ASP A 1 171 ? -4.633 -6.115 28.706 1.00 23.40 206 ASP A N 1
ATOM 1254 C CA . ASP A 1 171 ? -5.479 -7.236 29.076 1.00 25.04 206 ASP A CA 1
ATOM 1255 C C . ASP A 1 171 ? -5.683 -8.229 27.928 1.00 25.89 206 ASP A C 1
ATOM 1256 O O . ASP A 1 171 ? -5.890 -7.819 26.794 1.00 25.39 206 ASP A O 1
ATOM 1261 N N . THR A 1 172 ? -5.571 -9.523 28.234 1.00 27.29 207 THR A N 1
ATOM 1262 C CA . THR A 1 172 ? -6.083 -10.586 27.373 1.00 29.27 207 THR A CA 1
ATOM 1263 C C . THR A 1 172 ? -7.046 -11.465 28.124 1.00 31.17 207 THR A C 1
ATOM 1264 O O . THR A 1 172 ? -7.088 -11.444 29.351 1.00 31.68 207 THR A O 1
ATOM 1268 N N . LYS A 1 173 ? -7.736 -12.322 27.383 1.00 32.82 208 LYS A N 1
ATOM 1269 C CA . LYS A 1 173 ? -8.589 -13.319 27.992 1.00 34.89 208 LYS A CA 1
ATOM 1270 C C . LYS A 1 173 ? -8.468 -14.680 27.297 1.00 35.69 208 LYS A C 1
ATOM 1271 O O . LYS A 1 173 ? -8.204 -14.766 26.088 1.00 35.03 208 LYS A O 1
ATOM 1277 N N . ASP A 1 174 ? -8.613 -15.742 28.081 1.00 36.37 209 ASP A N 1
ATOM 1278 C CA . ASP A 1 174 ? -8.950 -17.040 27.540 1.00 37.58 209 ASP A CA 1
ATOM 1279 C C . ASP A 1 174 ? -10.455 -17.261 27.777 1.00 39.54 209 ASP A C 1
ATOM 1280 O O . ASP A 1 174 ? -11.169 -16.294 28.039 1.00 38.88 209 ASP A O 1
ATOM 1285 N N . GLU A 1 175 ? -10.945 -18.500 27.677 1.00 42.35 210 GLU A N 1
ATOM 1286 C CA . GLU A 1 175 ? -12.382 -18.766 27.866 1.00 45.72 210 GLU A CA 1
ATOM 1287 C C . GLU A 1 175 ? -12.862 -18.732 29.319 1.00 46.31 210 GLU A C 1
ATOM 1288 O O . GLU A 1 175 ? -14.068 -18.646 29.564 1.00 46.93 210 GLU A O 1
ATOM 1294 N N . GLN A 1 176 ? -11.925 -18.789 30.265 1.00 45.91 211 GLN A N 1
ATOM 1295 C CA . GLN A 1 176 ? -12.248 -18.801 31.697 1.00 47.19 211 GLN A CA 1
ATOM 1296 C C . GLN A 1 176 ? -11.974 -17.482 32.423 1.00 44.25 211 GLN A C 1
ATOM 1297 O O . GLN A 1 176 ? -12.646 -17.145 33.400 1.00 44.55 211 GLN A O 1
ATOM 1303 N N . ARG A 1 177 ? -10.993 -16.730 31.933 1.00 40.02 212 ARG A N 1
ATOM 1304 C CA . ARG A 1 177 ? -10.434 -15.631 32.692 1.00 37.55 212 ARG A CA 1
ATOM 1305 C C . ARG A 1 177 ? -9.682 -14.584 31.857 1.00 34.54 212 ARG A C 1
ATOM 1306 O O . ARG A 1 177 ? -9.098 -14.893 30.805 1.00 32.69 212 ARG A O 1
ATOM 1314 N N . SER A 1 178 ? -9.725 -13.353 32.367 1.00 32.86 213 SER A N 1
ATOM 1315 C CA . SER A 1 178 ? -9.007 -12.212 31.853 1.00 31.19 213 SER A CA 1
ATOM 1316 C C . SER A 1 178 ? -7.690 -11.997 32.669 1.00 30.33 213 SER A C 1
ATOM 1317 O O . SER A 1 178 ? -7.645 -12.255 33.885 1.00 30.94 213 SER A O 1
ATOM 1320 N N . TYR A 1 179 ? -6.616 -11.593 31.983 1.00 28.45 214 TYR A N 1
ATOM 1321 C CA . TYR A 1 179 ? -5.299 -11.364 32.606 1.00 27.53 214 TYR A CA 1
ATOM 1322 C C . TYR A 1 179 ? -4.726 -10.006 32.219 1.00 26.07 214 TYR A C 1
ATOM 1323 O O . TYR A 1 179 ? -4.784 -9.591 31.052 1.00 25.20 214 TYR A O 1
ATOM 1332 N N . ARG A 1 180 ? -4.164 -9.324 33.206 1.00 25.32 215 ARG A N 1
ATOM 1333 C CA . ARG A 1 180 ? -3.475 -8.076 32.961 1.00 24.44 215 ARG A CA 1
ATOM 1334 C C . ARG A 1 180 ? -1.986 -8.435 32.775 1.00 22.81 215 ARG A C 1
ATOM 1335 O O . ARG A 1 180 ? -1.335 -8.929 33.689 1.00 22.93 215 ARG A O 1
ATOM 1343 N N . ILE A 1 181 ? -1.460 -8.214 31.581 1.00 21.18 216 ILE A N 1
ATOM 1344 C CA . ILE A 1 181 ? -0.098 -8.614 31.254 1.00 20.05 216 ILE A CA 1
ATOM 1345 C C . ILE A 1 181 ? 0.819 -7.382 31.173 1.00 19.52 216 ILE A C 1
ATOM 1346 O O . ILE A 1 181 ? 0.463 -6.413 30.522 1.00 19.33 216 ILE A O 1
ATOM 1351 N N . LEU A 1 182 ? 1.972 -7.434 31.849 1.00 19.44 217 LEU A N 1
ATOM 1352 C CA . LEU A 1 182 ? 3.081 -6.484 31.652 1.00 19.01 217 LEU A CA 1
ATOM 1353 C C . LEU A 1 182 ? 4.197 -7.118 30.837 1.00 18.84 217 LEU A C 1
ATOM 1354 O O . LEU A 1 182 ? 4.802 -8.134 31.250 1.00 19.14 217 LEU A O 1
ATOM 1359 N N . ILE A 1 183 ? 4.456 -6.554 29.668 1.00 18.55 218 ILE A N 1
ATOM 1360 C CA . ILE A 1 183 ? 5.658 -6.929 28.933 1.00 18.52 218 ILE A CA 1
ATOM 1361 C C . ILE A 1 183 ? 6.661 -5.890 29.373 1.00 18.30 218 ILE A C 1
ATOM 1362 O O . ILE A 1 183 ? 6.591 -4.751 28.929 1.00 18.12 218 ILE A O 1
ATOM 1367 N N . ALA A 1 184 ? 7.554 -6.262 30.297 1.00 18.46 219 ALA A N 1
ATOM 1368 C CA . ALA A 1 184 ? 8.384 -5.250 30.958 1.00 18.36 219 ALA A CA 1
ATOM 1369 C C . ALA A 1 184 ? 9.748 -5.173 30.341 1.00 18.39 219 ALA A C 1
ATOM 1370 O O . ALA A 1 184 ? 10.379 -6.213 30.010 1.00 18.68 219 ALA A O 1
ATOM 1372 N N . ASN A 1 185 ? 10.232 -3.943 30.189 1.00 18.24 220 ASN A N 1
ATOM 1373 C CA . ASN A 1 185 ? 11.648 -3.806 29.965 1.00 18.40 220 ASN A CA 1
ATOM 1374 C C . ASN A 1 185 ? 12.353 -3.534 31.298 1.00 18.57 220 ASN A C 1
ATOM 1375 O O . ASN A 1 185 ? 12.257 -2.435 31.831 1.00 18.51 220 ASN A O 1
ATOM 1380 N N . MET A 1 186 ? 13.052 -4.527 31.837 1.00 18.92 221 MET A N 1
ATOM 1381 C CA . MET A 1 186 ? 13.714 -4.377 33.167 1.00 19.50 221 MET A CA 1
ATOM 1382 C C . MET A 1 186 ? 14.827 -3.298 33.081 1.00 19.78 221 MET A C 1
ATOM 1383 O O . MET A 1 186 ? 15.585 -3.277 32.108 1.00 19.84 221 MET A O 1
ATOM 1388 N N . PRO A 1 187 ? 14.922 -2.405 34.088 1.00 20.01 222 PRO A N 1
ATOM 1389 C CA . PRO A 1 187 ? 15.918 -1.319 34.059 1.00 20.37 222 PRO A CA 1
ATOM 1390 C C . PRO A 1 187 ? 17.315 -1.796 34.441 1.00 21.16 222 PRO A C 1
ATOM 1391 O O . PRO A 1 187 ? 17.840 -1.432 35.481 1.00 21.84 222 PRO A O 1
ATOM 1395 N N . THR A 1 188 ? 17.901 -2.628 33.603 1.00 21.46 223 THR A N 1
ATOM 1396 C CA . THR A 1 188 ? 19.249 -3.043 33.805 1.00 22.46 223 THR A CA 1
ATOM 1397 C C . THR A 1 188 ? 20.145 -1.896 33.328 1.00 23.02 223 THR A C 1
ATOM 1398 O O . THR A 1 188 ? 19.716 -1.055 32.527 1.00 22.42 223 THR A O 1
ATOM 1402 N N . ILE A 1 189 ? 21.358 -1.855 33.858 1.00 24.24 224 ILE A N 1
ATOM 1403 C CA . ILE A 1 189 ? 22.341 -0.849 33.498 1.00 25.28 224 ILE A CA 1
ATOM 1404 C C . ILE A 1 189 ? 23.390 -1.460 32.583 1.00 26.51 224 ILE A C 1
ATOM 1405 O O . ILE A 1 189 ? 23.978 -2.527 32.868 1.00 27.23 224 ILE A O 1
ATOM 1410 N N . VAL A 1 190 ? 23.638 -0.755 31.498 1.00 27.49 225 VAL A N 1
ATOM 1411 C CA . VAL A 1 190 ? 24.438 -1.274 30.415 1.00 29.86 225 VAL A CA 1
ATOM 1412 C C . VAL A 1 190 ? 25.885 -0.759 30.522 1.00 31.45 225 VAL A C 1
ATOM 1413 O O . VAL A 1 190 ? 26.809 -1.404 30.044 1.00 32.18 225 VAL A O 1
ATOM 1417 N N . ILE A 1 191 ? 26.060 0.401 31.142 1.00 32.68 226 ILE A N 1
ATOM 1418 C CA . ILE A 1 191 ? 27.373 1.042 31.247 1.00 36.07 226 ILE A CA 1
ATOM 1419 C C . ILE A 1 191 ? 28.207 0.492 32.404 1.00 38.65 226 ILE A C 1
ATOM 1420 O O . ILE A 1 191 ? 27.678 0.000 33.403 1.00 38.78 226 ILE A O 1
ATOM 1425 N N . GLU A 1 192 ? 29.520 0.584 32.274 1.00 42.69 227 GLU A N 1
ATOM 1426 C CA . GLU A 1 192 ? 30.410 0.154 33.354 1.00 45.87 227 GLU A CA 1
ATOM 1427 C C . GLU A 1 192 ? 30.809 1.299 34.277 1.00 45.26 227 GLU A C 1
ATOM 1428 O O . GLU A 1 192 ? 31.288 1.065 35.371 1.00 46.87 227 GLU A O 1
ATOM 1434 N N . LYS A 1 193 ? 30.581 2.534 33.839 1.00 45.19 228 LYS A N 1
ATOM 1435 C CA . LYS A 1 193 ? 30.971 3.720 34.605 1.00 44.44 228 LYS A CA 1
ATOM 1436 C C . LYS A 1 193 ? 29.818 4.341 35.406 1.00 42.49 228 LYS A C 1
ATOM 1437 O O . LYS A 1 193 ? 28.682 3.868 35.342 1.00 40.63 228 LYS A O 1
ATOM 1443 N N . LYS A 1 194 ? 30.138 5.381 36.177 1.00 41.40 229 LYS A N 1
ATOM 1444 C CA . LYS A 1 194 ? 29.170 6.138 36.967 1.00 40.54 229 LYS A CA 1
ATOM 1445 C C . LYS A 1 194 ? 28.249 6.941 36.054 1.00 39.49 229 LYS A C 1
ATOM 1446 O O . LYS A 1 194 ? 28.682 7.407 34.991 1.00 39.61 229 LYS A O 1
ATOM 1452 N N . PHE A 1 195 ? 27.005 7.135 36.487 1.00 37.37 230 PHE A N 1
ATOM 1453 C CA . PHE A 1 195 ? 26.025 7.928 35.743 1.00 36.64 230 PHE A CA 1
ATOM 1454 C C . PHE A 1 195 ? 26.541 9.306 35.359 1.00 38.37 230 PHE A C 1
ATOM 1455 O O . PHE A 1 195 ? 26.344 9.754 34.212 1.00 38.76 230 PHE A O 1
ATOM 1463 N N . SER A 1 196 ? 27.211 9.956 36.312 1.00 39.58 231 SER A N 1
ATOM 1464 C CA . SER A 1 196 ? 27.763 11.304 36.130 1.00 42.11 231 SER A CA 1
ATOM 1465 C C . SER A 1 196 ? 28.761 11.418 34.981 1.00 42.63 231 SER A C 1
ATOM 1466 O O . SER A 1 196 ? 28.996 12.508 34.493 1.00 45.14 231 SER A O 1
ATOM 1469 N N . GLU A 1 197 ? 29.338 10.299 34.560 1.00 42.53 232 GLU A N 1
ATOM 1470 C CA . GLU A 1 197 ? 30.311 10.284 33.478 1.00 43.96 232 GLU A CA 1
ATOM 1471 C C . GLU A 1 197 ? 29.713 9.894 32.130 1.00 43.41 232 GLU A C 1
ATOM 1472 O O . GLU A 1 197 ? 30.428 9.808 31.152 1.00 44.07 232 GLU A O 1
ATOM 1478 N N . VAL A 1 198 ? 28.408 9.638 32.083 1.00 43.06 233 VAL A N 1
ATOM 1479 C CA . VAL A 1 198 ? 27.732 9.284 30.828 1.00 42.96 233 VAL A CA 1
ATOM 1480 C C . VAL A 1 198 ? 27.158 10.570 30.284 1.00 43.89 233 VAL A C 1
ATOM 1481 O O . VAL A 1 198 ? 25.988 10.883 30.513 1.00 43.96 233 VAL A O 1
ATOM 1485 N N . SER A 1 199 ? 27.983 11.329 29.580 1.00 45.10 234 SER A N 1
ATOM 1486 C CA . SER A 1 199 ? 27.627 12.719 29.297 1.00 46.56 234 SER A CA 1
ATOM 1487 C C . SER A 1 199 ? 26.586 12.941 28.159 1.00 46.15 234 SER A C 1
ATOM 1488 O O . SER A 1 199 ? 25.801 13.909 28.237 1.00 46.88 234 SER A O 1
ATOM 1491 N N . SER A 1 200 ? 26.570 12.074 27.132 1.00 44.48 235 SER A N 1
ATOM 1492 C CA . SER A 1 200 ? 25.587 12.196 26.021 1.00 43.44 235 SER A CA 1
ATOM 1493 C C . SER A 1 200 ? 24.191 11.644 26.380 1.00 41.17 235 SER A C 1
ATOM 1494 O O . SER A 1 200 ? 23.359 11.369 25.499 1.00 41.06 235 SER A O 1
ATOM 1497 N N . TYR A 1 201 ? 23.967 11.446 27.673 1.00 38.35 236 TYR A N 1
ATOM 1498 C CA . TYR A 1 201 ? 22.681 11.070 28.214 1.00 35.11 236 TYR A CA 1
ATOM 1499 C C . TYR A 1 201 ? 22.594 11.761 29.575 1.00 35.17 236 TYR A C 1
ATOM 1500 O O . TYR A 1 201 ? 22.722 11.110 30.613 1.00 34.23 236 TYR A O 1
ATOM 1509 N N . PRO A 1 202 ? 22.376 13.100 29.567 1.00 36.41 237 PRO A N 1
ATOM 1510 C CA . PRO A 1 202 ? 22.409 13.903 30.789 1.00 36.67 237 PRO A CA 1
ATOM 1511 C C . PRO A 1 202 ? 21.347 13.494 31.824 1.00 35.43 237 PRO A C 1
ATOM 1512 O O . PRO A 1 202 ? 21.613 13.531 33.012 1.00 36.08 237 PRO A O 1
ATOM 1516 N N . GLY A 1 203 ? 20.171 13.068 31.380 1.00 33.99 238 GLY A N 1
ATOM 1517 C CA . GLY A 1 203 ? 19.134 12.693 32.317 1.00 32.44 238 GLY A CA 1
ATOM 1518 C C . GLY A 1 203 ? 19.146 11.232 32.716 1.00 30.68 238 GLY A C 1
ATOM 1519 O O . GLY A 1 203 ? 18.150 10.762 33.272 1.00 29.87 238 GLY A O 1
ATOM 1520 N N . ILE A 1 204 ? 20.254 10.516 32.461 1.00 29.49 239 ILE A N 1
ATOM 1521 C CA . ILE A 1 204 ? 20.266 9.064 32.673 1.00 27.89 239 ILE A CA 1
ATOM 1522 C C . ILE A 1 204 ? 19.904 8.647 34.100 1.00 27.75 239 ILE A C 1
ATOM 1523 O O . ILE A 1 204 ? 19.107 7.712 34.275 1.00 26.80 239 ILE A O 1
ATOM 1528 N N . ALA A 1 205 ? 20.473 9.322 35.109 1.00 27.82 240 ALA A N 1
ATOM 1529 C CA . ALA A 1 205 ? 20.208 8.952 36.498 1.00 27.76 240 ALA A CA 1
ATOM 1530 C C . ALA A 1 205 ? 18.757 9.239 36.886 1.00 27.46 240 ALA A C 1
ATOM 1531 O O . ALA A 1 205 ? 18.100 8.427 37.543 1.00 26.62 240 ALA A O 1
ATOM 1533 N N . LYS A 1 206 ? 18.257 10.392 36.466 1.00 28.07 241 LYS A N 1
ATOM 1534 C CA . LYS A 1 206 ? 16.871 10.750 36.726 1.00 28.37 241 LYS A CA 1
ATOM 1535 C C . LYS A 1 206 ? 15.897 9.774 36.021 1.00 26.74 241 LYS A C 1
ATOM 1536 O O . LYS A 1 206 ? 14.877 9.403 36.592 1.00 26.41 241 LYS A O 1
ATOM 1542 N N . ASP A 1 207 ? 16.241 9.348 34.806 1.00 25.41 242 ASP A N 1
ATOM 1543 C CA . ASP A 1 207 ? 15.445 8.394 34.041 1.00 24.00 242 ASP A CA 1
ATOM 1544 C C . ASP A 1 207 ? 15.351 7.031 34.764 1.00 23.18 242 ASP A C 1
ATOM 1545 O O . ASP A 1 207 ? 14.253 6.481 34.914 1.00 22.59 242 ASP A O 1
ATOM 1550 N N . TYR A 1 208 ? 16.488 6.507 35.216 1.00 22.71 243 TYR A N 1
ATOM 1551 C CA . TYR A 1 208 ? 16.489 5.300 36.056 1.00 22.45 243 TYR A CA 1
ATOM 1552 C C . TYR A 1 208 ? 15.657 5.489 37.326 1.00 22.94 243 TYR A C 1
ATOM 1553 O O . TYR A 1 208 ? 14.847 4.626 37.646 1.00 22.53 243 TYR A O 1
ATOM 1562 N N . ALA A 1 209 ? 15.817 6.629 38.017 1.00 23.69 244 ALA A N 1
ATOM 1563 C CA . ALA A 1 209 ? 15.071 6.872 39.251 1.00 24.51 244 ALA A CA 1
ATOM 1564 C C . ALA A 1 209 ? 13.567 6.823 38.976 1.00 24.32 244 ALA A C 1
ATOM 1565 O O . ALA A 1 209 ? 12.824 6.194 39.731 1.00 24.49 244 ALA A O 1
ATOM 1567 N N . TYR A 1 210 ? 13.153 7.469 37.881 1.00 24.26 245 TYR A N 1
ATOM 1568 C CA . TYR A 1 210 ? 11.762 7.529 37.456 1.00 24.18 245 TYR A CA 1
ATOM 1569 C C . TYR A 1 210 ? 11.263 6.115 37.119 1.00 23.15 245 TYR A C 1
ATOM 1570 O O . TYR A 1 210 ? 10.209 5.697 37.592 1.00 23.22 245 TYR A O 1
ATOM 1579 N N . THR A 1 211 ? 12.039 5.383 36.332 1.00 22.09 246 THR A N 1
ATOM 1580 C CA . THR A 1 211 ? 11.618 4.047 35.916 1.00 21.33 246 THR A CA 1
ATOM 1581 C C . THR A 1 211 ? 11.449 3.093 37.103 1.00 21.63 246 THR A C 1
ATOM 1582 O O . THR A 1 211 ? 10.404 2.460 37.239 1.00 21.29 246 THR A O 1
ATOM 1586 N N . LEU A 1 212 ? 12.481 2.981 37.940 1.00 22.25 247 LEU A N 1
ATOM 1587 C CA . LEU A 1 212 ? 12.429 2.120 39.129 1.00 23.27 247 LEU A CA 1
ATOM 1588 C C . LEU A 1 212 ? 11.169 2.366 39.991 1.00 24.39 247 LEU A C 1
ATOM 1589 O O . LEU A 1 212 ? 10.423 1.425 40.310 1.00 24.27 247 LEU A O 1
ATOM 1594 N N . GLN A 1 213 ? 10.923 3.630 40.321 1.00 25.62 248 GLN A N 1
ATOM 1595 C CA . GLN A 1 213 ? 9.719 4.037 41.036 1.00 27.21 248 GLN A CA 1
ATOM 1596 C C . GLN A 1 213 ? 8.401 3.681 40.278 1.00 26.10 248 GLN A C 1
ATOM 1597 O O . GLN A 1 213 ? 7.500 3.055 40.846 1.00 26.10 248 GLN A O 1
ATOM 1603 N N . ALA A 1 214 ? 8.308 4.064 39.001 1.00 24.75 249 ALA A N 1
ATOM 1604 C CA . ALA A 1 214 ? 7.140 3.759 38.186 1.00 23.95 249 ALA A CA 1
ATOM 1605 C C . ALA A 1 214 ? 6.880 2.239 38.088 1.00 22.98 249 ALA A C 1
ATOM 1606 O O . ALA A 1 214 ? 5.742 1.791 38.203 1.00 23.17 249 ALA A O 1
ATOM 1608 N N . MET A 1 215 ? 7.927 1.462 37.867 1.00 22.09 250 MET A N 1
ATOM 1609 C CA . MET A 1 215 ? 7.762 -0.020 37.732 1.00 21.51 250 MET A CA 1
ATOM 1610 C C . MET A 1 215 ? 7.345 -0.745 39.004 1.00 21.70 250 MET A C 1
ATOM 1611 O O . MET A 1 215 ? 6.577 -1.722 38.937 1.00 21.44 250 MET A O 1
ATOM 1616 N N . LYS A 1 216 ? 7.878 -0.319 40.145 1.00 22.55 251 LYS A N 1
ATOM 1617 C CA . LYS A 1 216 ? 7.488 -0.884 41.445 1.00 23.19 251 LYS A CA 1
ATOM 1618 C C . LYS A 1 216 ? 5.981 -0.740 41.674 1.00 23.17 251 LYS A C 1
ATOM 1619 O O . LYS A 1 216 ? 5.346 -1.637 42.252 1.00 23.13 251 LYS A O 1
ATOM 1625 N N . ASN A 1 217 ? 5.405 0.366 41.214 1.00 22.92 252 ASN A N 1
ATOM 1626 C CA . ASN A 1 217 ? 3.987 0.641 41.478 1.00 23.26 252 ASN A CA 1
ATOM 1627 C C . ASN A 1 217 ? 2.983 0.064 40.472 1.00 22.36 252 ASN A C 1
ATOM 1628 O O . ASN A 1 217 ? 1.795 0.232 40.641 1.00 22.52 252 ASN A O 1
ATOM 1633 N N . LEU A 1 218 ? 3.469 -0.554 39.404 1.00 21.25 254 LEU A N 1
ATOM 1634 C CA . LEU A 1 218 ? 2.605 -1.167 38.407 1.00 20.75 254 LEU A CA 1
ATOM 1635 C C . LEU A 1 218 ? 1.871 -2.384 39.018 1.00 20.85 254 LEU A C 1
ATOM 1636 O O . LEU A 1 218 ? 2.425 -3.059 39.893 1.00 20.79 254 LEU A O 1
ATOM 1641 N N . SER A 1 219 ? 0.636 -2.636 38.587 1.00 20.70 255 SER A N 1
ATOM 1642 C CA . SER A 1 219 ? -0.023 -3.912 38.896 1.00 21.04 255 SER A CA 1
ATOM 1643 C C . SER A 1 219 ? -0.498 -4.681 37.652 1.00 20.72 255 SER A C 1
ATOM 1644 O O . SER A 1 219 ? -0.923 -4.088 36.642 1.00 20.78 255 SER A O 1
ATOM 1647 N N . PHE A 1 220 ? -0.414 -6.013 37.771 1.00 20.34 256 PHE A N 1
ATOM 1648 C CA . PHE A 1 220 ? -0.632 -6.951 36.676 1.00 20.15 256 PHE A CA 1
ATOM 1649 C C . PHE A 1 220 ? -0.701 -8.371 37.296 1.00 20.29 256 PHE A C 1
ATOM 1650 O O . PHE A 1 220 ? -0.284 -8.595 38.472 1.00 20.34 256 PHE A O 1
ATOM 1658 N N . ASP A 1 221 ? -1.184 -9.311 36.497 1.00 20.26 257 ASP A N 1
ATOM 1659 C CA . ASP A 1 221 ? -1.279 -10.703 36.882 1.00 20.68 257 ASP A CA 1
ATOM 1660 C C . ASP A 1 221 ? -0.013 -11.435 36.443 1.00 20.21 257 ASP A C 1
ATOM 1661 O O . ASP A 1 221 ? 0.519 -12.250 37.184 1.00 20.33 257 ASP A O 1
ATOM 1666 N N . ILE A 1 222 ? 0.468 -11.100 35.242 1.00 19.94 258 ILE A N 1
ATOM 1667 C CA . ILE A 1 222 ? 1.604 -11.752 34.592 1.00 19.76 258 ILE A CA 1
ATOM 1668 C C . ILE A 1 222 ? 2.599 -10.709 34.064 1.00 19.32 258 ILE A C 1
ATOM 1669 O O . ILE A 1 222 ? 2.202 -9.679 33.488 1.00 19.21 258 ILE A O 1
ATOM 1674 N N . TRP A 1 223 ? 3.881 -10.943 34.326 1.00 19.16 259 TRP A N 1
ATOM 1675 C CA . TRP A 1 223 ? 4.920 -10.122 33.756 1.00 18.85 259 TRP A CA 1
ATOM 1676 C C . TRP A 1 223 ? 5.834 -10.991 32.946 1.00 18.88 259 TRP A C 1
ATOM 1677 O O . TRP A 1 223 ? 6.129 -12.163 33.312 1.00 19.12 259 TRP A O 1
ATOM 1688 N N . VAL A 1 224 ? 6.264 -10.446 31.832 1.00 18.71 260 VAL A N 1
ATOM 1689 C CA . VAL A 1 224 ? 7.318 -11.075 31.061 1.00 18.77 260 VAL A CA 1
ATOM 1690 C C . VAL A 1 224 ? 8.360 -10.001 30.780 1.00 18.54 260 VAL A C 1
ATOM 1691 O O . VAL A 1 224 ? 8.128 -8.814 31.069 1.00 18.36 260 VAL A O 1
ATOM 1695 N N . ALA A 1 225 ? 9.497 -10.387 30.204 1.00 18.62 261 ALA A N 1
ATOM 1696 C CA . ALA A 1 225 ? 10.578 -9.418 30.026 1.00 18.51 261 ALA A CA 1
ATOM 1697 C C . ALA A 1 225 ? 11.251 -9.559 28.663 1.00 18.59 261 ALA A C 1
ATOM 1698 O O . ALA A 1 225 ? 10.865 -10.415 27.867 1.00 18.76 261 ALA A O 1
ATOM 1700 N N . SER A 1 226 ? 12.224 -8.698 28.382 1.00 18.56 262 SER A N 1
ATOM 1701 C CA . SER A 1 226 ? 12.916 -8.709 27.108 1.00 18.69 262 SER A CA 1
ATOM 1702 C C . SER A 1 226 ? 13.861 -9.921 26.939 1.00 19.07 262 SER A C 1
ATOM 1703 O O . SER A 1 226 ? 14.117 -10.352 25.827 1.00 19.28 262 SER A O 1
ATOM 1706 N N . HIS A 1 227 ? 14.359 -10.456 28.046 1.00 19.23 263 HIS A N 1
ATOM 1707 C CA . HIS A 1 227 ? 15.175 -11.686 28.024 1.00 19.70 263 HIS A CA 1
ATOM 1708 C C . HIS A 1 227 ? 14.479 -12.757 28.823 1.00 19.83 263 HIS A C 1
ATOM 1709 O O . HIS A 1 227 ? 13.977 -12.474 29.912 1.00 19.62 263 HIS A O 1
ATOM 1716 N N . ALA A 1 228 ? 14.479 -14.003 28.327 1.00 20.26 264 ALA A N 1
ATOM 1717 C CA . ALA A 1 228 ? 13.807 -15.087 29.031 1.00 20.50 264 ALA A CA 1
ATOM 1718 C C . ALA A 1 228 ? 14.358 -15.213 30.454 1.00 20.59 264 ALA A C 1
ATOM 1719 O O . ALA A 1 228 ? 13.596 -15.376 31.409 1.00 20.48 264 ALA A O 1
ATOM 1721 N N . SER A 1 229 ? 15.672 -15.082 30.596 1.00 20.83 265 SER A N 1
ATOM 1722 C CA . SER A 1 229 ? 16.294 -15.276 31.881 1.00 21.06 265 SER A CA 1
ATOM 1723 C C . SER A 1 229 ? 15.778 -14.251 32.890 1.00 20.60 265 SER A C 1
ATOM 1724 O O . SER A 1 229 ? 15.683 -14.574 34.063 1.00 20.74 265 SER A O 1
ATOM 1727 N N . GLN A 1 230 ? 15.416 -13.037 32.433 1.00 20.14 266 GLN A N 1
ATOM 1728 C CA . GLN A 1 230 ? 15.011 -11.993 33.386 1.00 19.84 266 GLN A CA 1
ATOM 1729 C C . GLN A 1 230 ? 13.698 -12.252 34.110 1.00 19.66 266 GLN A C 1
ATOM 1730 O O . GLN A 1 230 ? 13.493 -11.718 35.172 1.00 19.62 266 GLN A O 1
ATOM 1736 N N . PHE A 1 231 ? 12.821 -13.070 33.545 1.00 19.73 267 PHE A N 1
ATOM 1737 C CA . PHE A 1 231 ? 11.662 -13.563 34.296 1.00 20.32 267 PHE A CA 1
ATOM 1738 C C . PHE A 1 231 ? 11.697 -15.055 34.554 1.00 21.20 267 PHE A C 1
ATOM 1739 O O . PHE A 1 231 ? 10.648 -15.653 34.776 1.00 21.57 267 PHE A O 1
ATOM 1747 N N . SER A 1 232 ? 12.884 -15.641 34.512 1.00 22.06 268 SER A N 1
ATOM 1748 C CA . SER A 1 232 ? 13.068 -17.095 34.745 1.00 23.34 268 SER A CA 1
ATOM 1749 C C . SER A 1 232 ? 12.113 -17.935 33.900 1.00 24.21 268 SER A C 1
ATOM 1750 O O . SER A 1 232 ? 11.478 -18.849 34.422 1.00 24.43 268 SER A O 1
ATOM 1753 N N . MET A 1 233 ? 11.971 -17.622 32.612 1.00 24.72 269 MET A N 1
ATOM 1754 C CA . MET A 1 233 ? 10.953 -18.299 31.805 1.00 25.89 269 MET A CA 1
ATOM 1755 C C . MET A 1 233 ? 11.118 -19.835 31.783 1.00 27.04 269 MET A C 1
ATOM 1756 O O . MET A 1 233 ? 10.140 -20.574 31.832 1.00 27.02 269 MET A O 1
ATOM 1761 N N . HIS A 1 234 ? 12.364 -20.283 31.745 1.00 27.71 270 HIS A N 1
ATOM 1762 C CA . HIS A 1 234 ? 12.666 -21.696 31.703 1.00 29.86 270 HIS A CA 1
ATOM 1763 C C . HIS A 1 234 ? 12.448 -22.462 32.975 1.00 30.42 270 HIS A C 1
ATOM 1764 O O . HIS A 1 234 ? 12.451 -23.685 32.937 1.00 31.90 270 HIS A O 1
ATOM 1771 N N . SER A 1 235 ? 12.234 -21.759 34.087 1.00 30.07 271 SER A N 1
ATOM 1772 C CA . SER A 1 235 ? 11.716 -22.365 35.330 1.00 30.88 271 SER A CA 1
ATOM 1773 C C . SER A 1 235 ? 10.198 -22.442 35.349 1.00 30.97 271 SER A C 1
ATOM 1774 O O . SER A 1 235 ? 9.623 -23.231 36.065 1.00 32.56 271 SER A O 1
ATOM 1777 N N . LYS A 1 236 ? 9.538 -21.601 34.582 1.00 30.51 272 LYS A N 1
ATOM 1778 C CA . LYS A 1 236 ? 8.093 -21.505 34.654 1.00 30.00 272 LYS A CA 1
ATOM 1779 C C . LYS A 1 236 ? 7.437 -22.349 33.569 1.00 31.35 272 LYS A C 1
ATOM 1780 O O . LYS A 1 236 ? 6.282 -22.709 33.683 1.00 30.99 272 LYS A O 1
ATOM 1786 N N . HIS A 1 237 ? 8.190 -22.669 32.520 1.00 32.89 273 HIS A N 1
ATOM 1787 C CA . HIS A 1 237 ? 7.648 -23.387 31.378 1.00 35.31 273 HIS A CA 1
ATOM 1788 C C . HIS A 1 237 ? 8.680 -24.226 30.689 1.00 37.84 273 HIS A C 1
ATOM 1789 O O . HIS A 1 237 ? 9.769 -23.744 30.385 1.00 38.38 273 HIS A O 1
ATOM 1796 N N . LYS A 1 238 ? 8.326 -25.483 30.418 1.00 40.40 274 LYS A N 1
ATOM 1797 C CA . LYS A 1 238 ? 9.122 -26.389 29.581 1.00 43.21 274 LYS A CA 1
ATOM 1798 C C . LYS A 1 238 ? 8.351 -26.665 28.278 1.00 44.22 274 LYS A C 1
ATOM 1799 O O . LYS A 1 238 ? 7.118 -26.649 28.276 1.00 44.89 274 LYS A O 1
ATOM 1805 N N . PRO A 1 239 ? 9.061 -26.948 27.171 1.00 44.68 275 PRO A N 1
ATOM 1806 C CA . PRO A 1 239 ? 8.315 -27.348 25.975 1.00 45.47 275 PRO A CA 1
ATOM 1807 C C . PRO A 1 239 ? 7.406 -28.550 26.278 1.00 47.32 275 PRO A C 1
ATOM 1808 O O . PRO A 1 239 ? 7.840 -29.525 26.895 1.00 47.73 275 PRO A O 1
ATOM 1812 N N . GLY A 1 240 ? 6.144 -28.458 25.888 1.00 48.10 276 GLY A N 1
ATOM 1813 C CA . GLY A 1 240 ? 5.204 -29.539 26.140 1.00 50.19 276 GLY A CA 1
ATOM 1814 C C . GLY A 1 240 ? 4.331 -29.410 27.374 1.00 50.81 276 GLY A C 1
ATOM 1815 O O . GLY A 1 240 ? 3.485 -30.274 27.603 1.00 51.60 276 GLY A O 1
ATOM 1816 N N . ASP A 1 241 ? 4.510 -28.341 28.159 1.00 49.17 277 ASP A N 1
ATOM 1817 C CA . ASP A 1 241 ? 3.704 -28.117 29.365 1.00 49.15 277 ASP A CA 1
ATOM 1818 C C . ASP A 1 241 ? 2.226 -27.994 29.036 1.00 49.67 277 ASP A C 1
ATOM 1819 O O . ASP A 1 241 ? 1.365 -28.367 29.838 1.00 51.76 277 ASP A O 1
ATOM 1824 N N . GLY A 1 242 ? 1.929 -27.452 27.863 1.00 48.33 278 GLY A N 1
ATOM 1825 C CA . GLY A 1 242 ? 0.563 -27.064 27.560 1.00 48.42 278 GLY A CA 1
ATOM 1826 C C . GLY A 1 242 ? 0.246 -25.730 28.205 1.00 45.61 278 GLY A C 1
ATOM 1827 O O . GLY A 1 242 ? 1.098 -25.124 28.867 1.00 46.33 278 GLY A O 1
ATOM 1828 N N . TYR A 1 243 ? -0.987 -25.276 28.007 1.00 43.53 279 TYR A N 1
ATOM 1829 C CA . TYR A 1 243 ? -1.463 -23.984 28.488 1.00 40.01 279 TYR A CA 1
ATOM 1830 C C . TYR A 1 243 ? -1.502 -23.865 30.025 1.00 38.97 279 TYR A C 1
ATOM 1831 O O . TYR A 1 243 ? -2.185 -24.627 30.694 1.00 38.78 279 TYR A O 1
ATOM 1840 N N . ASN A 1 244 ? -0.761 -22.904 30.574 1.00 37.17 280 ASN A N 1
ATOM 1841 C CA . ASN A 1 244 ? -0.784 -22.647 32.009 1.00 36.13 280 ASN A CA 1
ATOM 1842 C C . ASN A 1 244 ? -0.385 -21.223 32.383 1.00 34.35 280 ASN A C 1
ATOM 1843 O O . ASN A 1 244 ? 0.747 -21.010 32.823 1.00 33.23 280 ASN A O 1
ATOM 1848 N N . PRO A 1 245 ? -1.320 -20.258 32.242 1.00 33.50 281 PRO A N 1
ATOM 1849 C CA . PRO A 1 245 ? -1.072 -18.841 32.586 1.00 32.20 281 PRO A CA 1
ATOM 1850 C C . PRO A 1 245 ? -0.559 -18.643 34.018 1.00 31.91 281 PRO A C 1
ATOM 1851 O O . PRO A 1 245 ? 0.215 -17.696 34.301 1.00 30.87 281 PRO A O 1
ATOM 1855 N N . LYS A 1 246 ? -0.977 -19.521 34.926 1.00 32.07 282 LYS A N 1
ATOM 1856 C CA . LYS A 1 246 ? -0.655 -19.311 36.345 1.00 31.76 282 LYS A CA 1
ATOM 1857 C C . LYS A 1 246 ? 0.840 -19.437 36.686 1.00 30.63 282 LYS A C 1
ATOM 1858 O O . LYS A 1 246 ? 1.318 -18.781 37.624 1.00 29.42 282 LYS A O 1
ATOM 1864 N N . SER A 1 247 ? 1.588 -20.200 35.886 1.00 30.14 283 SER A N 1
ATOM 1865 C CA . SER A 1 247 ? 3.018 -20.337 36.125 1.00 29.49 283 SER A CA 1
ATOM 1866 C C . SER A 1 247 ? 3.796 -19.042 35.865 1.00 28.01 283 SER A C 1
ATOM 1867 O O . SER A 1 247 ? 4.963 -18.908 36.276 1.00 27.59 283 SER A O 1
ATOM 1870 N N . PHE A 1 248 ? 3.118 -18.067 35.258 1.00 26.44 284 PHE A N 1
ATOM 1871 C CA . PHE A 1 248 ? 3.701 -16.764 34.983 1.00 25.09 284 PHE A CA 1
ATOM 1872 C C . PHE A 1 248 ? 3.260 -15.672 35.964 1.00 24.46 284 PHE A C 1
ATOM 1873 O O . PHE A 1 248 ? 3.666 -14.514 35.850 1.00 23.87 284 PHE A O 1
ATOM 1881 N N . MET A 1 249 ? 2.437 -16.062 36.938 1.00 24.67 285 MET A N 1
ATOM 1882 C CA . MET A 1 249 ? 2.066 -15.184 38.026 1.00 24.34 285 MET A CA 1
ATOM 1883 C C . MET A 1 249 ? 3.193 -15.238 39.063 1.00 23.88 285 MET A C 1
ATOM 1884 O O . MET A 1 249 ? 3.447 -16.290 39.661 1.00 24.36 285 MET A O 1
ATOM 1889 N N . ASP A 1 250 ? 3.890 -14.118 39.259 1.00 22.95 286 ASP A N 1
ATOM 1890 C CA . ASP A 1 250 ? 5.166 -14.140 40.004 1.00 22.54 286 ASP A CA 1
ATOM 1891 C C . ASP A 1 250 ? 5.541 -12.739 40.460 1.00 21.88 286 ASP A C 1
ATOM 1892 O O . ASP A 1 250 ? 6.572 -12.189 40.060 1.00 21.49 286 ASP A O 1
ATOM 1897 N N . ARG A 1 251 ? 4.695 -12.151 41.298 1.00 21.59 287 ARG A N 1
ATOM 1898 C CA . ARG A 1 251 ? 4.982 -10.853 41.816 1.00 21.58 287 ARG A CA 1
ATOM 1899 C C . ARG A 1 251 ? 6.298 -10.809 42.597 1.00 21.63 287 ARG A C 1
ATOM 1900 O O . ARG A 1 251 ? 7.077 -9.860 42.425 1.00 21.70 287 ARG A O 1
ATOM 1908 N N . LYS A 1 252 ? 6.567 -11.839 43.407 1.00 21.82 288 LYS A N 1
ATOM 1909 C CA . LYS A 1 252 ? 7.827 -11.918 44.174 1.00 21.98 288 LYS A CA 1
ATOM 1910 C C . LYS A 1 252 ? 9.030 -11.840 43.230 1.00 21.57 288 LYS A C 1
ATOM 1911 O O . LYS A 1 252 ? 9.980 -11.110 43.514 1.00 21.32 288 LYS A O 1
ATOM 1917 N N . GLY A 1 253 ? 8.969 -12.578 42.107 1.00 21.10 289 GLY A N 1
ATOM 1918 C CA . GLY A 1 253 ? 10.075 -12.579 41.143 1.00 21.01 289 GLY A CA 1
ATOM 1919 C C . GLY A 1 253 ? 10.352 -11.182 40.605 1.00 20.50 289 GLY A C 1
ATOM 1920 O O . GLY A 1 253 ? 11.494 -10.747 40.516 1.00 20.69 289 GLY A O 1
ATOM 1921 N N . TYR A 1 254 ? 9.278 -10.484 40.254 1.00 20.17 290 TYR A N 1
ATOM 1922 C CA . TYR A 1 254 ? 9.326 -9.123 39.761 1.00 20.01 290 TYR A CA 1
ATOM 1923 C C . TYR A 1 254 ? 9.939 -8.134 40.784 1.00 20.79 290 TYR A C 1
ATOM 1924 O O . TYR A 1 254 ? 10.870 -7.378 40.458 1.00 20.41 290 TYR A O 1
ATOM 1933 N N . ASP A 1 255 ? 9.395 -8.155 42.001 1.00 23.12 291 ASP A N 1
ATOM 1934 C CA . ASP A 1 255 ? 9.927 -7.389 43.113 1.00 24.59 291 ASP A CA 1
ATOM 1935 C C . ASP A 1 255 ? 11.393 -7.725 43.428 1.00 24.64 291 ASP A C 1
ATOM 1936 O O . ASP A 1 255 ? 12.165 -6.809 43.668 1.00 25.04 291 ASP A O 1
ATOM 1941 N N . GLU A 1 256 ? 11.775 -9.007 43.436 1.00 25.12 292 GLU A N 1
ATOM 1942 C CA . GLU A 1 256 ? 13.176 -9.387 43.713 1.00 26.49 292 GLU A CA 1
ATOM 1943 C C . GLU A 1 256 ? 14.083 -8.772 42.639 1.00 25.62 292 GLU A C 1
ATOM 1944 O O . GLU A 1 256 ? 15.157 -8.240 42.936 1.00 26.10 292 GLU A O 1
ATOM 1950 N N . SER A 1 257 ? 13.624 -8.836 41.394 1.00 24.62 293 SER A N 1
ATOM 1951 C CA . SER A 1 257 ? 14.380 -8.339 40.285 1.00 24.66 293 SER A CA 1
ATOM 1952 C C . SER A 1 257 ? 14.543 -6.802 40.378 1.00 24.29 293 SER A C 1
ATOM 1953 O O . SER A 1 257 ? 15.645 -6.273 40.166 1.00 24.16 293 SER A O 1
ATOM 1956 N N . LEU A 1 258 ? 13.477 -6.087 40.731 1.00 23.93 294 LEU A N 1
ATOM 1957 C CA . LEU A 1 258 ? 13.590 -4.636 40.818 1.00 24.41 294 LEU A CA 1
ATOM 1958 C C . LEU A 1 258 ? 14.459 -4.181 42.011 1.00 25.75 294 LEU A C 1
ATOM 1959 O O . LEU A 1 258 ? 15.124 -3.140 41.943 1.00 25.96 294 LEU A O 1
ATOM 1964 N N . ASP A 1 259 ? 14.405 -4.944 43.108 1.00 27.15 295 ASP A N 1
ATOM 1965 C CA . ASP A 1 259 ? 15.266 -4.742 44.260 1.00 29.10 295 ASP A CA 1
ATOM 1966 C C . ASP A 1 259 ? 16.730 -4.780 43.815 1.00 28.86 295 ASP A C 1
ATOM 1967 O O . ASP A 1 259 ? 17.462 -3.824 44.038 1.00 29.07 295 ASP A O 1
ATOM 1972 N N . LYS A 1 260 ? 17.131 -5.885 43.177 1.00 28.69 296 LYS A N 1
ATOM 1973 C CA . LYS A 1 260 ? 18.474 -6.045 42.607 1.00 29.54 296 LYS A CA 1
ATOM 1974 C C . LYS A 1 260 ? 18.847 -4.894 41.667 1.00 28.56 296 LYS A C 1
ATOM 1975 O O . LYS A 1 260 ? 19.933 -4.334 41.756 1.00 29.40 296 LYS A O 1
ATOM 1981 N N . LEU A 1 261 ? 17.923 -4.501 40.802 1.00 26.60 297 LEU A N 1
ATOM 1982 C CA . LEU A 1 261 ? 18.230 -3.453 39.865 1.00 26.35 297 LEU A CA 1
ATOM 1983 C C . LEU A 1 261 ? 18.317 -2.080 40.564 1.00 26.84 297 LEU A C 1
ATOM 1984 O O . LEU A 1 261 ? 19.054 -1.201 40.122 1.00 27.05 297 LEU A O 1
ATOM 1989 N N . GLN A 1 262 ? 17.568 -1.921 41.646 1.00 27.72 298 GLN A N 1
ATOM 1990 C CA . GLN A 1 262 ? 17.635 -0.733 42.501 1.00 30.27 298 GLN A CA 1
ATOM 1991 C C . GLN A 1 262 ? 19.033 -0.584 43.142 1.00 32.05 298 GLN A C 1
ATOM 1992 O O . GLN A 1 262 ? 19.632 0.490 43.060 1.00 32.47 298 GLN A O 1
ATOM 1998 N N . LYS A 1 263 ? 19.543 -1.666 43.750 1.00 33.72 299 LYS A N 1
ATOM 1999 C CA . LYS A 1 263 ? 20.904 -1.703 44.318 1.00 35.74 299 LYS A CA 1
ATOM 2000 C C . LYS A 1 263 ? 21.967 -1.386 43.257 1.00 36.00 299 LYS A C 1
ATOM 2001 O O . LYS A 1 263 ? 22.976 -0.724 43.542 1.00 36.60 299 LYS A O 1
ATOM 2007 N N . GLU A 1 264 ? 21.735 -1.892 42.042 1.00 34.90 300 GLU A N 1
ATOM 2008 C CA . GLU A 1 264 ? 22.599 -1.656 40.915 1.00 34.77 300 GLU A CA 1
ATOM 2009 C C . GLU A 1 264 ? 22.619 -0.161 40.567 1.00 34.08 300 GLU A C 1
ATOM 2010 O O . GLU A 1 264 ? 23.688 0.424 40.375 1.00 34.58 300 GLU A O 1
ATOM 2016 N N . TYR A 1 265 ? 21.434 0.445 40.485 1.00 32.67 301 TYR A N 1
ATOM 2017 C CA . TYR A 1 265 ? 21.275 1.872 40.265 1.00 32.38 301 TYR A CA 1
ATOM 2018 C C . TYR A 1 265 ? 22.059 2.707 41.295 1.00 34.58 301 TYR A C 1
ATOM 2019 O O . TYR A 1 265 ? 22.705 3.686 40.925 1.00 34.92 301 TYR A O 1
ATOM 2028 N N . GLU A 1 266 ? 22.003 2.303 42.562 1.00 35.88 302 GLU A N 1
ATOM 2029 C CA . GLU A 1 266 ? 22.725 2.963 43.660 1.00 39.46 302 GLU A CA 1
ATOM 2030 C C . GLU A 1 266 ? 24.248 2.935 43.518 1.00 39.77 302 GLU A C 1
ATOM 2031 O O . GLU A 1 266 ? 24.916 3.930 43.793 1.00 42.03 302 GLU A O 1
ATOM 2037 N N . LYS A 1 267 ? 24.794 1.801 43.110 1.00 38.91 303 LYS A N 1
ATOM 2038 C CA . LYS A 1 267 ? 26.210 1.695 42.797 1.00 40.92 303 LYS A CA 1
ATOM 2039 C C . LYS A 1 267 ? 26.598 2.579 41.596 1.00 40.87 303 LYS A C 1
ATOM 2040 O O . LYS A 1 267 ? 27.727 3.079 41.525 1.00 41.40 303 LYS A O 1
ATOM 2046 N N . HIS A 1 268 ? 25.627 2.733 40.683 1.00 40.13 304 HIS A N 1
ATOM 2047 C CA . HIS A 1 268 ? 25.692 3.360 39.344 1.00 40.44 304 HIS A CA 1
ATOM 2048 C C . HIS A 1 268 ? 26.069 2.468 38.117 1.00 40.25 304 HIS A C 1
ATOM 2049 O O . HIS A 1 268 ? 26.265 3.018 37.043 1.00 41.42 304 HIS A O 1
ATOM 2056 N N . LEU A 1 269 ? 26.130 1.118 38.201 1.00 39.45 305 LEU A N 1
ATOM 2057 C CA . LEU A 1 269 ? 26.741 0.360 37.072 1.00 40.39 305 LEU A CA 1
ATOM 2058 C C . LEU A 1 269 ? 26.801 -1.223 36.970 1.00 39.91 305 LEU A C 1
ATOM 2059 O O . LEU A 1 269 ? 26.531 -1.943 37.837 1.00 33.82 305 LEU A O 1
ATOM 2064 N N . ASN A 1 270 ? 27.199 -1.675 35.786 1.00 45.74 306 ASN A N 1
ATOM 2065 C CA . ASN A 1 270 ? 27.382 -3.071 35.428 1.00 49.88 306 ASN A CA 1
ATOM 2066 C C . ASN A 1 270 ? 27.054 -3.275 33.957 1.00 52.35 306 ASN A C 1
ATOM 2067 O O . ASN A 1 270 ? 27.948 -3.372 33.114 1.00 57.00 306 ASN A O 1
ATOM 2072 N N . GLN B 1 5 ? 1.574 26.603 40.830 1.00 42.20 26 GLN B N 1
ATOM 2073 C CA . GLN B 1 5 ? 0.947 26.875 42.143 1.00 42.41 26 GLN B CA 1
ATOM 2074 C C . GLN B 1 5 ? -0.266 27.826 42.055 1.00 40.53 26 GLN B C 1
ATOM 2075 O O . GLN B 1 5 ? -1.169 27.732 42.879 1.00 41.06 26 GLN B O 1
ATOM 2081 N N . LYS B 1 6 ? -0.293 28.722 41.063 1.00 37.60 27 LYS B N 1
ATOM 2082 C CA . LYS B 1 6 ? -1.322 29.774 41.000 1.00 35.10 27 LYS B CA 1
ATOM 2083 C C . LYS B 1 6 ? -1.729 30.097 39.561 1.00 32.81 27 LYS B C 1
ATOM 2084 O O . LYS B 1 6 ? -0.864 30.283 38.695 1.00 32.72 27 LYS B O 1
ATOM 2090 N N . VAL B 1 7 ? -3.032 30.156 39.302 1.00 30.17 28 VAL B N 1
ATOM 2091 C CA . VAL B 1 7 ? -3.524 30.590 38.011 1.00 28.37 28 VAL B CA 1
ATOM 2092 C C . VAL B 1 7 ? -4.061 32.023 38.151 1.00 28.19 28 VAL B C 1
ATOM 2093 O O . VAL B 1 7 ? -4.883 32.291 39.024 1.00 28.06 28 VAL B O 1
ATOM 2097 N N . LYS B 1 8 ? -3.587 32.925 37.301 1.00 27.76 29 LYS B N 1
ATOM 2098 C CA . LYS B 1 8 ? -4.086 34.298 37.222 1.00 28.26 29 LYS B CA 1
ATOM 2099 C C . LYS B 1 8 ? -4.130 34.757 35.764 1.00 26.94 29 LYS B C 1
ATOM 2100 O O . LYS B 1 8 ? -3.079 34.967 35.168 1.00 26.43 29 LYS B O 1
ATOM 2106 N N . GLU B 1 9 ? -5.323 34.890 35.184 1.00 26.04 30 GLU B N 1
ATOM 2107 C CA . GLU B 1 9 ? -5.446 35.375 33.820 1.00 25.81 30 GLU B CA 1
ATOM 2108 C C . GLU B 1 9 ? -4.984 36.831 33.755 1.00 26.35 30 GLU B C 1
ATOM 2109 O O . GLU B 1 9 ? -5.402 37.624 34.582 1.00 26.90 30 GLU B O 1
ATOM 2115 N N . PRO B 1 10 ? -4.095 37.182 32.797 1.00 26.43 31 PRO B N 1
ATOM 2116 C CA . PRO B 1 10 ? -3.713 38.624 32.736 1.00 27.33 31 PRO B CA 1
ATOM 2117 C C . PRO B 1 10 ? -4.951 39.480 32.493 1.00 28.16 31 PRO B C 1
ATOM 2118 O O . PRO B 1 10 ? -5.961 38.958 31.990 1.00 27.21 31 PRO B O 1
ATOM 2122 N N . THR B 1 11 ? -4.873 40.764 32.872 1.00 29.89 32 THR B N 1
ATOM 2123 C CA . THR B 1 11 ? -5.951 41.712 32.684 1.00 30.82 32 THR B CA 1
ATOM 2124 C C . THR B 1 11 ? -5.967 42.051 31.206 1.00 30.94 32 THR B C 1
ATOM 2125 O O . THR B 1 11 ? -4.909 42.233 30.608 1.00 32.10 32 THR B O 1
ATOM 2129 N N . VAL B 1 12 ? -7.161 42.111 30.625 1.00 30.46 33 VAL B N 1
ATOM 2130 C CA . VAL B 1 12 ? -7.365 42.246 29.191 1.00 30.14 33 VAL B CA 1
ATOM 2131 C C . VAL B 1 12 ? -7.854 43.646 28.821 1.00 31.20 33 VAL B C 1
ATOM 2132 O O . VAL B 1 12 ? -8.911 44.051 29.283 1.00 31.53 33 VAL B O 1
ATOM 2136 N N . SER B 1 13 ? -7.087 44.379 27.996 1.00 32.17 34 SER B N 1
ATOM 2137 C CA . SER B 1 13 ? -7.483 45.752 27.553 1.00 32.94 34 SER B CA 1
ATOM 2138 C C . SER B 1 13 ? -8.570 45.672 26.513 1.00 32.18 34 SER B C 1
ATOM 2139 O O . SER B 1 13 ? -9.528 46.445 26.533 1.00 33.40 34 SER B O 1
ATOM 2142 N N . ASN B 1 14 ? -8.400 44.746 25.577 1.00 30.38 35 ASN B N 1
ATOM 2143 C CA . ASN B 1 14 ? -9.239 44.705 24.396 1.00 29.28 35 ASN B CA 1
ATOM 214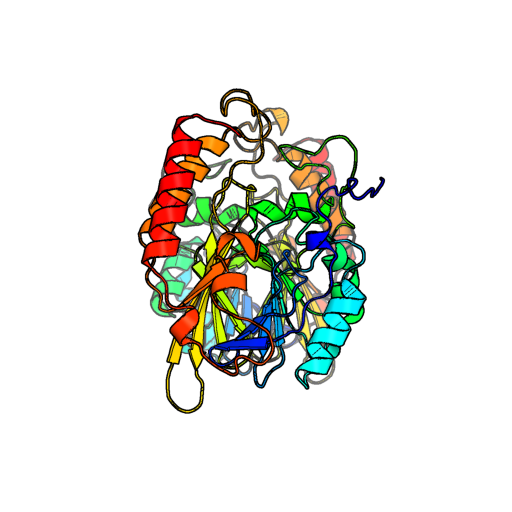4 C C . ASN B 1 14 ? -10.638 44.083 24.643 1.00 28.32 35 ASN B C 1
ATOM 2145 O O . ASN B 1 14 ? -10.751 42.852 24.772 1.00 27.52 35 ASN B O 1
ATOM 2150 N N . ALA B 1 15 ? -11.683 44.925 24.678 1.00 27.82 36 ALA B N 1
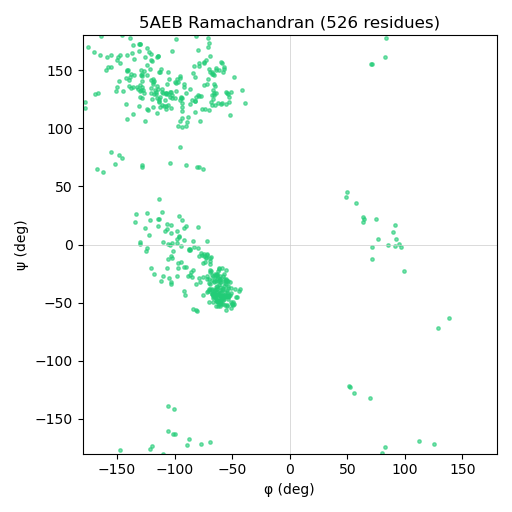ATOM 2151 C CA . ALA B 1 15 ? -13.072 44.475 24.932 1.00 27.30 36 ALA B CA 1
ATOM 2152 C C . ALA B 1 15 ? -13.667 43.505 23.876 1.00 26.03 36 ALA B C 1
ATOM 2153 O O . ALA B 1 15 ? -14.550 42.713 24.180 1.00 25.33 36 ALA B O 1
ATOM 2155 N N . ASP B 1 16 ? -13.169 43.561 22.645 1.00 25.74 37 ASP B N 1
ATOM 2156 C CA . ASP B 1 16 ? -13.573 42.612 21.603 1.00 24.64 37 ASP B CA 1
ATOM 2157 C C . ASP B 1 16 ? -13.220 41.152 21.907 1.00 23.49 37 ASP B C 1
ATOM 2158 O O . ASP B 1 16 ? -13.848 40.215 21.386 1.00 22.80 37 ASP B O 1
ATOM 2163 N N . TRP B 1 17 ? -12.236 40.939 22.772 1.00 23.10 38 TRP B N 1
ATOM 2164 C CA . TRP B 1 17 ? -11.884 39.562 23.183 1.00 22.28 38 TRP B CA 1
ATOM 2165 C C . TRP B 1 17 ? -12.982 38.844 23.907 1.00 22.26 38 TRP B C 1
ATOM 2166 O O . TRP B 1 17 ? -13.164 37.624 23.719 1.00 21.47 38 TRP B O 1
ATOM 2177 N N . SER B 1 18 ? -13.746 39.579 24.723 1.00 23.03 39 SER B N 1
ATOM 2178 C CA . SER B 1 18 ? -14.844 38.946 25.445 1.00 23.72 39 SER B CA 1
ATOM 2179 C C . SER B 1 18 ? -16.252 39.261 24.902 1.00 24.15 39 SER B C 1
ATOM 2180 O O . SER B 1 18 ? -17.204 38.590 25.259 1.00 24.42 39 SER B O 1
ATOM 2183 N N . LYS B 1 19 ? -16.371 40.244 24.015 1.00 24.61 40 LYS B N 1
ATOM 2184 C CA . LYS B 1 19 ? -17.633 40.571 23.341 1.00 24.97 40 LYS B CA 1
ATOM 2185 C C . LYS B 1 19 ? -18.323 39.411 22.587 1.00 24.41 40 LYS B C 1
ATOM 2186 O O . LYS B 1 19 ? -17.757 38.866 21.655 1.00 23.80 40 LYS B O 1
ATOM 2192 N N . PRO B 1 20 ? -19.569 39.067 22.959 1.00 24.58 41 PRO B N 1
ATOM 2193 C CA . PRO B 1 20 ? -20.288 38.007 22.232 1.00 24.42 41 PRO B CA 1
ATOM 2194 C C . PRO B 1 20 ? -20.422 38.295 20.742 1.00 24.50 41 PRO B C 1
ATOM 2195 O O . PRO B 1 20 ? -20.409 39.456 20.326 1.00 24.88 41 PRO B O 1
ATOM 2199 N N . TYR B 1 21 ? -20.530 37.243 19.933 1.00 24.06 42 TYR B N 1
ATOM 2200 C CA . TYR B 1 21 ? -20.711 37.427 18.498 1.00 23.93 42 TYR B CA 1
ATOM 2201 C C . TYR B 1 21 ? -21.547 36.279 17.943 1.00 23.93 42 TYR B C 1
ATOM 2202 O O . TYR B 1 21 ? -21.351 35.131 18.348 1.00 23.78 42 TYR B O 1
ATOM 2211 N N . ARG B 1 22 ? -22.464 36.560 17.014 1.00 24.60 43 ARG B N 1
ATOM 2212 C CA . ARG B 1 22 ? -23.343 35.489 16.491 1.00 25.20 43 ARG B CA 1
ATOM 2213 C C . ARG B 1 22 ? -22.590 34.417 15.684 1.00 23.53 43 ARG B C 1
ATOM 2214 O O . ARG B 1 22 ? -21.877 34.735 14.745 1.00 23.05 43 ARG B O 1
ATOM 2222 N N . PRO B 1 23 ? -22.744 33.134 16.063 1.00 22.83 44 PRO B N 1
ATOM 2223 C CA . PRO B 1 23 ? -21.977 32.098 15.359 1.00 21.96 44 PRO B CA 1
ATOM 2224 C C . PRO B 1 23 ? -22.519 31.929 13.930 1.00 22.06 44 PRO B C 1
ATOM 2225 O O . PRO B 1 23 ? -23.709 32.184 13.692 1.00 22.44 44 PRO B O 1
ATOM 2229 N N . PHE B 1 24 ? -21.673 31.525 12.990 1.00 21.39 45 PHE B N 1
ATOM 2230 C CA . PHE B 1 24 ? -22.165 31.360 11.641 1.00 21.76 45 PHE B CA 1
ATOM 2231 C C . PHE B 1 24 ? -21.420 30.265 10.923 1.00 21.78 45 PHE B C 1
ATOM 2232 O O . PHE B 1 24 ? -20.296 29.905 11.313 1.00 21.21 45 PHE B O 1
ATOM 2240 N N . ARG B 1 25 ? -22.026 29.768 9.852 1.00 22.47 47 ARG B N 1
ATOM 2241 C CA . ARG B 1 25 ? -21.349 28.781 9.004 1.00 22.76 47 ARG B CA 1
ATOM 2242 C C . ARG B 1 25 ? -20.412 29.493 8.026 1.00 22.50 47 ARG B C 1
ATOM 2243 O O . ARG B 1 25 ? -20.823 30.366 7.266 1.00 23.05 47 ARG B O 1
ATOM 2251 N N . ILE B 1 26 ? -19.147 29.106 8.079 1.00 21.55 48 ILE B N 1
ATOM 2252 C CA . ILE B 1 26 ? -18.129 29.576 7.151 1.00 21.33 48 ILE B CA 1
ATOM 2253 C C . ILE B 1 26 ? -18.178 28.821 5.810 1.00 21.66 48 ILE B C 1
ATOM 2254 O O . ILE B 1 26 ? -18.310 29.433 4.764 1.00 22.42 48 ILE B O 1
ATOM 2259 N N . ALA B 1 27 ? -18.061 27.497 5.853 1.00 21.64 49 ALA B N 1
ATOM 2260 C CA . ALA B 1 27 ? -17.946 26.670 4.665 1.00 22.15 49 ALA B CA 1
ATOM 2261 C C . ALA B 1 27 ? -18.102 25.196 5.037 1.00 22.39 49 ALA B C 1
ATOM 2262 O O . ALA B 1 27 ? -17.442 24.694 5.963 1.00 21.74 49 ALA B O 1
ATOM 2264 N N . GLY B 1 28 ? -18.983 24.512 4.314 1.00 23.07 50 GLY B N 1
ATOM 2265 C CA . GLY B 1 28 ? -19.250 23.113 4.568 1.00 23.87 50 GLY B CA 1
ATOM 2266 C C . GLY B 1 28 ? -19.560 22.873 6.041 1.00 23.66 50 GLY B C 1
ATOM 2267 O O . GLY B 1 28 ? -20.477 23.497 6.611 1.00 22.96 50 GLY B O 1
ATOM 2268 N N . ASN B 1 29 ? -18.760 22.004 6.665 1.00 23.51 51 ASN B N 1
ATOM 2269 C CA . ASN B 1 29 ? -18.952 21.707 8.087 1.00 23.45 51 ASN B CA 1
ATOM 2270 C C . ASN B 1 29 ? -18.138 22.528 9.091 1.00 22.13 51 ASN B C 1
ATOM 2271 O O . ASN B 1 29 ? -18.000 22.139 10.260 1.00 21.59 51 ASN B O 1
ATOM 2276 N N . LEU B 1 30 ? -17.668 23.696 8.643 1.00 20.97 52 LEU B N 1
ATOM 2277 C CA . LEU B 1 30 ? -16.890 24.572 9.487 1.00 20.06 52 LEU B CA 1
ATOM 2278 C C . LEU B 1 30 ? -17.727 25.773 9.875 1.00 19.71 52 LEU B C 1
ATOM 2279 O O . LEU B 1 30 ? -18.296 26.450 9.009 1.00 19.85 52 LEU B O 1
ATOM 2284 N N . TYR B 1 31 ? -17.765 26.050 11.179 1.00 19.35 53 TYR B N 1
ATOM 2285 C CA . TYR B 1 31 ? -18.533 27.159 11.720 1.00 19.31 53 TYR B CA 1
ATOM 2286 C C . TYR B 1 31 ? -17.627 27.965 12.612 1.00 18.98 53 TYR B C 1
ATOM 2287 O O . TYR B 1 31 ? -16.705 27.399 13.223 1.00 18.78 53 TYR B O 1
ATOM 2296 N N . TYR B 1 32 ? -17.900 29.272 12.688 1.00 19.01 54 TYR B N 1
ATOM 2297 C CA . TYR B 1 32 ? -17.272 30.176 13.644 1.00 18.83 54 TYR B CA 1
ATOM 2298 C C . TYR B 1 32 ? -18.130 30.183 14.917 1.00 18.89 54 TYR B C 1
ATOM 2299 O O . TYR B 1 32 ? -19.354 30.294 14.832 1.00 19.18 54 TYR B O 1
ATOM 2308 N N . ILE B 1 33 ? -17.503 29.996 16.080 1.00 18.71 55 ILE B N 1
ATOM 2309 C CA . ILE B 1 33 ? -18.240 30.041 17.380 1.00 18.85 55 ILE B CA 1
ATOM 2310 C C . ILE B 1 33 ? -17.484 30.872 18.426 1.00 18.76 55 ILE B C 1
ATOM 2311 O O . ILE B 1 33 ? -17.755 30.779 19.644 1.00 18.87 55 ILE B O 1
ATOM 2316 N N . GLY B 1 34 ? -16.586 31.711 17.928 1.00 18.65 56 GLY B N 1
ATOM 2317 C CA . GLY B 1 34 ? -15.745 32.551 18.768 1.00 18.64 56 GLY B CA 1
ATOM 2318 C C . GLY B 1 34 ? -16.444 33.757 19.334 1.00 18.98 56 GLY B C 1
ATOM 2319 O O . GLY B 1 34 ? -17.702 33.901 19.206 1.00 19.25 56 GLY B O 1
ATOM 2320 N N . THR B 1 35 ? -15.645 34.628 19.970 1.00 19.06 57 THR B N 1
ATOM 2321 C CA . THR B 1 35 ? -16.131 35.915 20.410 1.00 19.50 57 THR B CA 1
ATOM 2322 C C . THR B 1 35 ? -15.945 36.848 19.240 1.00 19.68 57 THR B C 1
ATOM 2323 O O . THR B 1 35 ? -15.647 36.372 18.163 1.00 19.46 57 THR B O 1
ATOM 2327 N N . TYR B 1 36 ? -16.065 38.163 19.454 1.00 20.16 66 TYR B N 1
ATOM 2328 C CA . TYR B 1 36 ? -15.924 39.149 18.385 1.00 20.49 66 TYR B CA 1
ATOM 2329 C C . TYR B 1 36 ? -14.533 39.090 17.744 1.00 20.28 66 TYR B C 1
ATOM 2330 O O . TYR B 1 36 ? -14.392 39.235 16.517 1.00 20.37 66 TYR B O 1
ATOM 2339 N N . ASP B 1 37 ? -13.502 38.888 18.567 1.00 20.10 67 ASP B N 1
ATOM 2340 C CA . ASP B 1 37 ? -12.151 38.758 18.029 1.00 19.97 67 ASP B CA 1
ATOM 2341 C C . ASP B 1 37 ? -11.388 37.437 18.317 1.00 19.45 67 ASP B C 1
ATOM 2342 O O . ASP B 1 37 ? -10.418 37.163 17.631 1.00 19.38 67 ASP B O 1
ATOM 2347 N N . LEU B 1 38 ? -11.767 36.660 19.333 1.00 19.21 68 LEU B N 1
ATOM 2348 C CA . LEU B 1 38 ? -11.031 35.432 19.626 1.00 18.85 68 LEU B CA 1
ATOM 2349 C C . LEU B 1 38 ? -11.708 34.267 18.903 1.00 18.57 68 LEU B C 1
ATOM 2350 O O . LEU B 1 38 ? -12.826 33.838 19.250 1.00 18.54 68 LEU B O 1
ATOM 2355 N N . ALA B 1 39 ? -11.042 33.775 17.875 1.00 18.47 69 ALA B N 1
ATOM 2356 C CA . ALA B 1 39 ? -11.646 32.858 16.955 1.00 18.34 69 ALA B CA 1
ATOM 2357 C C . ALA B 1 39 ? -11.712 31.404 17.493 1.00 18.25 69 ALA B C 1
ATOM 2358 O O . ALA B 1 39 ? -10.714 30.820 17.935 1.00 18.34 69 ALA B O 1
ATOM 2360 N N . CYS B 1 40 ? -12.908 30.845 17.448 1.00 18.36 70 CYS B N 1
ATOM 2361 C CA . CYS B 1 40 ? -13.125 29.498 17.862 1.00 18.86 70 CYS B CA 1
ATOM 2362 C C . CYS B 1 40 ? -13.859 28.779 16.738 1.00 18.19 70 CYS B C 1
ATOM 2363 O O . CYS B 1 40 ? -14.776 29.336 16.166 1.00 18.28 70 CYS B O 1
ATOM 2366 N N . TYR B 1 41 ? -13.440 27.562 16.414 1.00 18.16 71 TYR B N 1
ATOM 2367 C CA . TYR B 1 41 ? -14.085 26.860 15.324 1.00 18.32 71 TYR B CA 1
ATOM 2368 C C . TYR B 1 41 ? -14.720 25.582 15.765 1.00 18.49 71 TYR B C 1
ATOM 2369 O O . TYR B 1 41 ? -14.217 24.888 16.636 1.00 18.51 71 TYR B O 1
ATOM 2378 N N . LEU B 1 42 ? -15.877 25.321 15.171 1.00 18.71 72 LEU B N 1
ATOM 2379 C CA . LEU B 1 42 ? -16.596 24.082 15.319 1.00 19.02 72 LEU B CA 1
ATOM 2380 C C . LEU B 1 42 ? -16.523 23.377 13.964 1.00 19.24 72 LEU B C 1
ATOM 2381 O O . LEU B 1 42 ? -16.776 23.999 12.930 1.00 19.26 72 LEU B O 1
ATOM 2386 N N . ILE B 1 43 ? -16.156 22.096 13.985 1.00 19.51 73 ILE B N 1
ATOM 2387 C CA . ILE B 1 43 ? -16.175 21.272 12.800 1.00 20.23 73 ILE B CA 1
ATOM 2388 C C . ILE B 1 43 ? -17.076 20.059 13.101 1.00 21.19 73 ILE B C 1
ATOM 2389 O O . ILE B 1 43 ? -16.792 19.255 13.984 1.00 21.35 73 ILE B O 1
ATOM 2394 N N . THR B 1 44 ? -18.180 19.933 12.386 1.00 22.28 74 THR B N 1
ATOM 2395 C CA . THR B 1 44 ? -19.132 18.887 12.724 1.00 24.05 74 THR B CA 1
ATOM 2396 C C . THR B 1 44 ? -18.906 17.663 11.840 1.00 25.34 74 THR B C 1
ATOM 2397 O O . THR B 1 44 ? -18.594 17.799 10.676 1.00 25.44 74 THR B O 1
ATOM 2401 N N . THR B 1 45 ? -19.015 16.474 12.423 1.00 27.35 75 THR B N 1
ATOM 2402 C CA . THR B 1 45 ? -18.931 15.220 11.668 1.00 29.33 75 THR B CA 1
ATOM 2403 C C . THR B 1 45 ? -20.026 14.265 12.186 1.00 31.44 75 THR B C 1
ATOM 2404 O O . THR B 1 45 ? -20.586 14.479 13.274 1.00 31.11 75 THR B O 1
ATOM 2408 N N . LYS B 1 46 ? -20.307 13.209 11.416 1.00 33.70 76 LYS B N 1
ATOM 2409 C CA . LYS B 1 46 ? -21.213 12.133 11.834 1.00 36.15 76 LYS B CA 1
ATOM 2410 C C . LYS B 1 46 ? -20.775 11.443 13.133 1.00 36.77 76 LYS B C 1
ATOM 2411 O O . LYS B 1 46 ? -21.616 10.901 13.839 1.00 38.03 76 LYS B O 1
ATOM 2417 N N . GLN B 1 47 ? -19.471 11.438 13.436 1.00 36.24 78 GLN B N 1
ATOM 2418 C CA . GLN B 1 47 ? -18.968 10.770 14.647 1.00 36.50 78 GLN B CA 1
ATOM 2419 C C . GLN B 1 47 ? -18.792 11.721 15.822 1.00 33.87 78 GLN B C 1
ATOM 2420 O O . GLN B 1 47 ? -18.276 11.323 16.860 1.00 34.37 78 GLN B O 1
ATOM 2426 N N . GLY B 1 48 ? -19.225 12.968 15.659 1.00 29.57 79 GLY B N 1
ATOM 2427 C CA . GLY B 1 48 ? -19.099 13.986 16.704 1.00 26.91 79 GLY B CA 1
ATOM 2428 C C . GLY B 1 48 ? -18.380 15.239 16.194 1.00 24.88 79 GLY B C 1
ATOM 2429 O O . GLY B 1 48 ? -18.150 15.390 14.989 1.00 24.49 79 GLY B O 1
ATOM 2430 N N . ASN B 1 49 ? -18.056 16.154 17.101 1.00 23.28 80 ASN B N 1
ATOM 2431 C CA . ASN B 1 49 ? -17.492 17.460 16.681 1.00 21.99 80 ASN B CA 1
ATOM 2432 C C . ASN B 1 49 ? -16.045 17.718 17.124 1.00 20.90 80 ASN B C 1
ATOM 2433 O O . ASN B 1 49 ? -15.527 17.056 18.036 1.00 20.83 80 ASN B O 1
ATOM 2438 N N . ILE B 1 50 ? -15.408 18.685 16.453 1.00 19.89 81 ILE B N 1
ATOM 2439 C CA . ILE B 1 50 ? -14.096 19.167 16.837 1.00 19.12 81 ILE B CA 1
ATOM 2440 C C . ILE B 1 50 ? -14.249 20.634 17.217 1.00 18.73 81 ILE B C 1
ATOM 2441 O O . ILE B 1 50 ? -14.920 21.399 16.508 1.00 18.71 81 ILE B O 1
ATOM 2446 N N . ILE B 1 51 ? -13.667 21.012 18.355 1.00 18.52 82 ILE B N 1
ATOM 2447 C CA . ILE B 1 51 ? -13.555 22.436 18.693 1.00 18.21 82 ILE B CA 1
ATOM 2448 C C . ILE B 1 51 ? -12.075 22.822 18.619 1.00 17.98 82 ILE B C 1
ATOM 2449 O O . ILE B 1 51 ? -11.209 22.095 19.131 1.00 18.01 82 ILE B O 1
ATOM 2454 N N . VAL B 1 52 ? -11.820 23.956 17.962 1.00 17.81 83 VAL B N 1
ATOM 2455 C CA . VAL B 1 52 ? -10.490 24.519 17.812 1.00 17.65 83 VAL B CA 1
ATOM 2456 C C . VAL B 1 52 ? -10.461 25.857 18.557 1.00 17.52 83 VAL B C 1
ATOM 2457 O O . VAL B 1 52 ? -11.132 26.801 18.127 1.00 17.53 83 VAL B O 1
ATOM 2461 N N . ASN B 1 53 ? -9.670 25.925 19.640 1.00 17.48 84 ASN B N 1
ATOM 2462 C CA . ASN B 1 53 ? -9.541 27.100 20.525 1.00 17.46 84 ASN B CA 1
ATOM 2463 C C . ASN B 1 53 ? -10.746 27.375 21.404 1.00 17.56 84 ASN B C 1
ATOM 2464 O O . ASN B 1 53 ? -11.878 26.963 21.100 1.00 17.63 84 ASN B O 1
ATOM 2469 N N . THR B 1 54 ? -10.480 28.052 22.517 1.00 17.63 85 THR B N 1
ATOM 2470 C CA . THR B 1 54 ? -11.514 28.665 23.323 1.00 17.79 85 THR B CA 1
ATOM 2471 C C . THR B 1 54 ? -11.104 30.157 23.326 1.00 17.85 85 THR B C 1
ATOM 2472 O O . THR B 1 54 ? -10.129 30.539 22.659 1.00 17.77 85 THR B O 1
ATOM 2476 N N . GLY B 1 55 ? -11.823 30.979 24.071 1.00 18.07 86 GLY B N 1
ATOM 2477 C CA . GLY B 1 55 ? -11.401 32.348 24.257 1.00 18.25 86 GLY B CA 1
ATOM 2478 C C . GLY B 1 55 ? -10.855 32.408 25.678 1.00 18.45 86 GLY B C 1
ATOM 2479 O O . GLY B 1 55 ? -10.154 31.483 26.127 1.00 18.35 86 GLY B O 1
ATOM 2480 N N . LEU B 1 56 ? -11.180 33.489 26.381 1.00 18.79 87 LEU B N 1
ATOM 2481 C CA . LEU B 1 56 ? -10.677 33.694 27.744 1.00 19.08 87 LEU B CA 1
ATOM 2482 C C . LEU B 1 56 ? -11.306 32.725 28.744 1.00 19.16 87 LEU B C 1
ATOM 2483 O O . LEU B 1 56 ? -12.185 31.938 28.373 1.00 19.00 87 LEU B O 1
ATOM 2488 N N . ALA B 1 57 ? -10.818 32.741 29.990 1.00 19.45 89 ALA B N 1
ATOM 2489 C CA . ALA B 1 57 ? -11.326 31.923 31.102 1.00 19.65 89 ALA B CA 1
ATOM 2490 C C . ALA B 1 57 ? -12.861 31.884 31.166 1.00 20.08 89 ALA B C 1
ATOM 2491 O O . ALA B 1 57 ? -13.450 30.826 31.442 1.00 20.23 89 ALA B O 1
ATOM 2493 N N . ALA B 1 58 ? -13.494 33.017 30.876 1.00 20.14 90 ALA B N 1
ATOM 2494 C CA . ALA B 1 58 ? -14.946 33.151 31.008 1.00 20.86 90 ALA B CA 1
ATOM 2495 C C . ALA B 1 58 ? -15.764 32.934 29.733 1.00 20.89 90 ALA B C 1
ATOM 2496 O O . ALA B 1 58 ? -16.894 33.437 29.639 1.00 21.73 90 ALA B O 1
ATOM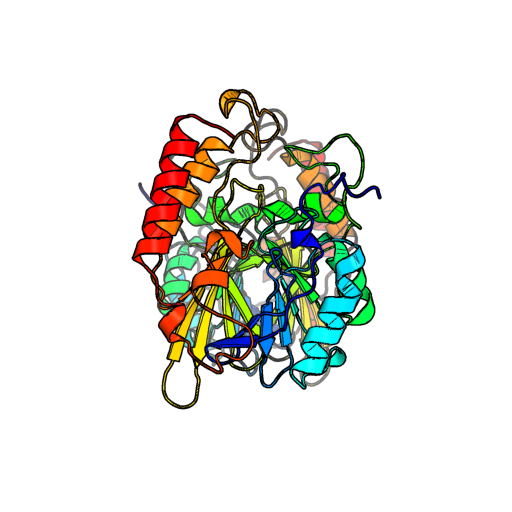 2498 N N . SER B 1 59 ? -15.229 32.179 28.771 1.00 20.15 91 SER B N 1
ATOM 2499 C CA . SER B 1 59 ? -15.876 32.031 27.482 1.00 19.72 91 SER B CA 1
ATOM 2500 C C . SER B 1 59 ? -16.645 30.733 27.275 1.00 19.49 91 SER B C 1
ATOM 2501 O O . SER B 1 59 ? -17.319 30.600 26.241 1.00 19.18 91 SER B O 1
ATOM 2504 N N . ALA B 1 60 ? -16.578 29.796 28.228 1.00 19.29 92 ALA B N 1
ATOM 2505 C CA . ALA B 1 60 ? -17.241 28.506 28.036 1.00 19.42 92 ALA B CA 1
ATOM 2506 C C . ALA B 1 60 ? -18.767 28.640 27.831 1.00 19.93 92 ALA B C 1
ATOM 2507 O O . ALA B 1 60 ? -19.353 27.846 27.097 1.00 19.91 92 ALA B O 1
ATOM 2509 N N . LEU B 1 61 ? -19.392 29.629 28.459 1.00 20.32 93 LEU B N 1
ATOM 2510 C CA . LEU B 1 61 ? -20.841 29.814 28.307 1.00 20.86 93 LEU B CA 1
ATOM 2511 C C . LEU B 1 61 ? -21.181 30.310 26.893 1.00 20.75 93 LEU B C 1
ATOM 2512 O O . LEU B 1 61 ? -22.051 29.749 26.243 1.00 20.41 93 LEU B O 1
ATOM 2517 N N . GLN B 1 62 ? -20.482 31.347 26.428 1.00 20.95 94 GLN B N 1
ATOM 2518 C CA . GLN B 1 62 ? -20.661 31.820 25.050 1.00 21.14 94 GLN B CA 1
ATOM 2519 C C . GLN B 1 62 ? -20.537 30.650 24.073 1.00 20.62 94 GLN B C 1
ATOM 2520 O O . GLN B 1 62 ? -21.425 30.421 23.230 1.00 20.56 94 GLN B O 1
ATOM 2526 N N . ILE B 1 63 ? -19.410 29.946 24.167 1.00 20.06 95 ILE B N 1
ATOM 2527 C CA . ILE B 1 63 ? -19.107 28.801 23.292 1.00 19.55 95 ILE B CA 1
ATOM 2528 C C . ILE B 1 63 ? -20.228 27.769 23.317 1.00 19.81 95 ILE B C 1
ATOM 2529 O O . ILE B 1 63 ? -20.645 27.267 22.262 1.00 19.67 95 ILE B O 1
ATOM 2534 N N . LYS B 1 64 ? -20.713 27.465 24.514 1.00 20.15 96 LYS B N 1
ATOM 2535 C CA . LYS B 1 64 ? -21.790 26.482 24.678 1.00 20.74 96 LYS B CA 1
ATOM 2536 C C . LYS B 1 64 ? -23.056 26.958 23.979 1.00 20.57 96 LYS B C 1
ATOM 2537 O O . LYS B 1 64 ? -23.682 26.210 23.208 1.00 20.45 96 LYS B O 1
ATOM 2543 N N . ASN B 1 65 ? -23.421 28.202 24.245 1.00 20.61 97 ASN B N 1
ATOM 2544 C CA . ASN B 1 65 ? -24.620 28.778 23.640 1.00 21.02 97 ASN B CA 1
ATOM 2545 C C . ASN B 1 65 ? -24.501 28.976 22.133 1.00 20.71 97 ASN B C 1
ATOM 2546 O O . ASN B 1 65 ? -25.511 28.844 21.426 1.00 20.99 97 ASN B O 1
ATOM 2551 N N . ASN B 1 66 ? -23.278 29.234 21.643 1.00 19.97 98 ASN B N 1
ATOM 2552 C CA . ASN B 1 66 ? -23.055 29.437 20.199 1.00 19.72 98 ASN B CA 1
ATOM 2553 C C . ASN B 1 66 ? -23.294 28.138 19.442 1.00 19.68 98 ASN B C 1
ATOM 2554 O O . ASN B 1 66 ? -23.908 28.114 18.385 1.00 19.85 98 ASN B O 1
ATOM 2559 N N . ILE B 1 67 ? -22.790 27.060 20.021 1.00 19.66 99 ILE B N 1
ATOM 2560 C CA . ILE B 1 67 ? -22.921 25.732 19.470 1.00 20.04 99 ILE B CA 1
ATOM 2561 C C . ILE B 1 67 ? -24.397 25.344 19.433 1.00 21.18 99 ILE B C 1
ATOM 2562 O O . ILE B 1 67 ? -24.888 24.880 18.405 1.00 21.32 99 ILE B O 1
ATOM 2567 N N . LYS B 1 68 ? -25.089 25.553 20.545 1.00 22.13 100 LYS B N 1
ATOM 2568 C CA . LYS B 1 68 ? -26.533 25.412 20.582 1.00 23.83 100 LYS B CA 1
ATOM 2569 C C . LYS B 1 68 ? -27.241 26.255 19.521 1.00 23.41 100 LYS B C 1
ATOM 2570 O O . LYS B 1 68 ? -28.110 25.756 18.857 1.00 23.37 100 LYS B O 1
ATOM 2576 N N . ALA B 1 69 ? -26.830 27.514 19.351 1.00 23.23 101 ALA B N 1
ATOM 2577 C CA . ALA B 1 69 ? -27.440 28.417 18.367 1.00 23.29 101 ALA B CA 1
ATOM 2578 C C . ALA B 1 69 ? -27.410 27.861 16.946 1.00 23.25 101 ALA B C 1
ATOM 2579 O O . ALA B 1 69 ? -28.314 28.143 16.130 1.00 23.78 101 ALA B O 1
ATOM 2581 N N . LEU B 1 70 ? -26.384 27.074 16.651 1.00 22.57 102 LEU B N 1
ATOM 2582 C CA . LEU B 1 70 ? -26.238 26.500 15.322 1.00 22.68 102 LEU B CA 1
ATOM 2583 C C . LEU B 1 70 ? -26.972 25.173 15.195 1.00 23.01 102 LEU B C 1
ATOM 2584 O O . LEU B 1 70 ? -27.027 24.608 14.108 1.00 23.41 102 LEU B O 1
ATOM 2589 N N . GLY B 1 71 ? -27.562 24.697 16.299 1.00 23.20 103 GLY B N 1
ATOM 2590 C CA . GLY B 1 71 ? -28.339 23.455 16.295 1.00 23.75 103 GLY B CA 1
ATOM 2591 C C . GLY B 1 71 ? -27.511 22.210 16.623 1.00 24.16 103 GLY B C 1
ATOM 2592 O O . GLY B 1 71 ? -27.960 21.103 16.366 1.00 24.81 103 GLY B O 1
ATOM 2593 N N . PHE B 1 72 ? -26.310 22.386 17.199 1.00 23.87 104 PHE B N 1
ATOM 2594 C CA . PHE B 1 72 ? -25.413 21.284 17.621 1.00 23.95 104 PHE B CA 1
ATOM 2595 C C . PHE B 1 72 ? -25.326 21.202 19.154 1.00 23.87 104 PHE B C 1
ATOM 2596 O O . PHE B 1 72 ? -25.980 21.938 19.834 1.00 23.60 104 PHE B O 1
ATOM 2604 N N . LYS B 1 73 ? -24.554 20.260 19.689 1.00 24.39 105 LYS B N 1
ATOM 2605 C CA . LYS B 1 73 ? -24.463 20.101 21.140 1.00 24.56 105 LYS B CA 1
ATOM 2606 C C . LYS B 1 73 ? -22.998 20.091 21.558 1.00 23.68 105 LYS B C 1
ATOM 2607 O O . LYS B 1 73 ? -22.198 19.310 21.047 1.00 23.35 105 LYS B O 1
ATOM 2613 N N . LEU B 1 74 ? -22.655 20.962 22.503 1.00 23.41 106 LEU B N 1
ATOM 2614 C CA . LEU B 1 74 ? -21.319 20.954 23.115 1.00 22.69 106 LEU B CA 1
ATOM 2615 C C . LEU B 1 74 ? -20.857 19.548 23.542 1.00 22.93 106 LEU B C 1
ATOM 2616 O O . LEU B 1 74 ? -19.681 19.206 23.395 1.00 22.43 106 LEU B O 1
ATOM 2621 N N . THR B 1 75 ? -21.784 18.742 24.061 1.00 23.55 107 THR B N 1
ATOM 2622 C CA . THR B 1 75 ? -21.446 17.430 24.597 1.00 24.07 107 THR B CA 1
ATOM 2623 C C . THR B 1 75 ? -21.193 16.398 23.516 1.00 24.01 107 THR B C 1
ATOM 2624 O O . THR B 1 75 ? -20.712 15.335 23.822 1.00 24.37 107 THR B O 1
ATOM 2628 N N . ASP B 1 76 ? -21.481 16.737 22.253 1.00 23.92 108 ASP B N 1
ATOM 2629 C CA . ASP B 1 76 ? -21.080 15.946 21.094 1.00 23.69 108 ASP B CA 1
ATOM 2630 C C . ASP B 1 76 ? -19.614 16.158 20.677 1.00 22.77 108 ASP B C 1
ATOM 2631 O O . ASP B 1 76 ? -19.159 15.545 19.697 1.00 22.57 108 ASP B O 1
ATOM 2636 N N . THR B 1 77 ? -18.908 17.066 21.359 1.00 21.48 109 THR B N 1
ATOM 2637 C CA . THR B 1 77 ? -17.481 17.276 21.073 1.00 20.63 109 THR B CA 1
ATOM 2638 C C . THR B 1 77 ? -16.633 16.093 21.466 1.00 20.88 109 THR B C 1
ATOM 2639 O O . THR B 1 77 ? -16.679 15.641 22.610 1.00 20.95 109 THR B O 1
ATOM 2643 N N . LYS B 1 78 ? -15.815 15.632 20.516 1.00 20.83 110 LYS B N 1
ATOM 2644 C CA . LYS B 1 78 ? -14.972 14.463 20.704 1.00 20.93 110 LYS B CA 1
ATOM 2645 C C . LYS B 1 78 ? -13.511 14.845 20.790 1.00 20.39 110 LYS B C 1
ATOM 2646 O O . LYS B 1 78 ? -12.714 14.137 21.408 1.00 20.57 110 LYS B O 1
ATOM 2652 N N . ILE B 1 79 ? -13.154 15.972 20.161 1.00 19.90 111 ILE B N 1
ATOM 2653 C CA . ILE B 1 79 ? -11.755 16.337 19.996 1.00 19.58 111 ILE B CA 1
ATOM 2654 C C . ILE B 1 79 ? -11.584 17.818 20.266 1.00 19.08 111 ILE B C 1
ATOM 2655 O O . ILE B 1 79 ? -12.386 18.651 19.789 1.00 18.92 111 ILE B O 1
ATOM 2660 N N . LEU B 1 80 ? -10.561 18.151 21.040 1.00 18.88 112 LEU B N 1
ATOM 2661 C CA . LEU B 1 80 ? -10.233 19.580 21.194 1.00 18.48 112 LEU B CA 1
ATOM 2662 C C . LEU B 1 80 ? -8.840 19.836 20.679 1.00 18.32 112 LEU B C 1
ATOM 2663 O O . LEU B 1 80 ? -7.898 19.046 20.907 1.00 18.47 112 LEU B O 1
ATOM 2668 N N . LEU B 1 81 ? -8.725 20.965 19.995 1.00 18.06 113 LEU B N 1
ATOM 2669 C CA . LEU B 1 81 ? -7.483 21.373 19.370 1.00 17.94 113 LEU B CA 1
ATOM 2670 C C . LEU B 1 81 ? -7.236 22.826 19.659 1.00 17.70 113 LEU B C 1
ATOM 2671 O O . LEU B 1 81 ? -8.163 23.615 19.985 1.00 17.62 113 LEU B O 1
ATOM 2676 N N . THR B 1 82 ? -5.982 23.199 19.527 1.00 17.66 114 THR B N 1
ATOM 2677 C CA . THR B 1 82 ? -5.650 24.603 19.619 1.00 17.53 114 THR B CA 1
ATOM 2678 C C . THR B 1 82 ? -4.572 24.966 18.621 1.00 17.55 114 THR B C 1
ATOM 2679 O O . THR B 1 82 ? -3.723 24.148 18.252 1.00 17.67 114 THR B O 1
ATOM 2683 N N . THR B 1 83 ? -4.608 26.202 18.161 1.00 17.50 115 THR B N 1
ATOM 2684 C CA . THR B 1 83 ? -3.562 26.667 17.262 1.00 17.59 115 THR B CA 1
ATOM 2685 C C . THR B 1 83 ? -2.351 27.216 18.026 1.00 17.66 115 THR B C 1
ATOM 2686 O O . THR B 1 83 ? -1.311 27.546 17.409 1.00 17.80 115 THR B O 1
ATOM 2690 N N . GLN B 1 84 ? -2.455 27.283 19.352 1.00 17.64 116 GLN B N 1
ATOM 2691 C CA . GLN B 1 84 ? -1.596 28.174 20.096 1.00 17.77 116 GLN B CA 1
ATOM 2692 C C . GLN B 1 84 ? -1.790 28.101 21.622 1.00 17.80 116 GLN B C 1
ATOM 2693 O O . GLN B 1 84 ? -2.861 28.433 22.096 1.00 17.74 116 GLN B O 1
ATOM 2699 N N . ALA B 1 85 ? -0.775 27.700 22.390 1.00 17.95 117 ALA B N 1
ATOM 2700 C CA . ALA B 1 85 ? -0.905 27.738 23.855 1.00 18.07 117 ALA B CA 1
ATOM 2701 C C . ALA B 1 85 ? -0.691 29.108 24.511 1.00 18.27 117 ALA B C 1
ATOM 2702 O O . ALA B 1 85 ? 0.287 29.285 25.217 1.00 18.51 117 ALA B O 1
ATOM 2704 N N . HIS B 1 86 ? -1.583 30.066 24.263 1.00 18.23 118 HIS B N 1
ATOM 2705 C CA . HIS B 1 86 ? -1.671 31.314 25.014 1.00 18.49 118 HIS B CA 1
ATOM 2706 C C . HIS B 1 86 ? -3.032 31.362 25.631 1.00 18.45 118 HIS B C 1
ATOM 2707 O O . HIS B 1 86 ? -3.979 30.744 25.101 1.00 18.19 118 HIS B O 1
ATOM 2714 N N . TYR B 1 87 ? -3.170 32.153 26.690 1.00 18.75 119 TYR B N 1
ATOM 2715 C CA . TYR B 1 87 ? -4.411 32.197 27.481 1.00 18.81 119 TYR B CA 1
ATOM 2716 C C . TYR B 1 87 ? -5.652 32.707 26.733 1.00 18.69 119 TYR B C 1
ATOM 2717 O O . TYR B 1 87 ? -6.747 32.399 27.127 1.00 18.67 119 TYR B O 1
ATOM 2726 N N . ASP B 1 88 ? -5.450 33.530 25.700 1.00 18.68 120 ASP B N 1
ATOM 2727 C CA . ASP B 1 88 ? -6.541 34.053 24.861 1.00 18.61 120 ASP B CA 1
ATOM 2728 C C . ASP B 1 88 ? -7.112 32.995 23.906 1.00 18.24 120 ASP B C 1
ATOM 2729 O O . ASP B 1 88 ? -8.129 33.233 23.236 1.00 18.19 120 ASP B O 1
ATOM 2734 N N . HIS B 1 89 ? -6.469 31.836 23.835 1.00 18.05 121 HIS B N 1
ATOM 2735 C CA . HIS B 1 89 ? -6.973 30.730 23.043 1.00 17.80 121 HIS B CA 1
ATOM 2736 C C . HIS B 1 89 ? -7.146 29.452 23.841 1.00 17.76 121 HIS B C 1
ATOM 2737 O O . HIS B 1 89 ? -7.684 28.461 23.329 1.00 17.64 121 HIS B O 1
ATOM 2744 N N . LEU B 1 90 ? -6.726 29.461 25.109 1.00 17.93 122 LEU B N 1
ATOM 2745 C CA . LEU B 1 90 ? -6.793 28.265 25.959 1.00 17.98 122 LEU B CA 1
ATOM 2746 C C . LEU B 1 90 ? -7.453 28.542 27.308 1.00 18.23 122 LEU B C 1
ATOM 2747 O O . LEU B 1 90 ? -7.534 27.643 28.137 1.00 18.35 122 LEU B O 1
ATOM 2752 N N . GLY B 1 91 ? -7.873 29.801 27.526 1.00 18.37 123 GLY B N 1
ATOM 2753 C CA . GLY B 1 91 ? -8.429 30.243 28.793 1.00 18.70 123 GLY B CA 1
ATOM 2754 C C . GLY B 1 91 ? -9.560 29.377 29.355 1.00 18.77 123 GLY B C 1
ATOM 2755 O O . GLY B 1 91 ? -9.616 29.116 30.581 1.00 19.07 123 GLY B O 1
ATOM 2756 N N . ALA B 1 92 ? -10.457 28.944 28.467 1.00 18.58 124 ALA B N 1
ATOM 2757 C CA . ALA B 1 92 ? -11.561 28.069 28.877 1.00 18.70 124 ALA B CA 1
ATOM 2758 C C . ALA B 1 92 ? -11.352 26.601 28.495 1.00 18.58 124 ALA B C 1
ATOM 2759 O O . ALA B 1 92 ? -12.273 25.812 28.611 1.00 18.71 124 ALA B O 1
ATOM 2761 N N . MET B 1 93 ? -10.162 26.239 28.042 1.00 18.40 125 MET B N 1
ATOM 2762 C CA . MET B 1 93 ? -9.925 24.863 27.570 1.00 18.35 125 MET B CA 1
ATOM 2763 C C . MET B 1 93 ? -10.055 23.742 28.614 1.00 18.65 125 MET B C 1
ATOM 2764 O O . MET B 1 93 ? -10.584 22.649 28.307 1.00 18.75 125 MET B O 1
ATOM 2769 N N . ALA B 1 94 ? -9.559 23.976 29.827 1.00 18.87 126 ALA B N 1
ATOM 2770 C CA . ALA B 1 94 ? -9.619 22.945 30.879 1.00 19.24 126 ALA B CA 1
ATOM 2771 C C . ALA B 1 94 ? -11.083 22.704 31.226 1.00 19.47 126 ALA B C 1
ATOM 2772 O O . ALA B 1 94 ? -11.499 21.557 31.390 1.00 19.72 126 ALA B O 1
ATOM 2774 N N . GLU B 1 95 ? -11.849 23.794 31.326 1.00 19.46 127 GLU B N 1
ATOM 2775 C CA . GLU B 1 95 ? -13.277 23.709 31.632 1.00 19.72 127 GLU B CA 1
ATOM 2776 C C . GLU B 1 95 ? -14.047 22.989 30.531 1.00 19.61 127 GLU B C 1
ATOM 2777 O O . GLU B 1 95 ? -14.884 22.132 30.808 1.00 19.93 127 GLU B O 1
ATOM 2783 N N . ILE B 1 96 ? -13.737 23.307 29.283 1.00 19.22 128 ILE B N 1
ATOM 2784 C CA . ILE B 1 96 ? -14.432 22.696 28.162 1.00 19.20 128 ILE B CA 1
ATOM 2785 C C . ILE B 1 96 ? -14.062 21.219 28.061 1.00 19.85 128 ILE B C 1
ATOM 2786 O O . ILE B 1 96 ? -14.924 20.375 27.766 1.00 20.15 128 ILE B O 1
ATOM 2791 N N . LYS B 1 97 ? -12.793 20.911 28.328 1.00 20.28 129 LYS B N 1
ATOM 2792 C CA . LYS B 1 97 ? -12.362 19.517 28.402 1.00 21.27 129 LYS B CA 1
ATOM 2793 C C . LYS B 1 97 ? -13.152 18.742 29.482 1.00 22.08 129 LYS B C 1
ATOM 2794 O O . LYS B 1 97 ? -13.634 17.646 29.227 1.00 22.35 129 LYS B O 1
ATOM 2800 N N . LYS B 1 98 ? -13.285 19.332 30.668 1.00 23.01 130 LYS B N 1
ATOM 2801 C CA . LYS B 1 98 ? -14.020 18.719 31.780 1.00 24.13 130 LYS B CA 1
ATOM 2802 C C . LYS B 1 98 ? -15.486 18.488 31.409 1.00 24.01 130 LYS B C 1
ATOM 2803 O O . LYS B 1 98 ? -15.992 17.387 31.637 1.00 24.32 130 LYS B O 1
ATOM 2809 N N . ILE B 1 99 ? -16.155 19.520 30.863 1.00 23.19 131 ILE B N 1
ATOM 2810 C CA . ILE B 1 99 ? -17.570 19.394 30.435 1.00 23.15 131 ILE B CA 1
ATOM 2811 C C . ILE B 1 99 ? -17.752 18.306 29.376 1.00 23.17 131 ILE B C 1
ATOM 2812 O O . ILE B 1 99 ? -18.660 17.489 29.490 1.00 23.92 131 ILE B O 1
ATOM 2817 N N . THR B 1 100 ? -16.907 18.295 28.344 1.00 22.41 132 THR B N 1
ATOM 2818 C CA . THR B 1 100 ? -17.127 17.419 27.178 1.00 22.41 132 THR B CA 1
ATOM 2819 C C . THR B 1 100 ? -16.559 16.019 27.300 1.00 22.70 132 THR B C 1
ATOM 2820 O O . THR B 1 100 ? -17.017 15.102 26.625 1.00 23.59 132 THR B O 1
ATOM 2824 N N . GLY B 1 101 ? -15.525 15.855 28.111 1.00 22.61 133 GLY B N 1
ATOM 2825 C CA . GLY B 1 101 ? -14.733 14.614 28.139 1.00 23.00 133 GLY B CA 1
ATOM 2826 C C . GLY B 1 101 ? -14.028 14.359 26.808 1.00 22.89 133 GLY B C 1
ATOM 2827 O O . GLY B 1 101 ? -13.642 13.228 26.514 1.00 23.13 133 GLY B O 1
ATOM 2828 N N . ALA B 1 102 ? -13.871 15.403 25.994 1.00 22.19 134 ALA B N 1
ATOM 2829 C CA . ALA B 1 102 ? -13.222 15.279 24.692 1.00 22.34 134 ALA B CA 1
ATOM 2830 C C . ALA B 1 102 ? -11.695 15.087 24.828 1.00 22.47 134 ALA B C 1
ATOM 2831 O O . ALA B 1 102 ? -11.104 15.456 25.832 1.00 22.66 134 ALA B O 1
ATOM 2833 N N . LYS B 1 103 ? -11.067 14.538 23.802 1.00 23.24 135 LYS B N 1
ATOM 2834 C CA . LYS B 1 103 ? -9.616 14.341 23.819 1.00 23.85 135 LYS B CA 1
ATOM 2835 C C . LYS B 1 103 ? -8.901 15.598 23.324 1.00 22.71 135 LYS B C 1
ATOM 2836 O O . LYS B 1 103 ? -9.108 16.021 22.199 1.00 22.58 135 LYS B O 1
ATOM 2842 N N . LEU B 1 104 ? -8.046 16.169 24.157 1.00 21.94 136 LEU B N 1
ATOM 2843 C CA . LEU B 1 104 ? -7.200 17.291 23.735 1.00 21.02 136 LEU B CA 1
ATOM 2844 C C . LEU B 1 104 ? -5.979 16.790 22.982 1.00 20.74 136 LEU B C 1
ATOM 2845 O O . LEU B 1 104 ? -5.240 15.887 23.469 1.00 20.83 136 LEU B O 1
ATOM 2850 N N . MET B 1 105 ? -5.775 17.325 21.782 1.00 19.90 137 MET B N 1
ATOM 2851 C CA . MET B 1 105 ? -4.587 16.960 21.017 1.00 20.07 137 MET B CA 1
ATOM 2852 C C . MET B 1 105 ? -3.829 18.243 20.767 1.00 19.48 137 MET B C 1
ATOM 2853 O O . MET B 1 105 ? -4.430 19.285 20.468 1.00 19.45 137 MET B O 1
ATOM 2858 N N . ALA B 1 106 ? -2.526 18.196 20.976 1.00 18.92 138 ALA B N 1
ATOM 2859 C CA . ALA B 1 106 ? -1.740 19.416 20.964 1.00 18.80 138 ALA B CA 1
ATOM 2860 C C . ALA B 1 106 ? -0.390 19.147 20.319 1.00 18.70 138 ALA B C 1
ATOM 2861 O O . ALA B 1 106 ? 0.215 18.063 20.492 1.00 19.02 138 ALA B O 1
ATOM 2863 N N . ASP B 1 107 ? 0.068 20.155 19.581 1.00 18.54 139 ASP B N 1
ATOM 2864 C CA . ASP B 1 107 ? 1.419 20.164 19.039 1.00 18.73 139 ASP B CA 1
ATOM 2865 C C . ASP B 1 107 ? 2.347 19.964 20.212 1.00 18.89 139 ASP B C 1
ATOM 2866 O O . ASP B 1 107 ? 2.218 20.667 21.243 1.00 18.75 139 ASP B O 1
ATOM 2871 N N . GLU B 1 108 ? 3.273 19.008 20.064 1.00 19.24 140 GLU B N 1
ATOM 2872 C CA . GLU B 1 108 ? 4.165 18.598 21.153 1.00 19.49 140 GLU B CA 1
ATOM 2873 C C . GLU B 1 108 ? 5.050 19.709 21.686 1.00 19.45 140 GLU B C 1
ATOM 2874 O O . GLU B 1 108 ? 5.382 19.720 22.856 1.00 19.57 140 GLU B O 1
ATOM 2880 N N . GLY B 1 109 ? 5.394 20.665 20.831 1.00 19.34 141 GLY B N 1
ATOM 2881 C CA . GLY B 1 109 ? 6.133 21.854 21.257 1.00 19.36 141 GLY B CA 1
ATOM 2882 C C . GLY B 1 109 ? 5.478 22.684 22.358 1.00 19.21 141 GLY B C 1
ATOM 2883 O O . GLY B 1 109 ? 6.189 23.400 23.073 1.00 19.96 141 GLY B O 1
ATOM 2884 N N . ASP B 1 110 ? 4.144 22.619 22.481 1.00 18.89 142 ASP B N 1
ATOM 2885 C CA . ASP B 1 110 ? 3.365 23.436 23.460 1.00 18.74 142 ASP B CA 1
ATOM 2886 C C . ASP B 1 110 ? 2.871 22.590 24.653 1.00 18.83 142 ASP B C 1
ATOM 2887 O O . ASP B 1 110 ? 2.198 23.123 25.555 1.00 18.77 142 ASP B O 1
ATOM 2892 N N . ALA B 1 111 ? 3.209 21.293 24.654 1.00 19.04 143 ALA B N 1
ATOM 2893 C CA . ALA B 1 111 ? 2.733 20.321 25.651 1.00 19.21 143 ALA B CA 1
ATOM 2894 C C . ALA B 1 111 ? 3.013 20.734 27.081 1.00 19.39 143 ALA B C 1
ATOM 2895 O O . ALA B 1 111 ? 2.125 20.692 27.929 1.00 19.40 143 ALA B O 1
ATOM 2897 N N . THR B 1 112 ? 4.262 21.070 27.338 1.00 19.61 144 THR B N 1
ATOM 2898 C CA . THR B 1 112 ? 4.689 21.491 28.680 1.00 19.93 144 THR B CA 1
ATOM 2899 C C . THR B 1 112 ? 4.067 22.806 29.127 1.00 19.73 144 THR B C 1
ATOM 2900 O O . THR B 1 112 ? 3.661 22.950 30.269 1.00 19.90 144 THR B O 1
ATOM 2904 N N . VAL B 1 113 ? 3.975 23.760 28.204 1.00 19.81 145 VAL B N 1
ATOM 2905 C CA . VAL B 1 113 ? 3.401 25.081 28.505 1.00 19.79 145 VAL B CA 1
ATOM 2906 C C . VAL B 1 113 ? 1.915 24.888 28.864 1.00 19.85 145 VAL B C 1
ATOM 2907 O O . VAL B 1 113 ? 1.434 25.469 29.828 1.00 19.82 145 VAL B O 1
ATOM 2911 N N . MET B 1 114 ? 1.227 23.975 28.179 1.00 19.70 146 MET B N 1
ATOM 2912 C CA . MET B 1 114 ? -0.186 23.759 28.464 1.00 19.95 146 MET B CA 1
ATOM 2913 C C . MET B 1 114 ? -0.305 23.077 29.831 1.00 19.96 146 MET B C 1
ATOM 2914 O O . MET B 1 114 ? -1.199 23.408 30.605 1.00 19.60 146 MET B O 1
ATOM 2919 N N . ALA B 1 115 ? 0.594 22.135 30.116 1.00 19.85 147 ALA B N 1
ATOM 2920 C CA . ALA B 1 115 ? 0.494 21.377 31.372 1.00 20.37 147 ALA B CA 1
ATOM 2921 C C . ALA B 1 115 ? 0.901 22.203 32.606 1.00 20.62 147 ALA B C 1
ATOM 2922 O O . ALA B 1 115 ? 0.564 21.838 33.721 1.00 21.04 147 ALA B O 1
ATOM 2924 N N . ASP B 1 116 ? 1.561 23.345 32.413 1.00 20.29 148 ASP B N 1
ATOM 2925 C CA . ASP B 1 116 ? 1.818 24.221 33.530 1.00 20.70 148 ASP B CA 1
ATOM 2926 C C . ASP B 1 116 ? 1.066 25.552 33.383 1.00 20.58 148 ASP B C 1
ATOM 2927 O O . ASP B 1 116 ? 1.382 26.530 34.057 1.00 20.83 148 ASP B O 1
ATOM 2932 N N . GLY B 1 117 ? 0.082 25.564 32.487 1.00 20.00 149 GLY B N 1
ATOM 2933 C CA . GLY B 1 117 ? -0.766 26.693 32.278 1.00 20.23 149 GLY B CA 1
ATOM 2934 C C . GLY B 1 117 ? -0.037 27.983 31.905 1.00 20.49 149 GLY B C 1
ATOM 2935 O O . GLY B 1 117 ? -0.469 29.069 32.307 1.00 20.64 149 GLY B O 1
ATOM 2936 N N . GLY B 1 118 ? 1.044 27.875 31.126 1.00 20.43 150 GLY B N 1
ATOM 2937 C CA . GLY B 1 118 ? 1.819 29.063 30.694 1.00 20.95 150 GLY B CA 1
ATOM 2938 C C . GLY B 1 118 ? 2.890 29.556 31.677 1.00 21.46 150 GLY B C 1
ATOM 2939 O O . GLY B 1 118 ? 3.585 30.529 31.422 1.00 21.52 150 GLY B O 1
ATOM 2940 N N . SER B 1 119 ? 3.009 28.884 32.808 1.00 21.96 151 SER B N 1
ATOM 2941 C CA . SER B 1 119 ? 4.041 29.163 33.781 1.00 23.16 151 SER B CA 1
ATOM 2942 C C . SER B 1 119 ? 5.448 29.2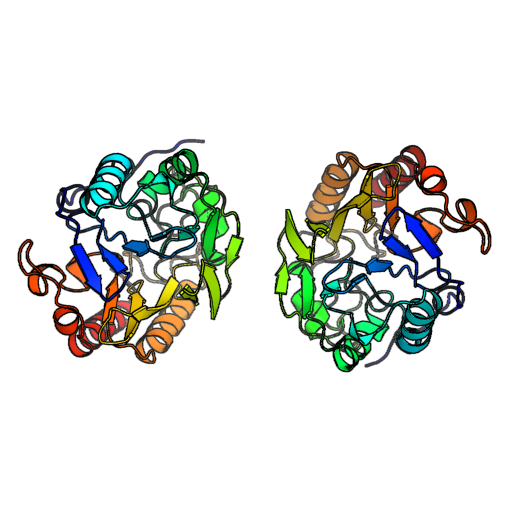03 33.150 1.00 23.41 151 SER B C 1
ATOM 2943 O O . SER B 1 119 ? 6.307 30.002 33.534 1.00 23.83 151 SER B O 1
ATOM 2946 N N . SER B 1 120 ? 5.683 28.323 32.181 1.00 22.96 152 SER B N 1
ATOM 2947 C CA . SER B 1 120 ? 6.978 28.275 31.528 1.00 23.24 152 SER B CA 1
ATOM 2948 C C . SER B 1 120 ? 6.971 28.934 30.147 1.00 22.85 152 SER B C 1
ATOM 2949 O O . SER B 1 120 ? 7.903 28.738 29.359 1.00 22.47 152 SER B O 1
ATOM 2952 N N . ASP B 1 121 ? 5.940 29.745 29.875 1.00 22.55 153 ASP B N 1
ATOM 2953 C CA . ASP B 1 121 ? 5.874 30.498 28.637 1.00 22.59 153 ASP B CA 1
ATOM 2954 C C . ASP B 1 121 ? 7.201 31.239 28.458 1.00 22.96 153 ASP B C 1
ATOM 2955 O O . ASP B 1 121 ? 7.677 31.915 29.373 1.00 23.27 153 ASP B O 1
ATOM 2960 N N . TYR B 1 122 ? 7.782 31.125 27.276 1.00 22.68 154 TYR B N 1
ATOM 2961 C CA . TYR B 1 122 ? 9.072 31.726 27.050 1.00 23.29 154 TYR B CA 1
ATOM 2962 C C . TYR B 1 122 ? 9.027 33.250 27.135 1.00 23.90 154 TYR B C 1
ATOM 2963 O O . TYR B 1 122 ? 10.037 33.834 27.395 1.00 24.20 154 TYR B O 1
ATOM 2972 N N . ALA B 1 123 ? 7.877 33.882 26.889 1.00 24.24 155 ALA B N 1
ATOM 2973 C CA . ALA B 1 123 ? 7.762 35.362 27.005 1.00 25.68 155 ALA B CA 1
ATOM 2974 C C . ALA B 1 123 ? 7.045 35.819 28.290 1.00 26.65 155 ALA B C 1
ATOM 2975 O O . ALA B 1 123 ? 7.347 36.870 28.842 1.00 27.02 155 ALA B O 1
ATOM 2977 N N . PHE B 1 124 ? 6.086 35.028 28.767 1.00 27.01 156 PHE B N 1
ATOM 2978 C CA . PHE B 1 124 ? 5.241 35.493 29.869 1.00 27.94 156 PHE B CA 1
ATOM 2979 C C . PHE B 1 124 ? 5.240 34.625 31.121 1.00 28.04 156 PHE B C 1
ATOM 2980 O O . PHE B 1 124 ? 4.451 34.852 32.032 1.00 28.73 156 PHE B O 1
ATOM 2988 N N . GLY B 1 125 ? 6.123 33.631 31.155 1.00 27.93 157 GLY B N 1
ATOM 2989 C CA . GLY B 1 125 ? 6.219 32.699 32.257 1.00 28.15 157 GLY B CA 1
ATOM 2990 C C . GLY B 1 125 ? 7.010 33.284 33.404 1.00 29.24 157 GLY B C 1
ATOM 2991 O O . GLY B 1 125 ? 7.473 34.424 33.328 1.00 28.99 157 GLY B O 1
ATOM 2992 N N . GLY B 1 126 ? 7.141 32.508 34.480 1.00 29.58 158 GLY B N 1
ATOM 2993 C CA . GLY B 1 126 ? 7.866 32.965 35.667 1.00 31.01 158 GLY B CA 1
ATOM 2994 C C . GLY B 1 126 ? 6.990 33.484 36.793 1.00 31.87 158 GLY B C 1
ATOM 2995 O O . GLY B 1 126 ? 7.408 33.458 37.947 1.00 32.14 158 GLY B O 1
ATOM 2996 N N . HIS B 1 127 ? 5.770 33.923 36.478 1.00 32.21 159 HIS B N 1
ATOM 2997 C CA . HIS B 1 127 ? 4.825 34.373 37.512 1.00 33.26 159 HIS B CA 1
ATOM 2998 C C . HIS B 1 127 ? 3.621 33.481 37.636 1.00 32.04 159 HIS B C 1
ATOM 2999 O O . HIS B 1 127 ? 2.513 33.973 37.826 1.00 31.64 159 HIS B O 1
ATOM 3006 N N . GLY B 1 128 ? 3.802 32.168 37.526 1.00 30.45 160 GLY B N 1
ATOM 3007 C CA . GLY B 1 128 ? 2.678 31.281 37.671 1.00 29.28 160 GLY B CA 1
ATOM 3008 C C . GLY B 1 128 ? 1.906 31.178 36.367 1.00 27.68 160 GLY B C 1
ATOM 3009 O O . GLY B 1 128 ? 2.330 31.710 35.327 1.00 27.33 160 GLY B O 1
ATOM 3010 N N . SER B 1 129 ? 0.785 30.478 36.427 1.00 26.17 161 SER B N 1
ATOM 3011 C CA . SER B 1 129 ? 0.031 30.151 35.234 1.00 24.98 161 SER B CA 1
ATOM 3012 C C . SER B 1 129 ? -0.918 31.275 34.812 1.00 24.66 161 SER B C 1
ATOM 3013 O O . SER B 1 129 ? -1.417 32.011 35.660 1.00 24.71 161 SER B O 1
ATOM 3016 N N . MET B 1 130 ? -1.122 31.409 33.500 1.00 23.62 164 MET B N 1
ATOM 3017 C CA . MET B 1 130 ? -2.023 32.409 32.962 1.00 23.60 164 MET B CA 1
ATOM 3018 C C . MET B 1 130 ? -3.361 31.816 32.548 1.00 22.20 164 MET B C 1
AT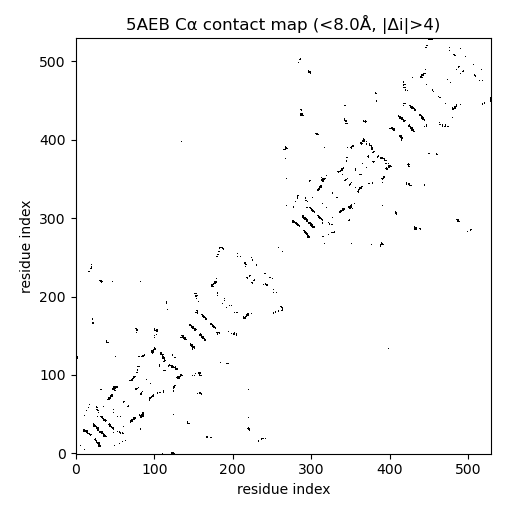OM 3019 O O . MET B 1 130 ? -4.298 32.530 32.254 1.00 21.88 164 MET B O 1
ATOM 3024 N N . PHE B 1 131 ? -3.427 30.497 32.509 1.00 21.41 165 PHE B N 1
ATOM 3025 C CA . PHE B 1 131 ? -4.658 29.773 32.250 1.00 20.60 165 PHE B CA 1
ATOM 3026 C C . PHE B 1 131 ? -4.623 28.450 33.025 1.00 20.35 165 PHE B C 1
ATOM 3027 O O . PHE B 1 131 ? -3.544 27.964 33.387 1.00 20.32 165 PHE B O 1
ATOM 3035 N N . GLU B 1 132 ? -5.790 27.907 33.313 1.00 20.05 166 GLU B N 1
ATOM 3036 C CA . GLU B 1 132 ? -5.894 26.615 33.997 1.00 20.41 166 GLU B CA 1
ATOM 3037 C C . GLU B 1 132 ? -5.189 25.530 33.185 1.00 19.99 166 GLU B C 1
ATOM 3038 O O . GLU B 1 132 ? -5.529 25.325 32.013 1.00 19.60 166 GLU B O 1
ATOM 3044 N N . PRO B 1 133 ? -4.194 24.853 33.792 1.00 20.16 167 PRO B N 1
ATOM 3045 C CA . PRO B 1 133 ? -3.414 23.863 33.051 1.00 20.09 167 PRO B CA 1
ATOM 3046 C C . PRO B 1 133 ? -4.291 22.752 32.444 1.00 20.27 167 PRO B C 1
ATOM 3047 O O . PRO B 1 133 ? -5.367 22.459 32.959 1.00 20.13 167 PRO B O 1
ATOM 3051 N N . ILE B 1 134 ? -3.840 22.190 31.323 1.00 20.07 168 ILE B N 1
ATOM 3052 C CA . ILE B 1 134 ? -4.528 21.100 30.685 1.00 20.39 168 ILE B CA 1
ATOM 3053 C C . ILE B 1 134 ? -3.457 20.117 30.202 1.00 20.68 168 ILE B C 1
ATOM 3054 O O . ILE B 1 134 ? -2.429 20.532 29.664 1.00 20.65 168 ILE B O 1
ATOM 3059 N N . ILE B 1 135 ? -3.677 18.828 30.400 1.00 21.04 169 ILE B N 1
ATOM 3060 C CA . ILE B 1 135 ? -2.725 17.836 29.909 1.00 21.47 169 ILE B CA 1
ATOM 3061 C C . ILE B 1 135 ? -3.269 17.274 28.611 1.00 21.26 169 ILE B C 1
ATOM 3062 O O . ILE B 1 135 ? -4.416 16.828 28.566 1.00 21.47 169 ILE B O 1
ATOM 3067 N N . ALA B 1 136 ? -2.465 17.323 27.552 1.00 20.96 170 ALA B N 1
ATOM 3068 C CA . ALA B 1 136 ? -2.940 16.843 26.268 1.00 21.20 170 ALA B CA 1
ATOM 3069 C C . ALA B 1 136 ? -3.044 15.323 26.343 1.00 21.96 170 ALA B C 1
ATOM 3070 O O . ALA B 1 136 ? -2.208 14.680 26.989 1.00 22.65 170 ALA B O 1
ATOM 3072 N N . ASP B 1 137 ? -4.075 14.774 25.715 1.00 22.42 171 ASP B N 1
ATOM 3073 C CA . ASP B 1 137 ? -4.247 13.331 25.583 1.00 23.55 171 ASP B CA 1
ATOM 3074 C C . ASP B 1 137 ? -3.419 12.745 24.450 1.00 24.06 171 ASP B C 1
ATOM 3075 O O . ASP B 1 137 ? -2.971 11.606 24.545 1.00 25.15 171 ASP B O 1
ATOM 3080 N N . ARG B 1 138 ? -3.242 13.507 23.376 1.00 23.73 172 ARG B N 1
ATOM 3081 C CA . ARG B 1 138 ? -2.399 13.103 22.225 1.00 24.06 172 ARG B CA 1
ATOM 3082 C C . ARG B 1 138 ? -1.426 14.258 21.921 1.00 23.00 172 ARG B C 1
ATOM 3083 O O . ARG B 1 138 ? -1.845 15.410 21.865 1.00 22.09 172 ARG B O 1
ATOM 3091 N N . LEU B 1 139 ? -0.143 13.947 21.745 1.00 22.73 173 LEU B N 1
ATOM 3092 C CA . LEU B 1 139 ? 0.836 14.959 21.336 1.00 22.25 173 LEU B CA 1
ATOM 3093 C C . LEU B 1 139 ? 1.119 14.765 19.858 1.00 22.31 173 LEU B C 1
ATOM 3094 O O . LEU B 1 139 ? 1.391 13.647 19.408 1.00 23.06 173 LEU B O 1
ATOM 3099 N N . LEU B 1 140 ? 1.014 15.848 19.107 1.00 21.42 174 LEU B N 1
ATOM 3100 C CA . LEU B 1 140 ? 1.008 15.779 17.663 1.00 21.34 174 LEU B CA 1
ATOM 3101 C C . LEU B 1 140 ? 2.328 16.256 17.100 1.00 21.11 174 LEU B C 1
ATOM 3102 O O . LEU B 1 140 ? 2.956 17.135 17.675 1.00 20.70 174 LEU B O 1
ATOM 3107 N N . HIS B 1 141 ? 2.739 15.688 15.970 1.00 21.55 175 HIS B N 1
ATOM 3108 C CA . HIS B 1 141 ? 3.951 16.127 15.309 1.00 22.34 175 HIS B CA 1
ATOM 3109 C C . HIS B 1 141 ? 3.561 16.701 13.982 1.00 22.66 175 HIS B C 1
ATOM 3110 O O . HIS B 1 141 ? 2.476 16.385 13.465 1.00 22.73 175 HIS B O 1
ATOM 3117 N N . ASP B 1 142 ? 4.450 17.490 13.387 1.00 22.72 176 ASP B N 1
ATOM 3118 C CA . ASP B 1 142 ? 4.224 18.034 12.059 1.00 23.09 176 ASP B CA 1
ATOM 3119 C C . ASP B 1 142 ? 3.615 17.034 11.057 1.00 23.48 176 ASP B C 1
ATOM 3120 O O . ASP B 1 142 ? 4.081 15.900 10.963 1.00 23.43 176 ASP B O 1
ATOM 3125 N N . LYS B 1 143 ? 2.575 17.458 10.321 1.00 23.19 177 LYS B N 1
ATOM 3126 C CA . LYS B 1 143 ? 1.922 16.602 9.293 1.00 23.83 177 LYS B CA 1
ATOM 3127 C C . LYS B 1 143 ? 1.071 15.424 9.821 1.00 23.39 177 LYS B C 1
ATOM 3128 O O . LYS B 1 143 ? 0.455 14.715 9.044 1.00 23.47 177 LYS B O 1
ATOM 3134 N N . ASP B 1 144 ? 1.014 15.240 11.140 1.00 22.96 178 ASP B N 1
ATOM 3135 C CA . ASP B 1 144 ? 0.120 14.266 11.733 1.00 23.25 178 ASP B CA 1
ATOM 3136 C C . ASP B 1 144 ? -1.337 14.543 11.362 1.00 23.46 178 ASP B C 1
ATOM 3137 O O . ASP B 1 144 ? -1.745 15.707 11.191 1.00 22.27 178 ASP B O 1
ATOM 3142 N N . THR B 1 145 ? -2.119 13.462 11.256 1.00 24.38 179 THR B N 1
ATOM 3143 C CA . THR B 1 145 ? -3.541 13.594 10.954 1.00 24.69 179 THR B CA 1
ATOM 3144 C C . THR B 1 145 ? -4.427 13.358 12.173 1.00 24.88 179 THR B C 1
ATOM 3145 O O . THR B 1 145 ? -4.121 12.542 13.037 1.00 24.79 179 THR B O 1
ATOM 3149 N N . ILE B 1 146 ? -5.502 14.135 12.247 1.00 24.97 180 ILE B N 1
ATOM 3150 C CA . ILE B 1 146 ? -6.528 13.988 13.256 1.00 25.57 180 ILE B CA 1
ATOM 3151 C C . ILE B 1 146 ? -7.753 13.541 12.452 1.00 26.96 180 ILE B C 1
ATOM 3152 O O . ILE B 1 146 ? -8.166 14.214 11.500 1.00 27.10 180 ILE B O 1
ATOM 3157 N N . GLN B 1 147 ? -8.313 12.394 12.800 1.00 28.53 181 GLN B N 1
ATOM 3158 C CA . GLN B 1 147 ? -9.483 11.927 12.083 1.00 30.46 181 GLN B CA 1
ATOM 3159 C C . GLN B 1 147 ? -10.701 11.742 12.994 1.00 30.51 181 GLN B C 1
ATOM 3160 O O . GLN B 1 147 ? -10.612 11.124 14.040 1.00 30.38 181 GLN B O 1
ATOM 3166 N N . LEU B 1 148 ? -11.829 12.308 12.581 1.00 30.69 182 LEU B N 1
ATOM 3167 C CA . LEU B 1 148 ? -13.115 12.054 13.210 1.00 31.05 182 LEU B CA 1
ATOM 3168 C C . LEU B 1 148 ? -14.174 11.854 12.125 1.00 32.20 182 LEU B C 1
ATOM 3169 O O . LEU B 1 148 ? -14.522 12.785 11.400 1.00 31.92 182 LEU B O 1
ATOM 3174 N N . GLY B 1 149 ? -14.680 10.632 12.023 1.00 34.34 183 GLY B N 1
ATOM 3175 C CA . GLY B 1 149 ? -15.564 10.262 10.926 1.00 36.40 183 GLY B CA 1
ATOM 3176 C C . GLY B 1 149 ? -14.760 10.224 9.645 1.00 37.49 183 GLY B C 1
ATOM 3177 O O . GLY B 1 149 ? -13.652 9.666 9.612 1.00 37.07 183 GLY B O 1
ATOM 3178 N N . ASP B 1 150 ? -15.304 10.855 8.607 1.00 42.42 184 ASP B N 1
ATOM 3179 C CA . ASP B 1 150 ? -14.628 11.003 7.316 1.00 42.79 184 ASP B CA 1
ATOM 3180 C C . ASP B 1 150 ? -13.814 12.294 7.214 1.00 40.16 184 ASP B C 1
ATOM 3181 O O . ASP B 1 150 ? -13.260 12.578 6.168 1.00 40.23 184 ASP B O 1
ATOM 3186 N N . THR B 1 151 ? -13.756 13.069 8.298 1.00 37.63 185 THR B N 1
ATOM 3187 C CA . THR B 1 151 ? -13.058 14.357 8.319 1.00 34.47 185 THR B CA 1
ATOM 3188 C C . THR B 1 151 ? -11.625 14.152 8.814 1.00 32.61 185 THR B C 1
ATOM 3189 O O . THR B 1 151 ? -11.396 13.659 9.917 1.00 32.13 185 THR B O 1
ATOM 3193 N N . LYS B 1 152 ? -10.668 14.537 7.983 1.00 31.13 186 LYS B N 1
ATOM 3194 C CA . LYS B 1 152 ? -9.247 14.447 8.307 1.00 30.11 186 LYS B CA 1
ATOM 3195 C C . LYS B 1 152 ? -8.683 15.850 8.418 1.00 27.46 186 LYS B C 1
ATOM 3196 O O . LYS B 1 152 ? -8.791 16.622 7.483 1.00 27.49 186 LYS B O 1
ATOM 3202 N N . LEU B 1 153 ? -8.063 16.169 9.539 1.00 25.47 187 LEU B N 1
ATOM 3203 C CA . LEU B 1 153 ? -7.286 17.392 9.637 1.00 23.82 187 LEU B CA 1
ATOM 3204 C C . LEU B 1 153 ? -5.808 17.049 9.637 1.00 23.27 187 LEU B C 1
ATOM 3205 O O . LEU B 1 153 ? -5.373 16.097 10.291 1.00 23.46 187 LEU B O 1
ATOM 3210 N N . VAL B 1 154 ? -5.031 17.834 8.905 1.00 22.29 188 VAL B N 1
ATOM 3211 C CA . VAL B 1 154 ? -3.577 17.717 8.962 1.00 21.86 188 VAL B CA 1
ATOM 3212 C C . VAL B 1 154 ? -3.021 18.854 9.830 1.00 20.74 188 VAL B C 1
ATOM 3213 O O . VAL B 1 154 ? -3.324 20.029 9.595 1.00 20.03 188 VAL B O 1
ATOM 3217 N N . MET B 1 155 ? -2.236 18.525 10.849 1.00 20.48 189 MET B N 1
ATOM 3218 C CA . MET B 1 155 ? -1.641 19.576 11.642 1.00 19.74 189 MET B CA 1
ATOM 3219 C C . MET B 1 155 ? -0.331 20.030 11.017 1.00 19.27 189 MET B C 1
ATOM 3220 O O . MET B 1 155 ? 0.470 19.230 10.603 1.00 19.69 189 MET B O 1
ATOM 3225 N N . LEU B 1 156 ? -0.142 21.339 10.923 1.00 18.78 190 LEU B N 1
ATOM 3226 C CA . LEU B 1 156 ? 1.123 21.876 10.440 1.00 18.69 190 LEU B CA 1
ATOM 3227 C C . LEU B 1 156 ? 1.821 22.619 11.575 1.00 18.35 190 LEU B C 1
ATOM 3228 O O . LEU B 1 156 ? 1.258 23.529 12.191 1.00 18.01 190 LEU B O 1
ATOM 3233 N N . HIS B 1 157 ? 3.039 22.211 11.860 1.00 18.56 191 HIS B N 1
ATOM 3234 C CA . HIS B 1 157 ? 3.840 22.839 12.917 1.00 18.36 191 HIS B CA 1
ATOM 3235 C C . HIS B 1 157 ? 4.293 24.184 12.401 1.00 18.06 191 HIS B C 1
ATOM 3236 O O . HIS B 1 157 ? 5.030 24.257 11.409 1.00 18.26 191 HIS B O 1
ATOM 3243 N N . HIS B 1 158 ? 3.834 25.241 13.063 1.00 17.72 192 HIS B N 1
ATOM 3244 C CA . HIS B 1 158 ? 4.152 26.616 12.675 1.00 17.54 192 HIS B CA 1
ATOM 3245 C C . HIS B 1 158 ? 4.679 27.397 13.892 1.00 17.41 192 HIS B C 1
ATOM 3246 O O . HIS B 1 158 ? 4.047 28.337 14.354 1.00 17.26 192 HIS B O 1
ATOM 3253 N N . PRO B 1 159 ? 5.867 27.027 14.403 1.00 17.59 194 PRO B N 1
ATOM 3254 C CA . PRO B 1 159 ? 6.382 27.613 15.637 1.00 17.59 194 PRO B CA 1
ATOM 3255 C C . PRO B 1 159 ? 6.830 29.106 15.494 1.00 17.52 194 PRO B C 1
ATOM 3256 O O . PRO B 1 159 ? 6.960 29.613 14.386 1.00 17.54 194 PRO B O 1
ATOM 3260 N N . GLY B 1 160 ? 7.116 29.742 16.625 1.00 17.57 195 GLY B N 1
ATOM 3261 C CA . GLY B 1 160 ? 7.609 31.105 16.645 1.00 17.64 195 GLY B CA 1
ATOM 3262 C C . GLY B 1 160 ? 6.729 31.849 17.610 1.00 17.64 195 GLY B C 1
ATOM 3263 O O . GLY B 1 160 ? 7.143 32.139 18.727 1.00 17.85 195 GLY B O 1
ATOM 3264 N N . HIS B 1 161 ? 5.485 32.104 17.211 1.00 17.51 196 HIS B N 1
ATOM 3265 C CA . HIS B 1 161 ? 4.516 32.698 18.129 1.00 17.63 196 HIS B CA 1
ATOM 3266 C C . HIS B 1 161 ? 4.491 31.979 19.489 1.00 17.81 196 HIS B C 1
ATOM 3267 O O . HIS B 1 161 ? 4.565 32.618 20.541 1.00 18.12 196 HIS B O 1
ATOM 3274 N N . THR B 1 162 ? 4.356 30.643 19.456 1.00 17.75 197 THR B N 1
ATOM 3275 C CA . THR B 1 162 ? 4.697 29.800 20.617 1.00 18.07 197 THR B CA 1
ATOM 3276 C C . THR B 1 162 ? 5.619 28.672 20.108 1.00 18.05 197 THR B C 1
ATOM 3277 O O . THR B 1 162 ? 5.780 28.517 18.900 1.00 17.80 197 THR B O 1
ATOM 3281 N N . LYS B 1 163 ? 6.190 27.862 20.996 1.00 18.44 198 LYS B N 1
ATOM 3282 C CA . LYS B 1 163 ? 7.060 26.786 20.548 1.00 18.59 198 LYS B CA 1
ATOM 3283 C C . LYS B 1 163 ? 6.284 25.747 19.730 1.00 18.51 198 LYS B C 1
ATOM 3284 O O . LYS B 1 163 ? 6.852 25.086 18.863 1.00 18.55 198 LYS B O 1
ATOM 3290 N N . GLY B 1 164 ? 4.989 25.601 19.998 1.00 18.50 199 GLY B N 1
ATOM 3291 C CA . GLY B 1 164 ? 4.198 24.591 19.336 1.00 18.54 199 GLY B CA 1
ATOM 3292 C C . GLY B 1 164 ? 2.991 25.162 18.633 1.00 18.17 199 GLY B C 1
ATOM 3293 O O . GLY B 1 164 ? 1.978 24.472 18.453 1.00 18.30 199 GLY B O 1
ATOM 3294 N N . SER B 1 165 ? 3.069 26.421 18.229 1.00 17.82 200 SER B N 1
ATOM 3295 C CA . SER B 1 165 ? 1.947 26.982 17.504 1.00 17.59 200 SER B CA 1
ATOM 3296 C C . SER B 1 165 ? 1.821 26.259 16.138 1.00 17.51 200 SER B C 1
ATOM 3297 O O . SER B 1 165 ? 2.819 25.794 15.554 1.00 17.56 200 SER B O 1
ATOM 3300 N N . CYS B 1 166 ? 0.578 26.116 15.680 1.00 17.52 201 CYS B N 1
ATOM 3301 C CA . CYS B 1 166 ? 0.303 25.283 14.536 1.00 17.59 201 CYS B CA 1
ATOM 3302 C C . CYS B 1 166 ? -0.960 25.689 13.805 1.00 17.56 201 CYS B C 1
ATOM 3303 O O . CYS B 1 166 ? -1.815 26.425 14.338 1.00 17.55 201 CYS B O 1
ATOM 3306 N N . SER B 1 167 ? -1.065 25.200 12.586 1.00 17.66 202 SER B N 1
ATOM 3307 C CA . SER B 1 167 ? -2.241 25.405 11.742 1.00 17.76 202 SER B CA 1
ATOM 3308 C C . SER B 1 167 ? -2.848 24.062 11.362 1.00 18.09 202 SER B C 1
ATOM 3309 O O . SER B 1 167 ? -2.223 23.002 11.547 1.00 18.27 202 SER B O 1
ATOM 3312 N N . PHE B 1 168 ? -4.086 24.107 10.882 1.00 18.26 203 PHE B N 1
ATOM 3313 C CA . PHE B 1 168 ? -4.785 22.912 10.430 1.00 18.67 203 PHE B CA 1
ATOM 3314 C C . PHE B 1 168 ? -5.313 23.113 9.021 1.00 18.89 203 PHE B C 1
ATOM 3315 O O . PHE B 1 168 ? -5.946 24.144 8.693 1.00 18.84 203 PHE B O 1
ATOM 3323 N N . LEU B 1 169 ? -5.054 22.095 8.202 1.00 19.25 204 LEU B N 1
ATOM 3324 C CA . LEU B 1 169 ? -5.460 22.036 6.822 1.00 19.65 204 LEU B CA 1
ATOM 3325 C C . LEU B 1 169 ? -6.365 20.825 6.670 1.00 20.16 204 LEU B C 1
ATOM 3326 O O . LEU B 1 169 ? -5.996 19.693 7.064 1.00 20.40 204 LEU B O 1
ATOM 3331 N N . PHE B 1 170 ? -7.559 21.062 6.143 1.00 20.44 205 PHE B N 1
ATOM 3332 C CA . PHE B 1 170 ? -8.554 20.001 6.007 1.00 21.42 205 PHE B CA 1
ATOM 3333 C C . PHE B 1 170 ? -9.535 20.319 4.887 1.00 22.46 205 PHE B C 1
ATOM 3334 O O . PHE B 1 170 ? -9.733 21.497 4.557 1.00 22.30 205 PHE B O 1
ATOM 3342 N N . ASP B 1 171 ? -10.103 19.279 4.286 1.00 23.98 206 ASP B N 1
ATOM 3343 C CA . ASP B 1 171 ? -11.175 19.445 3.299 1.00 25.48 206 ASP B CA 1
ATOM 3344 C C . ASP B 1 171 ? -12.533 19.294 3.963 1.00 26.17 206 ASP B C 1
ATOM 3345 O O . ASP B 1 171 ? -12.691 18.515 4.901 1.00 25.90 206 ASP B O 1
ATOM 3350 N N . THR B 1 172 ? -13.492 20.067 3.475 1.00 27.47 207 THR B N 1
ATOM 3351 C CA . THR B 1 172 ? -14.879 20.008 3.933 1.00 29.43 207 THR B CA 1
ATOM 3352 C C . THR B 1 172 ? -15.779 20.190 2.717 1.00 31.74 207 THR B C 1
ATOM 3353 O O . THR B 1 172 ? -15.294 20.622 1.672 1.00 32.38 207 THR B O 1
ATOM 3357 N N . LYS B 1 173 ? -17.059 19.827 2.826 1.00 34.07 208 LYS B N 1
ATOM 3358 C CA . LYS B 1 173 ? -17.972 19.907 1.664 1.00 36.83 208 LYS B CA 1
ATOM 3359 C C . LYS B 1 173 ? -19.343 20.389 2.091 1.00 37.28 208 LYS B C 1
ATOM 3360 O O . LYS B 1 173 ? -19.755 20.176 3.234 1.00 37.27 208 LYS B O 1
ATOM 3366 N N . ASP B 1 174 ? -20.034 21.077 1.193 1.00 38.41 209 ASP B N 1
ATOM 3367 C CA . ASP B 1 174 ? -21.475 21.248 1.349 1.00 40.32 209 ASP B CA 1
ATOM 3368 C C . ASP B 1 174 ? -22.132 20.323 0.323 1.00 42.65 209 ASP B C 1
ATOM 3369 O O . ASP B 1 174 ? -21.479 19.380 -0.129 1.00 42.32 209 ASP B O 1
ATOM 3374 N N . GLU B 1 175 ? -23.397 20.550 -0.024 1.00 45.40 210 GLU B N 1
ATOM 3375 C CA . GLU B 1 175 ? -24.034 19.715 -1.048 1.00 49.02 210 GLU B CA 1
ATOM 3376 C C . GLU B 1 175 ? -23.503 19.957 -2.451 1.00 48.85 210 GLU B C 1
ATOM 3377 O O . GLU B 1 175 ? -23.473 19.037 -3.256 1.00 48.95 210 GLU B O 1
ATOM 3383 N N . GLN B 1 176 ? -23.061 21.181 -2.724 1.00 48.84 211 GLN B N 1
ATOM 3384 C CA . GLN B 1 176 ? -22.567 21.536 -4.054 1.00 50.12 211 GLN B CA 1
ATOM 3385 C C . GLN B 1 176 ? -21.117 21.101 -4.251 1.00 48.34 211 GLN B C 1
ATOM 3386 O O . GLN B 1 176 ? -20.807 20.360 -5.179 1.00 48.25 211 GLN B O 1
ATOM 3392 N N . ARG B 1 177 ? -20.236 21.556 -3.363 1.00 45.88 212 ARG B N 1
ATOM 3393 C CA . ARG B 1 177 ? -18.807 21.370 -3.567 1.00 44.14 212 ARG B CA 1
ATOM 3394 C C . ARG B 1 177 ? -17.968 21.184 -2.299 1.00 40.56 212 ARG B C 1
ATOM 3395 O O . ARG B 1 177 ? -18.480 21.116 -1.194 1.00 38.98 212 ARG B O 1
ATOM 3403 N N . SER B 1 178 ? -16.668 21.079 -2.526 1.00 36.09 213 SER B N 1
ATOM 3404 C CA . SER B 1 178 ? -15.659 20.827 -1.528 1.00 34.08 213 SER B CA 1
ATOM 3405 C C . SER B 1 178 ? -14.771 22.076 -1.404 1.00 30.91 213 SER B C 1
ATOM 3406 O O . SER B 1 178 ? -14.586 22.795 -2.384 1.00 30.40 213 SER B O 1
ATOM 3409 N N . TYR B 1 179 ? -14.245 22.326 -0.204 1.00 28.09 214 TYR B N 1
ATOM 3410 C CA . TYR B 1 179 ? -13.343 23.455 0.064 1.00 26.07 214 TYR B CA 1
ATOM 3411 C C . TYR B 1 179 ? -12.123 22.986 0.861 1.00 25.09 214 TYR B C 1
ATOM 3412 O O . TYR B 1 179 ? -12.255 22.196 1.814 1.00 25.13 214 TYR B O 1
ATOM 3421 N N . ARG B 1 180 ? -10.937 23.439 0.470 1.00 23.65 215 ARG B N 1
ATOM 3422 C CA . ARG B 1 180 ? -9.787 23.190 1.320 1.00 22.94 215 ARG B CA 1
ATOM 3423 C C . ARG B 1 180 ? -9.559 24.403 2.201 1.00 21.13 215 ARG B C 1
ATOM 3424 O O . ARG B 1 180 ? -9.426 25.530 1.709 1.00 20.71 215 ARG B O 1
ATOM 3432 N N . ILE B 1 181 ? -9.543 24.156 3.508 1.00 20.05 216 ILE B N 1
ATOM 3433 C CA . ILE B 1 181 ? -9.505 25.212 4.502 1.00 18.95 216 ILE B CA 1
ATOM 3434 C C . ILE B 1 181 ? -8.204 25.157 5.293 1.00 18.52 216 ILE B C 1
ATOM 3435 O O . ILE B 1 181 ? -7.733 24.075 5.697 1.00 18.83 216 ILE B O 1
ATOM 3440 N N . LEU B 1 182 ? -7.614 26.335 5.499 1.00 18.01 217 LEU B N 1
ATOM 3441 C CA . LEU B 1 182 ? -6.529 26.450 6.437 1.00 17.67 217 LEU B CA 1
ATOM 3442 C C . LEU B 1 182 ? -6.995 27.263 7.647 1.00 17.71 217 LEU B C 1
ATOM 3443 O O . LEU B 1 182 ? -7.367 28.437 7.512 1.00 17.75 217 LEU B O 1
ATOM 3448 N N . ILE B 1 183 ? -6.945 26.643 8.810 1.00 17.96 218 ILE B N 1
ATOM 3449 C CA . ILE B 1 183 ? -7.089 27.367 10.057 1.00 18.18 218 ILE B CA 1
ATOM 3450 C C . ILE B 1 183 ? -5.667 27.787 10.477 1.00 17.70 218 ILE B C 1
ATOM 3451 O O . ILE B 1 183 ? -4.883 26.977 10.939 1.00 17.68 218 ILE B O 1
ATOM 3456 N N . ALA B 1 184 ? -5.342 29.051 10.254 1.00 17.50 219 ALA B N 1
ATOM 3457 C CA . ALA B 1 184 ? -3.929 29.471 10.312 1.00 17.12 219 ALA B CA 1
ATOM 3458 C C . ALA B 1 184 ? -3.566 30.101 11.641 1.00 17.38 219 ALA B C 1
ATOM 3459 O O . ALA B 1 184 ? -4.301 30.993 12.134 1.00 17.94 219 ALA B O 1
ATOM 3461 N N . ASN B 1 185 ? -2.453 29.672 12.229 1.00 17.18 220 ASN B N 1
ATOM 3462 C CA . ASN B 1 185 ? -1.861 30.522 13.268 1.00 17.45 220 ASN B CA 1
ATOM 3463 C C . ASN B 1 185 ? -0.860 31.519 12.624 1.00 17.28 220 ASN B C 1
ATOM 3464 O O . ASN B 1 185 ? 0.246 31.148 12.212 1.00 16.94 220 ASN B O 1
ATOM 3469 N N . MET B 1 186 ? -1.270 32.771 12.524 1.00 17.80 221 MET B N 1
ATOM 3470 C CA . MET B 1 186 ? -0.450 33.788 11.855 1.00 18.04 221 MET B CA 1
ATOM 3471 C C . MET B 1 186 ? 0.816 34.007 12.694 1.00 18.12 221 MET B C 1
ATOM 3472 O O . MET B 1 186 ? 0.729 34.116 13.908 1.00 18.44 221 MET B O 1
ATOM 3477 N N . PRO B 1 187 ? 2.003 34.018 12.044 1.00 17.99 222 PRO B N 1
ATOM 3478 C CA . PRO B 1 187 ? 3.276 34.165 12.785 1.00 18.12 222 PRO B CA 1
ATOM 3479 C C . PRO B 1 187 ? 3.538 35.631 13.268 1.00 19.32 222 PRO B C 1
ATOM 3480 O O . PRO B 1 187 ? 4.502 36.304 12.813 1.00 19.68 222 PRO B O 1
ATOM 3484 N N . THR B 1 188 ? 2.674 36.102 14.166 1.00 20.18 223 THR B N 1
ATOM 3485 C CA . THR B 1 188 ? 2.850 37.434 14.796 1.00 22.41 223 THR B CA 1
ATOM 3486 C C . THR B 1 188 ? 3.912 37.283 15.900 1.00 22.95 223 THR B C 1
ATOM 3487 O O . THR B 1 188 ? 4.094 36.189 16.436 1.00 21.44 223 THR B O 1
ATOM 3491 N N . ILE B 1 189 ? 4.608 38.384 16.207 1.00 25.09 224 ILE B N 1
ATOM 3492 C CA . ILE B 1 189 ? 5.649 38.436 17.242 1.00 26.32 224 ILE B CA 1
ATOM 3493 C C . ILE B 1 189 ? 5.120 39.119 18.509 1.00 28.75 224 ILE B C 1
ATOM 3494 O O . ILE B 1 189 ? 4.535 40.205 18.439 1.00 29.73 224 ILE B O 1
ATOM 3499 N N . VAL B 1 190 ? 5.332 38.486 19.668 1.00 30.50 225 VAL B N 1
ATOM 3500 C CA . VAL B 1 190 ? 4.776 39.016 20.931 1.00 33.80 225 VAL B CA 1
ATOM 3501 C C . VAL B 1 190 ? 5.788 39.668 21.871 1.00 36.26 225 VAL B C 1
ATOM 3502 O O . VAL B 1 190 ? 5.405 40.412 22.755 1.00 38.87 225 VAL B O 1
ATOM 3506 N N . ILE B 1 191 ? 7.066 39.362 21.713 1.00 38.04 226 ILE B N 1
ATOM 3507 C CA . ILE B 1 191 ? 8.093 39.984 22.542 1.00 42.33 226 ILE B CA 1
ATOM 3508 C C . ILE B 1 191 ? 8.440 41.348 21.978 1.00 46.48 226 ILE B C 1
ATOM 3509 O O . ILE B 1 191 ? 8.438 41.551 20.766 1.00 47.07 226 ILE B O 1
ATOM 3514 N N . GLU B 1 192 ? 8.723 42.287 22.865 1.00 52.77 227 GLU B N 1
ATOM 3515 C CA . GLU B 1 192 ? 9.176 43.605 22.450 1.00 58.30 227 GLU B CA 1
ATOM 3516 C C . GLU B 1 192 ? 10.692 43.607 22.208 1.00 58.99 227 GLU B C 1
ATOM 3517 O O . GLU B 1 192 ? 11.204 44.444 21.469 1.00 64.07 227 GLU B O 1
ATOM 3523 N N . LYS B 1 193 ? 11.396 42.651 22.809 1.00 57.18 228 LYS B N 1
ATOM 3524 C CA . LYS B 1 193 ? 12.860 42.580 22.752 1.00 56.59 228 LYS B CA 1
ATOM 3525 C C . LYS B 1 193 ? 13.390 41.979 21.446 1.00 54.29 228 LYS B C 1
ATOM 3526 O O . LYS B 1 193 ? 12.630 41.395 20.662 1.00 53.98 228 LYS B O 1
ATOM 3532 N N . LYS B 1 194 ? 14.694 42.133 21.222 1.00 52.55 229 LYS B N 1
ATOM 3533 C CA . LYS B 1 194 ? 15.394 41.471 20.121 1.00 50.55 229 LYS B CA 1
ATOM 3534 C C . LYS B 1 194 ? 15.395 39.958 20.355 1.00 46.42 229 LYS B C 1
ATOM 3535 O O . LYS B 1 194 ? 15.465 39.510 21.502 1.00 45.11 229 LYS B O 1
ATOM 3541 N N . PHE B 1 195 ? 15.314 39.193 19.263 1.00 42.80 230 PHE B N 1
ATOM 3542 C CA . PHE B 1 195 ? 15.330 37.736 19.304 1.00 41.07 230 PHE B CA 1
ATOM 3543 C C . PHE B 1 195 ? 16.521 37.165 20.065 1.00 42.03 230 PHE B C 1
ATOM 3544 O O . PHE B 1 195 ? 16.391 36.126 20.719 1.00 40.81 230 PHE B O 1
ATOM 3552 N N . SER B 1 196 ? 17.675 37.830 19.963 1.00 43.44 231 SER B N 1
ATOM 3553 C CA . SER B 1 196 ? 18.905 37.370 20.627 1.00 44.77 231 SER B CA 1
ATOM 3554 C C . SER B 1 196 ? 18.910 37.543 22.154 1.00 44.72 231 SER B C 1
ATOM 3555 O O . SER B 1 196 ? 19.826 37.068 22.821 1.00 45.84 231 SER B O 1
ATOM 3558 N N . GLU B 1 197 ? 17.904 38.220 22.701 1.00 43.84 232 GLU B N 1
ATOM 3559 C CA . GLU B 1 197 ? 17.750 38.314 24.158 1.00 44.47 232 GLU B CA 1
ATOM 3560 C C . GLU B 1 197 ? 16.783 37.287 24.767 1.00 40.21 232 GLU B C 1
ATOM 3561 O O . GLU B 1 197 ? 16.494 37.347 25.959 1.00 40.68 232 GLU B O 1
ATOM 3567 N N . VAL B 1 198 ? 16.311 36.346 23.949 1.00 36.45 233 VAL B N 1
ATOM 3568 C CA . VAL B 1 198 ? 15.274 35.373 24.359 1.00 33.69 233 VAL B CA 1
ATOM 3569 C C . VAL B 1 198 ? 15.930 34.015 24.618 1.00 32.50 233 VAL B C 1
ATOM 3570 O O . VAL B 1 198 ? 15.739 33.045 23.876 1.00 30.69 233 VAL B O 1
ATOM 3574 N N . SER B 1 199 ? 16.689 33.959 25.706 1.00 32.83 234 SER B N 1
ATOM 3575 C CA . SER B 1 199 ? 17.436 32.760 26.098 1.00 32.86 234 SER B CA 1
ATOM 3576 C C . SER B 1 199 ? 16.541 31.611 26.568 1.00 32.11 234 SER B C 1
ATOM 3577 O O . SER B 1 199 ? 16.988 30.472 26.653 1.00 32.51 234 SER B O 1
ATOM 3580 N N . SER B 1 200 ? 15.287 31.922 26.892 1.00 31.58 235 SER B N 1
ATOM 3581 C CA . SER B 1 200 ? 14.289 30.894 27.192 1.00 31.18 235 SER B CA 1
ATOM 3582 C C . SER B 1 200 ? 13.806 30.184 25.921 1.00 28.84 235 SER B C 1
ATOM 3583 O O . SER B 1 200 ? 13.108 29.195 25.996 1.00 29.12 235 SER B O 1
ATOM 3586 N N . TYR B 1 201 ? 14.176 30.702 24.754 1.00 26.72 236 TYR B N 1
ATOM 3587 C CA . TYR B 1 201 ? 13.742 30.140 23.466 1.00 24.71 236 TYR B CA 1
ATOM 3588 C C . TYR B 1 201 ? 14.821 30.445 22.402 1.00 23.92 236 TYR B C 1
ATOM 3589 O O . TYR B 1 201 ? 14.614 31.290 21.516 1.00 23.06 236 TYR B O 1
ATOM 3598 N N . PRO B 1 202 ? 16.001 29.796 22.519 1.00 24.28 237 PRO B N 1
ATOM 3599 C CA . PRO B 1 202 ? 17.111 30.125 21.572 1.00 24.42 237 PRO B CA 1
ATOM 3600 C C . PRO B 1 202 ? 16.718 29.831 20.127 1.00 23.50 237 PRO B C 1
ATOM 3601 O O . PRO B 1 202 ? 17.167 30.505 19.224 1.00 23.59 237 PRO B O 1
ATOM 3605 N N . GLY B 1 203 ? 15.835 28.857 19.926 1.00 23.20 238 GLY B N 1
ATOM 3606 C CA . GLY B 1 203 ? 15.349 28.551 18.573 1.00 22.39 238 GLY B CA 1
ATOM 3607 C C . GLY B 1 203 ? 14.386 29.559 17.937 1.00 21.21 238 GLY B C 1
ATOM 3608 O O . GLY B 1 203 ? 13.946 29.342 16.818 1.00 20.65 238 GLY B O 1
ATOM 3609 N N . ILE B 1 204 ? 14.085 30.674 18.610 1.00 20.88 239 ILE B N 1
ATOM 3610 C CA . ILE B 1 204 ? 12.965 31.534 18.174 1.00 20.19 239 ILE B CA 1
ATOM 3611 C C . ILE B 1 204 ? 13.061 31.996 16.694 1.00 19.99 239 ILE B C 1
ATOM 3612 O O . ILE B 1 204 ? 12.125 31.804 15.889 1.00 19.36 239 ILE B O 1
ATOM 3617 N N . ALA B 1 205 ? 14.204 32.582 16.346 1.00 20.75 240 ALA B N 1
ATOM 3618 C CA . ALA B 1 205 ? 14.405 33.184 15.046 1.00 21.28 240 ALA B CA 1
ATOM 3619 C C . ALA B 1 205 ? 14.355 32.162 13.915 1.00 21.11 240 ALA B C 1
ATOM 3620 O O . ALA B 1 205 ? 13.719 32.395 12.893 1.00 21.04 240 ALA B O 1
ATOM 3622 N N . LYS B 1 206 ? 15.030 31.034 14.119 1.00 21.47 241 LYS B N 1
ATOM 3623 C CA . LYS B 1 206 ? 15.017 29.895 13.215 1.00 21.74 241 LYS B CA 1
ATOM 3624 C C . LYS B 1 206 ? 13.574 29.379 13.039 1.00 20.51 241 LYS B C 1
ATOM 3625 O O . LYS B 1 206 ? 13.153 29.001 11.931 1.00 20.34 241 LYS B O 1
ATOM 3631 N N . ASP B 1 207 ? 12.812 29.370 14.134 1.00 19.62 242 ASP B N 1
ATOM 3632 C CA . ASP B 1 207 ? 11.420 28.892 14.057 1.00 18.95 242 ASP B CA 1
ATOM 3633 C C . ASP B 1 207 ? 10.530 29.828 13.204 1.00 18.58 242 ASP B C 1
ATOM 3634 O O . ASP B 1 207 ? 9.825 29.388 12.290 1.00 18.40 242 ASP B O 1
ATOM 3639 N N . TYR B 1 208 ? 10.585 31.119 13.488 1.00 18.68 243 TYR B N 1
ATOM 3640 C CA . TYR B 1 208 ? 9.862 32.077 12.661 1.00 18.70 243 TYR B CA 1
ATOM 3641 C C . TYR B 1 208 ? 10.213 31.921 11.179 1.00 19.15 243 TYR B C 1
ATOM 3642 O O . TYR B 1 208 ? 9.303 31.861 10.348 1.00 18.95 243 TYR B O 1
ATOM 3651 N N . ALA B 1 209 ? 11.502 31.827 10.860 1.00 19.92 244 ALA B N 1
ATOM 3652 C CA . ALA B 1 209 ? 11.969 31.778 9.464 1.00 20.80 244 ALA B CA 1
ATOM 3653 C C . ALA B 1 209 ? 11.384 30.559 8.775 1.00 20.53 244 ALA B C 1
ATOM 3654 O O . ALA B 1 209 ? 10.792 30.661 7.698 1.00 20.74 244 ALA B O 1
ATOM 3656 N N . TYR B 1 210 ? 11.497 29.414 9.431 1.00 20.21 245 TYR B N 1
ATOM 3657 C CA . TYR B 1 210 ? 10.828 28.206 8.969 1.00 20.09 245 TYR B CA 1
ATOM 3658 C C . TYR B 1 210 ? 9.311 28.437 8.704 1.00 19.28 245 TYR B C 1
ATOM 3659 O O . TYR B 1 210 ? 8.776 28.104 7.632 1.00 19.51 245 TYR B O 1
ATOM 3668 N N . THR B 1 211 ? 8.632 29.035 9.672 1.00 18.51 246 THR B N 1
ATOM 3669 C CA . THR B 1 211 ? 7.179 29.227 9.591 1.00 17.90 246 THR B CA 1
ATOM 3670 C C . THR B 1 211 ? 6.719 30.129 8.456 1.00 18.13 246 THR B C 1
ATOM 3671 O O . THR B 1 211 ? 5.791 29.777 7.732 1.00 18.01 246 THR B O 1
ATOM 3675 N N . LEU B 1 212 ? 7.356 31.297 8.318 1.00 18.67 247 LEU B N 1
ATOM 3676 C CA . LEU B 1 212 ? 7.017 32.205 7.246 1.00 19.28 247 LEU B CA 1
ATOM 3677 C C . LEU B 1 212 ? 7.157 31.530 5.847 1.00 20.56 247 LEU B C 1
ATOM 3678 O O . LEU B 1 212 ? 6.264 31.650 4.988 1.00 20.49 247 LEU B O 1
ATOM 3683 N N . GLN B 1 213 ? 8.256 30.804 5.632 1.00 21.73 248 GLN B N 1
ATOM 3684 C CA . GLN B 1 213 ? 8.452 30.116 4.389 1.00 23.48 248 GLN B CA 1
ATOM 3685 C C . GLN B 1 213 ? 7.409 29.000 4.176 1.00 22.47 248 GLN B C 1
ATOM 3686 O O . GLN B 1 213 ? 6.874 28.834 3.071 1.00 22.67 248 GLN B O 1
ATOM 3692 N N . ALA B 1 214 ? 7.134 28.226 5.225 1.00 21.06 249 ALA B N 1
ATOM 3693 C CA . ALA B 1 214 ? 6.230 27.094 5.095 1.00 20.67 249 ALA B CA 1
ATOM 3694 C C . ALA B 1 214 ? 4.808 27.592 4.797 1.00 19.89 249 ALA B C 1
ATOM 3695 O O . ALA B 1 214 ? 4.110 27.038 3.934 1.00 19.84 249 ALA B O 1
ATOM 3697 N N . MET B 1 215 ? 4.401 28.645 5.502 1.00 18.74 250 MET B N 1
ATOM 3698 C CA . MET B 1 215 ? 3.050 29.150 5.360 1.00 18.38 250 MET B CA 1
ATOM 3699 C C . MET B 1 215 ? 2.835 29.799 3.999 1.00 19.36 250 MET B C 1
ATOM 3700 O O . MET B 1 215 ? 1.776 29.615 3.413 1.00 19.12 250 MET B O 1
ATOM 3705 N N . LYS B 1 216 ? 3.836 30.540 3.521 1.00 20.84 251 LYS B N 1
ATOM 3706 C CA . LYS B 1 216 ? 3.814 31.133 2.167 1.00 22.98 251 LYS B CA 1
ATOM 3707 C C . LYS B 1 216 ? 3.510 30.132 1.072 1.00 23.45 251 LYS B C 1
ATOM 3708 O O . LYS B 1 216 ? 2.851 30.482 0.094 1.00 24.30 251 LYS B O 1
ATOM 3714 N N . ASN B 1 217 ? 3.949 28.895 1.273 1.00 22.28 252 ASN B N 1
ATOM 3715 C CA . ASN B 1 217 ? 3.912 27.871 0.255 1.00 23.37 252 ASN B CA 1
ATOM 3716 C C . ASN B 1 217 ? 2.683 26.984 0.314 1.00 22.55 252 ASN B C 1
ATOM 3717 O O . ASN B 1 217 ? 2.550 26.096 -0.503 1.00 23.12 252 ASN B O 1
ATOM 3722 N N . LEU B 1 218 ? 1.803 27.207 1.282 1.00 21.16 254 LEU B N 1
ATOM 3723 C CA . LEU B 1 218 ? 0.605 26.404 1.411 1.00 20.61 254 LEU B CA 1
ATOM 3724 C C . LEU B 1 218 ? -0.427 26.765 0.338 1.00 20.66 254 LEU B C 1
ATOM 3725 O O . LEU B 1 218 ? -0.404 27.877 -0.206 1.00 20.45 254 LEU B O 1
ATOM 3730 N N . SER B 1 219 ? -1.318 25.805 0.070 1.00 20.57 255 SER B N 1
ATOM 3731 C CA . SER B 1 219 ? -2.358 25.883 -0.951 1.00 20.78 255 SER B CA 1
ATOM 3732 C C . SER B 1 219 ? -3.728 25.489 -0.356 1.00 20.01 255 SER B C 1
ATOM 3733 O O . SER B 1 219 ? -3.863 24.409 0.230 1.00 19.82 255 SER B O 1
ATOM 3736 N N . PHE B 1 220 ? -4.716 26.366 -0.533 1.00 19.64 256 PHE B N 1
ATOM 3737 C CA . PHE B 1 220 ? -6.031 26.254 0.076 1.00 19.36 256 PHE B CA 1
ATOM 3738 C C . PHE B 1 220 ? -7.018 27.205 -0.620 1.00 19.52 256 PHE B C 1
ATOM 3739 O O . PHE B 1 220 ? -6.613 28.159 -1.291 1.00 19.68 256 PHE B O 1
ATOM 3747 N N . ASP B 1 221 ? -8.310 26.962 -0.400 1.00 19.53 257 ASP B N 1
ATOM 3748 C CA . ASP B 1 221 ? -9.392 27.763 -0.965 1.00 19.77 257 ASP B CA 1
ATOM 3749 C C . ASP B 1 221 ? -9.733 28.893 0.017 1.00 19.30 257 ASP B C 1
ATOM 3750 O O . ASP B 1 221 ? -9.932 30.041 -0.382 1.00 19.45 257 ASP B O 1
ATOM 3755 N N . ILE B 1 222 ? -9.805 28.537 1.303 1.00 18.84 258 ILE B N 1
ATOM 3756 C CA . ILE B 1 222 ? -10.284 29.405 2.349 1.00 18.51 258 ILE B CA 1
ATOM 3757 C C . ILE B 1 222 ? -9.252 29.440 3.476 1.00 18.02 258 ILE B C 1
ATOM 3758 O O . ILE B 1 222 ? -8.656 28.402 3.823 1.00 17.89 258 ILE B O 1
ATOM 3763 N N . TRP B 1 223 ? -9.038 30.611 4.055 1.00 17.85 259 TRP B N 1
ATOM 3764 C CA . TRP B 1 223 ? -8.226 30.691 5.279 1.00 17.47 259 TRP B CA 1
ATOM 3765 C C . TRP B 1 223 ? -8.920 31.431 6.372 1.00 17.39 259 TRP B C 1
ATOM 3766 O O . TRP B 1 223 ? -9.690 32.362 6.115 1.00 17.65 259 TRP B O 1
ATOM 3777 N N . VAL B 1 224 ? -8.656 30.998 7.598 1.00 17.13 260 VAL B N 1
ATOM 3778 C CA . VAL B 1 224 ? -9.136 31.652 8.791 1.00 17.12 260 VAL B CA 1
ATOM 3779 C C . VAL B 1 224 ? -7.953 31.682 9.736 1.00 16.90 260 VAL B C 1
ATOM 3780 O O . VAL B 1 224 ? -6.930 31.120 9.437 1.00 16.78 260 VAL B O 1
ATOM 3784 N N . ALA B 1 225 ? -8.079 32.383 10.855 1.00 16.97 261 ALA B N 1
ATOM 3785 C CA . ALA B 1 225 ? -6.944 32.576 11.753 1.00 16.89 261 ALA B CA 1
ATOM 3786 C C . ALA B 1 225 ? -7.416 32.604 13.222 1.00 16.99 261 ALA B C 1
ATOM 3787 O O . ALA B 1 225 ? -8.609 32.521 13.494 1.00 17.13 261 ALA B O 1
ATOM 3789 N N . SER B 1 226 ? -6.476 32.773 14.150 1.00 17.02 262 SER B N 1
ATOM 3790 C CA . SER B 1 226 ? -6.752 32.648 15.576 1.00 17.18 262 SER B CA 1
ATOM 3791 C C . SER B 1 226 ? -7.504 33.848 16.125 1.00 17.60 262 SER B C 1
ATOM 3792 O O . SER B 1 226 ? -8.215 33.700 17.125 1.00 17.83 262 SER B O 1
ATOM 3795 N N . HIS B 1 227 ? -7.321 35.016 15.500 1.00 17.80 263 HIS B N 1
ATOM 3796 C CA . HIS B 1 227 ? -8.111 36.253 15.804 1.00 18.35 263 HIS B CA 1
ATOM 3797 C C . HIS B 1 227 ? -8.871 36.657 14.592 1.00 18.42 263 HIS B C 1
ATOM 3798 O O . HIS B 1 227 ? -8.327 36.584 13.467 1.00 18.17 263 HIS B O 1
ATOM 3805 N N . ALA B 1 228 ? -10.111 37.113 14.805 1.00 18.85 264 ALA B N 1
ATOM 3806 C CA . ALA B 1 228 ? -10.995 37.507 13.699 1.00 19.06 264 ALA B CA 1
ATOM 3807 C C . ALA B 1 228 ? -10.390 38.645 12.890 1.00 19.31 264 ALA B C 1
ATOM 3808 O O . ALA B 1 228 ? -10.487 38.647 11.661 1.00 19.24 264 ALA B O 1
ATOM 3810 N N . SER B 1 229 ? -9.793 39.622 13.576 1.00 19.71 265 SER B N 1
ATOM 3811 C CA . SER B 1 229 ? -9.152 40.771 12.911 1.00 20.07 265 SER B CA 1
ATOM 3812 C C . SER B 1 229 ? -8.015 40.333 11.989 1.00 19.56 265 SER B C 1
ATOM 3813 O O . SER B 1 229 ? -7.735 40.990 10.999 1.00 19.78 265 SER B O 1
ATOM 3816 N N . GLN B 1 230 ? -7.347 39.233 12.318 1.00 18.98 266 GLN B N 1
ATOM 3817 C CA . GLN B 1 230 ? -6.212 38.798 11.503 1.00 18.62 266 GLN B CA 1
ATOM 3818 C C . GLN B 1 230 ? -6.646 38.303 10.110 1.00 18.43 266 GLN B C 1
ATOM 3819 O O . GLN B 1 230 ? -5.849 38.322 9.169 1.00 18.39 266 GLN B O 1
ATOM 3825 N N . PHE B 1 231 ? -7.894 37.874 9.956 1.00 18.41 267 PHE B N 1
ATOM 3826 C CA . PHE B 1 231 ? -8.392 37.583 8.611 1.00 18.42 267 PHE B CA 1
ATOM 3827 C C . PHE B 1 231 ? -9.524 38.510 8.135 1.00 18.98 267 PHE B C 1
ATOM 3828 O O . PHE B 1 231 ? -10.281 38.155 7.233 1.00 19.07 267 PHE B O 1
ATOM 3836 N N . SER B 1 232 ? -9.618 39.693 8.746 1.00 19.47 268 SER B N 1
ATOM 3837 C CA . SER B 1 232 ? -10.651 40.697 8.369 1.00 20.44 268 SER B CA 1
ATOM 3838 C C . SER B 1 232 ? -12.051 40.089 8.276 1.00 21.12 268 SER B C 1
ATOM 3839 O O . SER B 1 232 ? -12.816 40.411 7.356 1.00 21.48 268 SER B O 1
ATOM 3842 N N . MET B 1 233 ? -12.364 39.203 9.225 1.00 21.47 269 MET B N 1
ATOM 3843 C CA . MET B 1 233 ? -13.617 38.456 9.250 1.00 22.28 269 MET B CA 1
ATOM 3844 C C . MET B 1 233 ? -14.842 39.343 9.161 1.00 23.30 269 MET B C 1
ATOM 3845 O O . MET B 1 233 ? -15.825 38.962 8.515 1.00 23.48 269 MET B O 1
ATOM 3850 N N . HIS B 1 234 ? -14.765 40.507 9.820 1.00 24.19 270 HIS B N 1
ATOM 3851 C CA . HIS B 1 234 ? -15.860 41.484 9.882 1.00 25.73 270 HIS B CA 1
ATOM 3852 C C . HIS B 1 234 ? -16.039 42.369 8.666 1.00 26.54 270 HIS B C 1
ATOM 3853 O O . HIS B 1 234 ? -17.033 43.097 8.561 1.00 27.60 270 HIS B O 1
ATOM 3860 N N . SER B 1 235 ? -15.084 42.324 7.739 1.00 26.39 271 SER B N 1
ATOM 3861 C CA . SER B 1 235 ? -15.265 42.891 6.387 1.00 26.98 271 SER B CA 1
ATOM 3862 C C . SER B 1 235 ? -15.880 41.818 5.493 1.00 26.95 271 SER B C 1
ATOM 3863 O O . SER B 1 235 ? -16.520 42.139 4.503 1.00 27.30 271 SER B O 1
ATOM 3866 N N . LYS B 1 236 ? -15.623 40.550 5.826 1.00 25.70 272 LYS B N 1
ATOM 3867 C CA . LYS B 1 236 ? -16.025 39.423 4.989 1.00 25.70 272 LYS B CA 1
ATOM 3868 C C . LYS B 1 236 ? -17.402 38.841 5.340 1.00 26.51 272 LYS B C 1
ATOM 3869 O O . LYS B 1 236 ? -17.997 38.127 4.529 1.00 26.60 272 LYS B O 1
ATOM 3875 N N . HIS B 1 237 ? -17.873 39.124 6.551 1.00 27.37 273 HIS B N 1
ATOM 3876 C CA . HIS B 1 237 ? -19.148 38.624 7.041 1.00 28.67 273 HIS B CA 1
ATOM 3877 C C . HIS B 1 237 ? -19.810 39.556 8.024 1.00 30.29 273 HIS B C 1
ATOM 3878 O O . HIS B 1 237 ? -19.149 40.088 8.915 1.00 30.24 273 HIS B O 1
ATOM 3885 N N . LYS B 1 238 ? -21.123 39.762 7.862 1.00 32.81 274 LYS B N 1
ATOM 3886 C CA . LYS B 1 238 ? -21.985 40.374 8.896 1.00 35.07 274 LYS B CA 1
ATOM 3887 C C . LYS B 1 238 ? -23.100 39.379 9.239 1.00 35.56 274 LYS B C 1
ATOM 3888 O O . LYS B 1 238 ? -23.481 38.569 8.397 1.00 34.69 274 LYS B O 1
ATOM 3894 N N . PRO B 1 239 ? -23.622 39.421 10.478 1.00 36.51 275 PRO B N 1
ATOM 3895 C CA . PRO B 1 239 ? -24.667 38.436 10.791 1.00 37.68 275 PRO B CA 1
ATOM 3896 C C . PRO B 1 239 ? -25.913 38.709 9.947 1.00 39.26 275 PRO B C 1
ATOM 3897 O O . PRO B 1 239 ? -26.253 39.872 9.722 1.00 40.03 275 PRO B O 1
ATOM 3901 N N . GLY B 1 240 ? -26.533 37.644 9.433 1.00 39.46 276 GLY B N 1
ATOM 3902 C CA . GLY B 1 240 ? -27.624 37.779 8.481 1.00 40.43 276 GLY B CA 1
ATOM 3903 C C . GLY B 1 240 ? -27.180 37.786 7.029 1.00 40.40 276 GLY B C 1
ATOM 3904 O O . GLY B 1 240 ? -28.027 37.867 6.135 1.00 40.44 276 GLY B O 1
ATOM 3905 N N . ASP B 1 241 ? -25.868 37.704 6.780 1.00 38.48 277 ASP B N 1
ATOM 3906 C CA . ASP B 1 241 ? -25.353 37.661 5.393 1.00 38.69 277 ASP B CA 1
ATOM 3907 C C . ASP B 1 241 ? -25.745 36.388 4.659 1.00 37.85 277 ASP B C 1
ATOM 3908 O O . ASP B 1 241 ? -25.861 36.390 3.436 1.00 38.07 277 ASP B O 1
ATOM 3913 N N . GLY B 1 242 ? -25.960 35.313 5.414 1.00 36.63 278 GLY B N 1
ATOM 3914 C CA . GLY B 1 242 ? -26.241 34.024 4.823 1.00 36.03 278 GLY B CA 1
ATOM 3915 C C . GLY B 1 242 ? -24.969 33.299 4.417 1.00 34.36 278 GLY B C 1
ATOM 3916 O O . GLY B 1 242 ? -23.887 33.901 4.300 1.00 34.52 278 GLY B O 1
ATOM 3917 N N . TYR B 1 243 ? -25.107 31.995 4.228 1.00 32.89 279 TYR B N 1
ATOM 3918 C CA . TYR B 1 243 ? -24.037 31.135 3.796 1.00 31.09 279 TYR B CA 1
ATOM 3919 C C . TYR B 1 243 ? -23.339 31.633 2.538 1.00 30.99 279 TYR B C 1
ATOM 3920 O O . TYR B 1 243 ? -23.941 31.616 1.451 1.00 31.67 279 TYR B O 1
ATOM 3929 N N . ASN B 1 244 ? -22.070 32.053 2.695 1.00 29.59 280 ASN B N 1
ATOM 3930 C CA . ASN B 1 244 ? -21.243 32.515 1.580 1.00 29.00 280 ASN B CA 1
ATOM 3931 C C . ASN B 1 244 ? -19.725 32.240 1.692 1.00 27.27 280 ASN B C 1
ATOM 3932 O O . ASN B 1 244 ? -18.936 33.152 1.989 1.00 25.83 280 ASN B O 1
ATOM 3937 N N . PRO B 1 245 ? -19.319 30.983 1.430 1.00 26.54 281 PRO B N 1
ATOM 3938 C CA . PRO B 1 245 ? -17.947 30.566 1.627 1.00 25.79 281 PRO B CA 1
ATOM 3939 C C . PRO B 1 245 ? -16.993 31.317 0.725 1.00 25.64 281 PRO B C 1
ATOM 3940 O O . PRO B 1 245 ? -15.860 31.557 1.135 1.00 25.05 281 PRO B O 1
ATOM 3944 N N . LYS B 1 246 ? -17.470 31.738 -0.452 1.00 25.91 282 LYS B N 1
ATOM 3945 C CA . LYS B 1 246 ? -16.677 32.547 -1.379 1.00 26.13 282 LYS B CA 1
ATOM 3946 C C . LYS B 1 246 ? -16.135 33.826 -0.739 1.00 25.07 282 LYS B C 1
ATOM 3947 O O . LYS B 1 246 ? -15.051 34.307 -1.108 1.00 24.12 282 LYS B O 1
ATOM 3953 N N . SER B 1 247 ? -16.863 34.380 0.230 1.00 24.54 283 SER B N 1
ATOM 3954 C CA . SER B 1 247 ? -16.390 35.627 0.838 1.00 24.07 283 SER B CA 1
ATOM 3955 C C . SER B 1 247 ? -15.126 35.372 1.675 1.00 22.53 283 SER B C 1
ATOM 3956 O O . SER B 1 247 ? -14.454 36.304 2.042 1.00 21.93 283 SER B O 1
ATOM 3959 N N . PHE B 1 248 ? -14.792 34.106 1.935 1.00 21.62 284 PHE B N 1
ATOM 3960 C CA . PHE B 1 248 ? -13.578 33.775 2.714 1.00 20.70 284 PHE B CA 1
ATOM 3961 C C . PHE B 1 248 ? -12.384 33.251 1.880 1.00 20.48 284 PHE B C 1
ATOM 3962 O O . PHE B 1 248 ? -11.305 32.943 2.424 1.00 20.09 284 PHE B O 1
ATOM 3970 N N . MET B 1 249 ? -12.598 33.150 0.574 1.00 20.64 285 MET B N 1
ATOM 3971 C CA . MET B 1 249 ? -11.554 32.929 -0.387 1.00 20.63 285 MET B CA 1
ATOM 3972 C C . MET B 1 249 ? -10.838 34.254 -0.568 1.00 20.63 285 MET B C 1
ATOM 3973 O O . MET B 1 249 ? -11.440 35.224 -1.055 1.00 20.93 285 MET B O 1
ATOM 3978 N N . ASP B 1 250 ? -9.554 34.297 -0.201 1.00 19.78 286 ASP B N 1
ATOM 3979 C CA . ASP B 1 250 ? -8.877 35.567 -0.062 1.00 19.84 286 ASP B CA 1
ATOM 3980 C C . ASP B 1 250 ? -7.362 35.353 0.052 1.00 19.46 286 ASP B C 1
ATOM 3981 O O . ASP B 1 250 ? -6.775 35.646 1.071 1.00 19.12 286 ASP B O 1
ATOM 3986 N N . ARG B 1 251 ? -6.739 34.846 -1.007 1.00 19.72 287 ARG B N 1
ATOM 3987 C CA . ARG B 1 251 ? -5.300 34.675 -1.046 1.00 19.66 287 ARG B CA 1
ATOM 3988 C C . ARG B 1 251 ? -4.572 36.013 -0.878 1.00 19.82 287 ARG B C 1
ATOM 3989 O O . ARG B 1 251 ? -3.593 36.093 -0.128 1.00 19.57 287 ARG B O 1
ATOM 3997 N N . LYS B 1 252 ? -5.032 37.053 -1.573 1.00 20.32 288 LYS B N 1
ATOM 3998 C CA . LYS B 1 252 ? -4.393 38.384 -1.457 1.00 20.77 288 LYS B CA 1
ATOM 3999 C C . LYS B 1 252 ? -4.185 38.832 -0.010 1.00 20.23 288 LYS B C 1
ATOM 4000 O O . LYS B 1 252 ? -3.062 39.167 0.382 1.00 20.23 288 LYS B O 1
ATOM 4006 N N . GLY B 1 253 ? -5.263 38.782 0.774 1.00 19.98 289 GLY B N 1
ATOM 4007 C CA . GLY B 1 253 ? -5.244 39.076 2.206 1.00 19.66 289 GLY B CA 1
ATOM 4008 C C . GLY B 1 253 ? -4.240 38.252 3.003 1.00 19.17 289 GLY B C 1
ATOM 4009 O O . GLY B 1 253 ? -3.537 38.779 3.846 1.00 19.16 289 GLY B O 1
ATOM 4010 N N . TYR B 1 254 ? -4.185 36.957 2.731 1.00 18.86 290 TYR B N 1
ATOM 4011 C CA . TYR B 1 254 ? -3.230 36.050 3.352 1.00 18.51 290 TYR B CA 1
ATOM 4012 C C . TYR B 1 254 ? -1.813 36.490 2.985 1.00 18.80 290 TYR B C 1
ATOM 4013 O O . TYR B 1 254 ? -0.963 36.658 3.859 1.00 18.72 290 TYR B O 1
ATOM 4022 N N . ASP B 1 255 ? -1.579 36.721 1.691 1.00 19.96 291 ASP B N 1
ATOM 4023 C CA . ASP B 1 255 ? -0.244 37.112 1.200 1.00 21.42 291 ASP B CA 1
ATOM 4024 C C . ASP B 1 255 ? 0.192 38.470 1.788 1.00 21.91 291 ASP B C 1
ATOM 4025 O O . ASP B 1 255 ? 1.341 38.629 2.146 1.00 21.97 291 ASP B O 1
ATOM 4030 N N . GLU B 1 256 ? -0.735 39.431 1.883 1.00 22.26 292 GLU B N 1
ATOM 4031 C CA . GLU B 1 256 ? -0.445 40.742 2.470 1.00 23.28 292 GLU B CA 1
ATOM 4032 C C . GLU B 1 256 ? -0.080 40.604 3.943 1.00 22.69 292 GLU B C 1
ATOM 4033 O O . GLU B 1 256 ? 0.881 41.209 4.390 1.00 22.52 292 GLU B O 1
ATOM 4039 N N . SER B 1 257 ? -0.849 39.800 4.687 1.00 21.92 293 SER B N 1
ATOM 4040 C CA . SER B 1 257 ? -0.563 39.648 6.092 1.00 21.84 293 SER B CA 1
ATOM 4041 C C . SER B 1 257 ? 0.804 38.970 6.288 1.00 21.41 293 SER B C 1
ATOM 4042 O O . SER B 1 257 ? 1.566 39.382 7.152 1.00 21.07 293 SER B O 1
ATOM 4045 N N . LEU B 1 258 ? 1.138 37.975 5.459 1.00 21.23 294 LEU B N 1
ATOM 4046 C CA . LEU B 1 258 ? 2.454 37.314 5.619 1.00 21.44 294 LEU B CA 1
ATOM 4047 C C . LEU B 1 258 ? 3.634 38.244 5.282 1.00 22.79 294 LEU B C 1
ATOM 4048 O O . LEU B 1 258 ? 4.651 38.212 5.964 1.00 22.49 294 LEU B O 1
ATOM 4053 N N . ASP B 1 259 ? 3.485 39.065 4.243 1.00 29.80 295 ASP B N 1
ATOM 4054 C CA . ASP B 1 259 ? 4.474 40.103 3.908 1.00 31.86 295 ASP B CA 1
ATOM 4055 C C . ASP B 1 259 ? 4.740 41.091 5.048 1.00 31.05 295 ASP B C 1
ATOM 4056 O O . ASP B 1 259 ? 5.886 41.401 5.348 1.00 31.71 295 ASP B O 1
ATOM 4061 N N . LYS B 1 260 ? 3.671 41.585 5.663 1.00 31.17 296 LYS B N 1
ATOM 4062 C CA . LYS B 1 260 ? 3.714 42.414 6.867 1.00 31.86 296 LYS B CA 1
ATOM 4063 C C . LYS B 1 260 ? 4.437 41.675 8.031 1.00 29.85 296 LYS B C 1
ATOM 4064 O O . LYS B 1 260 ? 5.316 42.252 8.681 1.00 29.82 296 LYS B O 1
ATOM 4070 N N . LEU B 1 261 ? 4.071 40.409 8.283 1.00 27.91 297 LEU B N 1
ATOM 4071 C CA . LEU B 1 261 ? 4.730 39.600 9.330 1.00 27.34 297 LEU B CA 1
ATOM 4072 C C . LEU B 1 261 ? 6.205 39.296 9.028 1.00 27.13 297 LEU B C 1
ATOM 4073 O O . LEU B 1 261 ? 7.021 39.211 9.928 1.00 27.68 297 LEU B O 1
ATOM 4078 N N . GLN B 1 262 ? 6.531 39.160 7.756 1.00 28.16 298 GLN B N 1
ATOM 4079 C CA . GLN B 1 262 ? 7.903 39.059 7.290 1.00 30.26 298 GLN B CA 1
ATOM 4080 C C . GLN B 1 262 ? 8.721 40.336 7.640 1.00 31.54 298 GLN B C 1
ATOM 4081 O O . GLN B 1 262 ? 9.803 40.238 8.210 1.00 31.93 298 GLN B O 1
ATOM 4087 N N . LYS B 1 263 ? 8.196 41.510 7.299 1.00 33.46 299 LYS B N 1
ATOM 4088 C CA . LYS B 1 263 ? 8.816 42.796 7.676 1.00 37.19 299 LYS B CA 1
ATOM 4089 C C . LYS B 1 263 ? 9.073 42.902 9.194 1.00 36.90 299 LYS B C 1
ATOM 4090 O O . LYS B 1 263 ? 10.142 43.355 9.604 1.00 38.89 299 LYS B O 1
ATOM 4096 N N . GLU B 1 264 ? 8.094 42.494 10.009 1.00 35.58 300 GLU B N 1
ATOM 4097 C CA . GLU B 1 264 ? 8.226 42.528 11.465 1.00 36.71 300 GLU B CA 1
ATOM 4098 C C . GLU B 1 264 ? 9.355 41.627 11.953 1.00 35.18 300 GLU B C 1
ATOM 4099 O O . GLU B 1 264 ? 10.178 42.043 12.772 1.00 36.13 300 GLU B O 1
ATOM 4105 N N . TYR B 1 265 ? 9.361 40.390 11.460 1.00 32.45 301 TYR B N 1
ATOM 4106 C CA . TYR B 1 265 ? 10.426 39.442 11.730 1.00 32.95 301 TYR B CA 1
ATOM 4107 C C . TYR B 1 265 ? 11.821 40.045 11.473 1.00 34.61 301 TYR B C 1
ATOM 4108 O O . TYR B 1 265 ? 12.693 39.976 12.326 1.00 34.51 301 TYR B O 1
ATOM 4117 N N . GLU B 1 266 ? 12.017 40.624 10.301 1.00 37.55 302 GLU B N 1
ATOM 4118 C 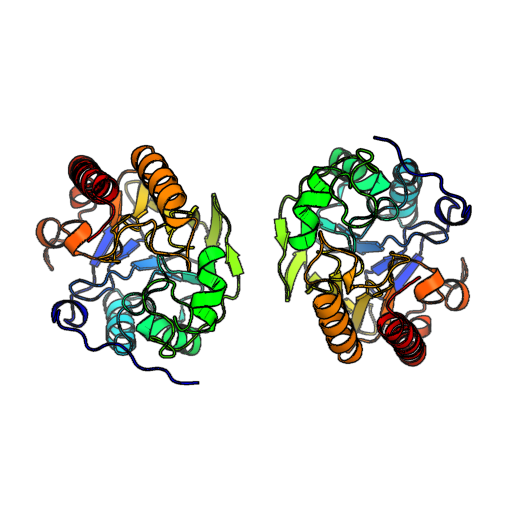CA . GLU B 1 266 ? 13.290 41.292 9.972 1.00 43.36 302 GLU B CA 1
ATOM 4119 C C . GLU B 1 266 ? 13.710 42.387 10.983 1.00 45.19 302 GLU B C 1
ATOM 4120 O O . GLU B 1 266 ? 14.890 42.546 11.261 1.00 47.71 302 GLU B O 1
ATOM 4126 N N . LYS B 1 267 ? 12.734 43.098 11.549 1.00 46.25 303 LYS B N 1
ATOM 4127 C CA . LYS B 1 267 ? 12.964 44.057 12.633 1.00 50.11 303 LYS B CA 1
ATOM 4128 C C . LYS B 1 267 ? 13.437 43.386 13.910 1.00 50.23 303 LYS B C 1
ATOM 4129 O O . LYS B 1 267 ? 14.181 43.991 14.683 1.00 51.99 303 LYS B O 1
ATOM 4135 N N . HIS B 1 268 ? 12.974 42.148 14.104 1.00 47.88 304 HIS B N 1
ATOM 4136 C CA . HIS B 1 268 ? 13.268 41.245 15.234 1.00 50.42 304 HIS B CA 1
ATOM 4137 C C . HIS B 1 268 ? 12.310 41.282 16.435 1.00 54.92 304 HIS B C 1
ATOM 4138 O O . HIS B 1 268 ? 12.525 40.571 17.419 1.00 58.85 304 HIS B O 1
ATOM 4145 N N . LEU B 1 269 ? 11.217 42.055 16.351 1.00 58.85 305 LEU B N 1
ATOM 4146 C CA . LEU B 1 269 ? 10.448 42.469 17.555 1.00 65.46 305 LEU B CA 1
ATOM 4147 C C . LEU B 1 269 ? 9.022 43.019 17.312 1.00 70.36 305 LEU B C 1
ATOM 4148 O O . LEU B 1 269 ? 8.568 43.123 16.170 1.00 69.71 305 LEU B O 1
ATOM 4153 N N . ASN B 1 270 ? 8.344 43.382 18.409 1.00 78.00 306 ASN B N 1
ATOM 4154 C CA . ASN B 1 270 ? 6.999 43.992 18.416 1.00 82.40 306 ASN B CA 1
ATOM 4155 C C . ASN B 1 270 ? 5.877 43.181 17.776 1.00 80.30 306 ASN B C 1
ATOM 4156 O O . ASN B 1 270 ? 5.547 43.374 16.605 1.00 79.20 306 ASN B O 1
#

Solvent-accessible surface area: 23529 Å² total; per-residue (Å²): 106,164,62,42,133,50,116,66,79,50,46,62,97,96,18,146,19,17,84,1,0,2,26,0,29,0,0,0,2,61,13,0,0,0,0,0,0,16,25,144,91,8,6,0,0,0,0,0,0,13,51,89,5,4,121,34,2,68,74,13,0,158,79,44,66,55,130,36,106,51,4,92,10,0,0,5,0,6,1,12,28,12,0,0,7,1,0,8,76,1,43,165,87,25,63,6,130,0,19,1,6,52,31,3,21,95,12,1,51,38,0,1,36,56,10,28,31,88,18,74,165,37,28,18,5,87,47,9,127,18,80,85,55,0,24,54,130,22,51,1,107,18,15,125,10,102,0,41,0,14,49,7,3,0,18,6,66,1,0,1,0,1,26,5,68,11,150,25,180,172,96,66,7,96,0,0,0,0,2,4,4,32,12,34,16,146,108,91,12,102,106,13,93,76,11,124,24,2,37,157,32,0,42,97,0,3,117,27,0,72,114,28,83,29,49,0,3,0,0,0,21,0,77,49,1,55,0,35,98,29,12,124,77,60,78,47,84,71,10,129,35,3,65,37,90,141,14,0,60,88,14,1,70,142,24,37,100,31,46,98,141,67,50,116,228,116,64,123,53,49,138,52,122,70,79,49,47,62,99,96,24,151,11,18,82,0,0,0,58,0,23,0,1,1,3,62,11,0,0,0,0,0,1,12,24,185,114,9,5,0,0,0,0,0,0,13,52,92,4,9,123,37,3,84,71,18,0,120,69,46,65,57,129,6,87,54,3,95,8,0,0,6,0,5,0,15,38,11,0,0,7,1,0,20,88,0,46,180,77,20,53,2,111,0,22,2,5,58,34,4,19,95,14,0,47,40,0,0,36,54,10,20,31,97,26,69,170,18,8,18,4,92,46,7,130,16,63,82,38,1,45,57,136,40,65,0,105,22,23,124,24,118,0,43,0,12,49,6,2,0,15,4,69,1,0,1,0,2,21,6,68,9,146,28,172,150,115,64,6,103,0,0,0,0,2,3,3,31,16,43,18,141,130,107,15,91,111,12,103,63,10,119,28,1,35,161,30,1,44,98,0,3,125,23,0,78,115,33,88,29,65,0,4,0,0,1,21,0,77,51,2,57,0,51,96,33,15,132,66,77,80,48,86,72,11,124,36,3,71,38,91,152,18,0,54,87,25,0,80,136,21,41,146,42,44,105,129,75,55,107